Protein AF-A0A7S3DRF3-F1 (afdb_monomer_lite)

Organism: NCBI:txid265537

Sequence (433 aa):
PVALVNEKALPVDDPDYTPFVSTKLPWTPLVPAYGLEEFGLPVPRRNAETWRHFDVAGMVQQDYSVQSGEGTVELSSEEIEKYQAGIEASGNWLDDDECEARLVYVDGKFSSDLSKTTDWAHNIGSIDDVSDEDTKSYLGRLTDGFTDKLATEVPCNDDMLSSYSKLSKPNHNLGDPTSQFAINAQQGTACFAAMNTYKTQSVAYVKAPAKHNEELDELTSPKPLLIINAVSSSGGVEALDASKGVACHPRTLVVAEDGARVSVVQACVDIETEGSTVNPKLYNGYTQMFIKGTANVTHSYLEETGGVVTAGVEKTDDEFEEDETLARDIEATRPALKDTHLEAIDIHVMGEEGAYTGAIMGLGGNGRIRIALSVSLLRSKSHASVNGFSLAGGAQRTDMKTNIHHVAQGTSSAQMQKNMIGGRATGSFRGRI

Secondary structure (DSSP, 8-state):
-PPPEEPPPPPTTSTT--SS--EE-TTPPBPP-TTGGGGTPPPPBTT-GGGTTS-HHHHHTSEEEEEPPPSEEP--HHHHHHHHHHHHHTT----TTT-SEEEEEETTEEEEEEEE-BTTEEE---GGG---HHHHHHHT--TTTTS-EEEEEEEETTEEEEEHHHH-BTTB----TTSHHHHHHS-S-HHHHHHHHHH---EEEEEEPTTTTTTS-TT-PPPEEEEEEEE-TTTT-S---TTEEEEE--EEEEEE-TT-EEEEEEEEEE---TTPPPPPEEEEEEEEEEE-TT-EEEEEEEEE---PPPTTTTS-GGGS-TTSPPHHHHHHH-GGGG-EEEEEEEEEE-STT-EEEEEEEEE--SSEEEEEEEEEE-STT-EEEEEEEEEE-TT-EEEEEEEEEE-STT-EEEEEEEEEE-TT-EEEEEEE-

Structure (mmCIF, N/CA/C/O backbone):
data_AF-A0A7S3DRF3-F1
#
_entry.id   AF-A0A7S3DRF3-F1
#
loop_
_atom_site.group_PDB
_atom_site.id
_atom_site.type_symbol
_atom_site.label_atom_id
_atom_site.label_alt_id
_atom_site.label_comp_id
_atom_site.label_asym_id
_atom_site.label_entity_id
_atom_site.label_seq_id
_atom_site.pdbx_PDB_ins_code
_atom_site.Cartn_x
_atom_site.Cartn_y
_atom_site.Cartn_z
_atom_site.occupancy
_atom_site.B_iso_or_equiv
_atom_site.auth_seq_id
_atom_site.auth_comp_id
_atom_site.auth_asym_id
_atom_site.auth_atom_id
_atom_site.pdbx_PDB_model_num
ATOM 1 N N . PRO A 1 1 ? 8.126 -29.438 -18.869 1.00 41.47 1 PRO A N 1
ATOM 2 C CA . PRO A 1 1 ? 7.101 -29.466 -17.796 1.00 41.47 1 PRO A CA 1
ATOM 3 C C . PRO A 1 1 ? 7.459 -30.523 -16.746 1.00 41.47 1 PRO A C 1
ATOM 5 O O . PRO A 1 1 ? 7.547 -31.700 -17.075 1.00 41.47 1 PRO A O 1
ATOM 8 N N . VAL A 1 2 ? 7.738 -30.097 -15.513 1.00 39.66 2 VAL A N 1
ATOM 9 C CA . VAL A 1 2 ? 7.894 -31.020 -14.380 1.00 39.66 2 VAL A CA 1
ATOM 10 C C . VAL A 1 2 ? 6.518 -31.591 -14.046 1.00 39.66 2 VAL A C 1
ATOM 12 O O . VAL A 1 2 ? 5.557 -30.830 -13.942 1.00 39.66 2 VAL A O 1
ATOM 15 N N . ALA A 1 3 ? 6.410 -32.913 -13.913 1.00 38.06 3 ALA A N 1
ATOM 16 C CA . ALA A 1 3 ? 5.169 -33.543 -13.486 1.00 38.06 3 ALA A CA 1
ATOM 17 C C . ALA A 1 3 ? 4.841 -33.103 -12.053 1.00 38.06 3 ALA A C 1
ATOM 19 O O . ALA A 1 3 ? 5.660 -33.247 -11.146 1.00 38.06 3 ALA A O 1
ATOM 20 N N . LEU A 1 4 ? 3.648 -32.542 -11.872 1.00 44.00 4 LEU A N 1
ATOM 21 C CA . LEU A 1 4 ? 3.105 -32.209 -10.563 1.00 44.00 4 LEU A CA 1
ATOM 22 C C . LEU A 1 4 ? 2.863 -33.513 -9.793 1.00 44.00 4 LEU A C 1
ATOM 24 O O . LEU A 1 4 ? 2.177 -34.404 -10.294 1.00 44.00 4 LEU A O 1
ATOM 28 N N . VAL A 1 5 ? 3.444 -33.640 -8.599 1.00 50.81 5 VAL A N 1
ATOM 29 C CA . VAL A 1 5 ? 3.208 -34.787 -7.716 1.00 50.81 5 VAL A CA 1
ATOM 30 C C . VAL A 1 5 ? 2.258 -34.329 -6.620 1.00 50.81 5 VAL A C 1
ATOM 32 O O . VAL A 1 5 ? 2.608 -33.490 -5.792 1.00 50.81 5 VAL A O 1
ATOM 35 N N . ASN A 1 6 ? 1.044 -34.872 -6.640 1.00 50.94 6 ASN A N 1
ATOM 36 C CA . ASN A 1 6 ? 0.088 -34.681 -5.558 1.00 50.94 6 ASN A CA 1
ATOM 37 C C . ASN A 1 6 ? 0.564 -35.476 -4.340 1.00 50.94 6 ASN A C 1
ATOM 39 O O . ASN A 1 6 ? 0.851 -36.672 -4.459 1.00 50.94 6 ASN A O 1
ATOM 43 N N . GLU A 1 7 ? 0.641 -34.839 -3.175 1.00 56.25 7 GLU A N 1
ATOM 44 C CA . GLU A 1 7 ? 0.840 -35.580 -1.934 1.00 56.25 7 GLU A CA 1
ATOM 45 C C . GLU A 1 7 ? -0.381 -36.442 -1.608 1.00 56.25 7 GLU A C 1
ATOM 47 O O . GLU A 1 7 ? -1.509 -36.180 -2.040 1.00 56.25 7 GLU A O 1
ATOM 52 N N . LYS A 1 8 ? -0.148 -37.507 -0.837 1.00 63.03 8 LYS A N 1
ATOM 53 C CA . LYS A 1 8 ? -1.250 -38.253 -0.234 1.00 63.03 8 LYS A CA 1
ATOM 54 C C . LYS A 1 8 ? -1.969 -37.325 0.738 1.00 63.03 8 LYS A C 1
ATOM 56 O O . LYS A 1 8 ? -1.313 -36.682 1.549 1.00 63.03 8 LYS A O 1
ATOM 61 N N . ALA A 1 9 ? -3.297 -37.302 0.663 1.00 62.75 9 ALA A N 1
ATOM 62 C CA . ALA A 1 9 ? -4.115 -36.617 1.652 1.00 62.75 9 ALA A CA 1
ATOM 63 C C . ALA A 1 9 ? -3.742 -37.124 3.052 1.00 62.75 9 ALA A C 1
ATOM 65 O O . ALA A 1 9 ? -3.753 -38.336 3.297 1.00 62.75 9 ALA A O 1
ATOM 66 N N . LEU A 1 10 ? -3.365 -36.195 3.927 1.00 68.50 10 LEU A N 1
ATOM 67 C CA . LEU A 1 10 ? -3.064 -36.496 5.318 1.00 68.50 10 LEU A CA 1
ATOM 68 C C . LEU A 1 10 ? -4.376 -36.679 6.110 1.00 68.50 10 LEU A C 1
ATOM 70 O O . LEU A 1 10 ? -5.424 -36.184 5.681 1.00 68.50 10 LEU A O 1
ATOM 74 N N . PRO A 1 11 ? -4.362 -37.422 7.227 1.00 74.75 11 PRO A N 1
ATOM 75 C CA . PRO A 1 11 ? -5.474 -37.468 8.179 1.00 74.75 11 PRO A CA 1
ATOM 76 C C . PRO A 1 11 ? -5.806 -36.078 8.742 1.00 74.75 11 PRO A C 1
ATOM 78 O O . PRO A 1 11 ? -4.914 -35.256 8.872 1.00 74.75 11 PRO A O 1
ATOM 81 N N . VAL A 1 12 ? -7.067 -35.808 9.103 1.00 66.81 12 VAL A N 1
ATOM 82 C CA . VAL A 1 12 ? -7.520 -34.482 9.601 1.00 66.81 12 VAL A CA 1
ATOM 83 C C . VAL A 1 12 ? -6.833 -34.063 10.910 1.00 66.81 12 VAL A C 1
ATOM 85 O O . VAL A 1 12 ? -6.744 -32.880 11.223 1.00 66.81 12 VAL A O 1
ATOM 88 N N . ASP A 1 13 ? -6.381 -35.040 11.686 1.00 69.94 13 ASP A N 1
ATOM 89 C CA . ASP A 1 13 ? -5.663 -34.888 12.948 1.00 69.94 13 ASP A CA 1
ATOM 90 C C . ASP A 1 13 ? -4.140 -34.750 12.780 1.00 69.94 13 ASP A C 1
ATOM 92 O O . ASP A 1 13 ? -3.433 -34.553 13.769 1.00 69.94 13 ASP A O 1
ATOM 96 N N . ASP A 1 14 ? -3.631 -34.826 11.549 1.00 68.44 14 ASP A N 1
ATOM 97 C CA . ASP A 1 14 ? -2.224 -34.588 11.243 1.00 68.44 14 ASP A CA 1
ATOM 98 C C . ASP A 1 14 ? -1.905 -33.080 11.345 1.00 68.44 14 ASP A C 1
ATOM 100 O O . ASP A 1 14 ? -2.653 -32.262 10.799 1.00 68.44 14 ASP A O 1
ATOM 104 N N . PRO A 1 15 ? -0.816 -32.673 12.025 1.00 54.91 15 PRO A N 1
ATOM 105 C CA . PRO A 1 15 ? -0.437 -31.261 12.146 1.00 54.91 15 PRO A CA 1
ATOM 106 C C . PRO A 1 15 ? -0.176 -30.577 10.794 1.00 54.91 15 PRO A C 1
ATOM 108 O O . PRO A 1 15 ? -0.306 -29.356 10.705 1.00 54.91 15 PRO A O 1
ATOM 111 N N . ASP A 1 16 ? 0.139 -31.346 9.748 1.00 54.88 16 ASP A N 1
ATOM 112 C CA . ASP A 1 16 ? 0.349 -30.855 8.386 1.00 54.88 16 ASP A CA 1
ATOM 113 C C . ASP A 1 16 ? -0.893 -31.042 7.486 1.00 54.88 16 ASP A C 1
ATOM 115 O O . ASP A 1 16 ? -0.831 -30.814 6.271 1.00 54.88 16 ASP A O 1
ATOM 119 N N . TYR A 1 17 ? -2.040 -31.444 8.054 1.00 61.78 17 TYR A N 1
ATOM 120 C CA . TYR A 1 17 ? -3.286 -31.615 7.311 1.00 61.78 17 TYR A CA 1
ATOM 121 C C . TYR A 1 17 ? -3.712 -30.340 6.585 1.00 61.78 17 TYR A C 1
ATOM 123 O O . TYR A 1 17 ? -3.772 -29.241 7.140 1.00 61.78 17 TYR A O 1
ATOM 131 N N . THR A 1 18 ? -4.122 -30.522 5.334 1.00 49.72 18 THR A N 1
ATOM 132 C CA . THR A 1 18 ? -4.743 -29.481 4.527 1.00 49.72 18 THR A CA 1
ATOM 133 C C . THR A 1 18 ? -5.917 -30.063 3.738 1.00 49.72 18 THR A C 1
ATOM 135 O O . THR A 1 18 ? -5.783 -31.135 3.145 1.00 49.72 18 THR A O 1
ATOM 138 N N . PRO A 1 19 ? -7.069 -29.366 3.666 1.00 48.44 19 PRO A N 1
ATOM 139 C CA . PRO A 1 19 ? -8.189 -29.773 2.814 1.00 48.44 19 PRO A CA 1
ATOM 140 C C . PRO A 1 19 ? -7.888 -29.609 1.311 1.00 48.44 19 PRO A C 1
ATOM 142 O O . PRO A 1 19 ? -8.684 -30.023 0.470 1.00 48.44 19 PRO A O 1
ATOM 145 N N . PHE A 1 20 ? -6.749 -29.005 0.956 1.00 46.94 20 PHE A N 1
ATOM 146 C CA . PHE A 1 20 ? -6.298 -28.805 -0.419 1.00 46.94 20 PHE A CA 1
ATOM 147 C C . PHE A 1 20 ? -5.243 -29.847 -0.798 1.00 46.94 20 PHE A C 1
ATOM 149 O O . PHE A 1 20 ? -4.344 -30.124 -0.011 1.00 46.94 20 PHE A O 1
ATOM 156 N N . VAL A 1 21 ? -5.302 -30.385 -2.021 1.00 48.12 21 VAL A N 1
ATOM 157 C CA . VAL A 1 21 ? -4.263 -31.286 -2.549 1.00 48.12 21 VAL A CA 1
ATOM 158 C C . VAL A 1 21 ? -2.948 -30.510 -2.656 1.00 48.12 21 VAL A C 1
ATOM 160 O O . VAL A 1 21 ? -2.758 -29.723 -3.587 1.00 48.12 21 VAL A O 1
ATOM 163 N N . SER A 1 22 ? -2.037 -30.712 -1.701 1.00 44.47 22 SER A N 1
ATOM 164 C CA . SER A 1 22 ? -0.707 -30.112 -1.720 1.00 44.47 22 SER A CA 1
ATOM 165 C C . SER A 1 22 ? 0.069 -30.680 -2.903 1.00 44.47 22 SER A C 1
ATOM 167 O O . SER A 1 22 ? 0.554 -31.812 -2.914 1.00 44.47 22 SER A O 1
ATOM 169 N N . THR A 1 23 ? 0.161 -29.874 -3.955 1.00 45.97 23 THR A N 1
ATOM 170 C CA . THR A 1 23 ? 1.050 -30.165 -5.069 1.00 45.97 23 THR A CA 1
ATOM 171 C C . THR A 1 23 ? 2.428 -29.650 -4.681 1.00 45.97 23 THR A C 1
ATOM 173 O O . THR A 1 23 ? 2.714 -28.459 -4.825 1.00 45.97 23 THR A O 1
ATOM 176 N N . LYS A 1 24 ? 3.294 -30.514 -4.139 1.00 44.00 24 LYS A N 1
ATOM 177 C CA . LYS A 1 24 ? 4.690 -30.121 -3.921 1.00 44.00 24 LYS A CA 1
ATOM 178 C C . LYS A 1 24 ? 5.356 -29.980 -5.282 1.00 44.00 24 LYS A C 1
ATOM 180 O O . LYS A 1 24 ? 5.342 -30.906 -6.086 1.00 44.00 24 LYS A O 1
ATOM 185 N N . LEU A 1 25 ? 5.953 -28.816 -5.528 1.00 49.91 25 LEU A N 1
ATOM 186 C CA . LEU A 1 25 ? 6.899 -28.610 -6.620 1.00 49.91 25 LEU A CA 1
ATOM 187 C C . LEU A 1 25 ? 8.271 -28.990 -6.072 1.00 49.91 25 LEU A C 1
ATOM 189 O O . LEU A 1 25 ? 8.912 -28.164 -5.407 1.00 49.91 25 LEU A O 1
ATOM 193 N N . PRO A 1 26 ? 8.700 -30.252 -6.253 1.00 37.72 26 PRO A N 1
ATOM 194 C CA . PRO A 1 26 ? 9.967 -30.679 -5.703 1.00 37.72 26 PRO A CA 1
ATOM 195 C C . PRO A 1 26 ? 11.056 -29.921 -6.494 1.00 37.72 26 PRO A C 1
ATOM 197 O O . PRO A 1 26 ? 10.814 -29.506 -7.624 1.00 37.72 26 PRO A O 1
ATOM 200 N N . TRP A 1 27 ? 12.200 -29.617 -5.874 1.00 45.88 27 TRP A N 1
ATOM 201 C CA . TRP A 1 27 ? 13.360 -28.922 -6.484 1.00 45.88 27 TRP A CA 1
ATOM 202 C C . TRP A 1 27 ? 13.172 -27.492 -7.032 1.00 45.88 27 TRP A C 1
ATOM 204 O O . TRP A 1 27 ? 13.903 -27.068 -7.928 1.00 45.88 27 TRP A O 1
ATOM 214 N N . THR A 1 28 ? 12.273 -26.683 -6.473 1.00 42.59 28 THR A N 1
ATOM 215 C CA . THR A 1 28 ? 12.279 -25.251 -6.819 1.00 42.59 28 THR A CA 1
ATOM 216 C C . THR A 1 28 ? 13.517 -24.578 -6.219 1.00 42.59 28 THR A C 1
ATOM 218 O O . THR A 1 28 ? 13.652 -24.615 -4.995 1.00 42.59 28 THR A O 1
ATOM 221 N N . PRO A 1 29 ? 14.410 -23.967 -7.022 1.00 45.22 29 PRO A N 1
ATOM 222 C CA . PRO A 1 29 ? 15.560 -23.263 -6.473 1.00 45.22 29 PRO A CA 1
ATOM 223 C C . PRO A 1 29 ? 15.072 -22.150 -5.540 1.00 45.22 29 PRO A C 1
ATOM 225 O O . PRO A 1 29 ? 14.209 -21.350 -5.915 1.00 45.22 29 PRO A O 1
ATOM 228 N N . LEU A 1 30 ? 15.597 -22.150 -4.312 1.00 48.16 30 LEU A N 1
ATOM 229 C CA . LEU A 1 30 ? 15.505 -21.003 -3.418 1.00 48.16 30 LEU A CA 1
ATOM 230 C C . LEU A 1 30 ? 16.296 -19.871 -4.066 1.00 48.16 30 LEU A C 1
ATOM 232 O O . LEU A 1 30 ? 17.402 -20.090 -4.562 1.00 48.16 30 LEU A O 1
ATOM 236 N N . VAL A 1 31 ? 15.702 -18.690 -4.115 1.00 51.09 31 VAL A N 1
ATOM 237 C CA . VAL A 1 31 ? 16.372 -17.505 -4.636 1.00 51.09 31 VAL A CA 1
ATOM 238 C C . VAL A 1 31 ? 16.984 -16.778 -3.440 1.00 51.09 31 VAL A C 1
ATOM 240 O O . VAL A 1 31 ? 16.239 -16.564 -2.496 1.00 51.09 31 VAL A O 1
ATOM 243 N N . PRO A 1 32 ? 18.280 -16.415 -3.424 1.00 45.38 32 PRO A N 1
ATOM 244 C CA . PRO A 1 32 ? 18.862 -15.701 -2.288 1.00 45.38 32 PRO A CA 1
ATOM 245 C C . PRO A 1 32 ? 18.041 -14.446 -1.989 1.00 45.38 32 PRO A C 1
ATOM 247 O O . PRO A 1 32 ? 17.869 -13.599 -2.866 1.00 45.38 32 PRO A O 1
ATOM 250 N N . ALA A 1 33 ? 17.513 -14.326 -0.779 1.00 49.88 33 ALA A N 1
ATOM 251 C CA . ALA A 1 33 ? 16.659 -13.218 -0.379 1.00 49.88 33 ALA A CA 1
ATOM 252 C C . ALA A 1 33 ? 17.481 -12.043 0.183 1.00 49.88 33 ALA A C 1
ATOM 254 O O . ALA A 1 33 ? 17.020 -11.352 1.079 1.00 49.88 33 ALA A O 1
ATOM 255 N N . TYR A 1 34 ? 18.699 -11.812 -0.326 1.00 50.44 34 TYR A N 1
ATOM 256 C CA . TYR A 1 34 ? 19.608 -10.747 0.134 1.00 50.44 34 TYR A CA 1
ATOM 257 C C . TYR A 1 34 ? 19.767 -10.678 1.671 1.00 50.44 34 TYR A C 1
ATOM 259 O O . TYR A 1 34 ? 19.785 -9.594 2.247 1.00 50.44 34 TYR A O 1
ATOM 267 N N . GLY A 1 35 ? 19.863 -11.825 2.355 1.00 45.03 35 GLY A N 1
ATOM 268 C CA . GLY A 1 35 ? 20.023 -11.873 3.814 1.00 45.03 35 GLY A CA 1
ATOM 269 C C . GLY A 1 35 ? 18.708 -11.842 4.601 1.00 45.03 35 GLY A C 1
ATOM 270 O O . GLY A 1 35 ? 18.737 -11.944 5.823 1.00 45.03 35 GLY A O 1
ATOM 271 N N . LEU A 1 36 ? 17.541 -11.784 3.942 1.00 44.56 36 LEU A N 1
ATOM 272 C CA . LEU A 1 36 ? 16.236 -11.911 4.610 1.00 44.56 36 LEU A CA 1
ATOM 273 C C . LEU A 1 36 ? 16.052 -13.283 5.287 1.00 44.56 36 LEU A C 1
ATOM 275 O O . LEU A 1 36 ? 15.266 -13.404 6.230 1.00 44.56 36 LEU A O 1
ATOM 279 N N . GLU A 1 37 ? 16.814 -14.300 4.865 1.00 47.41 37 GLU A N 1
ATOM 280 C CA . GLU A 1 37 ? 16.909 -15.595 5.547 1.00 47.41 37 GLU A CA 1
ATOM 281 C C . GLU A 1 37 ? 17.373 -15.470 7.005 1.00 47.41 37 GLU A C 1
ATOM 283 O O . GLU A 1 37 ? 16.914 -16.231 7.856 1.00 47.41 37 GLU A O 1
ATOM 288 N N . GLU A 1 38 ? 18.244 -14.502 7.309 1.00 39.66 38 GLU A N 1
ATOM 289 C CA . GLU A 1 38 ? 18.765 -14.264 8.663 1.00 39.66 38 GLU A CA 1
ATOM 290 C C . GLU A 1 38 ? 17.678 -13.748 9.618 1.00 39.66 38 GLU A C 1
ATOM 292 O O . GLU A 1 38 ? 17.773 -13.934 10.830 1.00 39.66 38 GLU A O 1
ATOM 297 N N . PHE A 1 39 ? 16.602 -13.174 9.071 1.00 39.38 39 PHE A N 1
ATOM 298 C CA . PHE A 1 39 ? 15.443 -12.679 9.815 1.00 39.38 39 PHE A CA 1
ATOM 299 C C . PHE A 1 39 ? 14.289 -13.697 9.878 1.00 39.38 39 PHE A C 1
ATOM 301 O O . PHE A 1 39 ? 13.197 -13.367 10.338 1.00 39.38 39 PHE A O 1
ATOM 308 N N . GLY A 1 40 ? 14.501 -14.936 9.409 1.00 43.44 40 GLY A N 1
ATOM 309 C CA . GLY A 1 40 ? 13.482 -15.994 9.419 1.00 43.44 40 GLY A CA 1
ATOM 310 C C . GLY A 1 40 ? 12.318 -15.754 8.450 1.00 43.44 40 GLY A C 1
ATOM 311 O O . GLY A 1 40 ? 11.255 -16.358 8.595 1.00 43.44 40 GLY A O 1
ATOM 312 N N . LEU A 1 41 ? 12.499 -14.866 7.469 1.00 49.91 41 LEU A N 1
ATOM 313 C CA . LEU A 1 41 ? 11.451 -14.453 6.544 1.00 49.91 41 LEU A CA 1
ATOM 314 C C . LEU A 1 41 ? 11.384 -15.386 5.321 1.00 49.91 41 LEU A C 1
ATOM 316 O O . LEU A 1 41 ? 12.406 -15.921 4.881 1.00 49.91 41 LEU A O 1
ATOM 320 N N . PRO A 1 42 ? 10.188 -15.611 4.745 1.00 51.16 42 PRO A N 1
ATOM 321 C CA . PRO A 1 42 ? 10.022 -16.557 3.655 1.00 51.16 42 PRO A CA 1
ATOM 322 C C . PRO A 1 42 ? 10.774 -16.092 2.408 1.00 51.16 42 PRO A C 1
ATOM 324 O O . PRO A 1 42 ? 10.512 -15.030 1.844 1.00 51.16 42 PRO A O 1
ATOM 327 N N . VAL A 1 43 ? 11.681 -16.951 1.950 1.00 56.50 43 VAL A N 1
ATOM 328 C CA . VAL A 1 43 ? 12.402 -16.786 0.690 1.00 56.50 43 VAL A CA 1
ATOM 329 C C . VAL A 1 43 ? 11.435 -16.969 -0.482 1.00 56.50 43 VAL A C 1
ATOM 331 O O . VAL A 1 43 ? 10.784 -18.023 -0.560 1.00 56.50 43 VAL A O 1
ATOM 334 N N . PRO A 1 44 ? 11.350 -16.016 -1.429 1.00 60.25 44 PRO A N 1
ATOM 335 C CA . PRO A 1 44 ? 10.567 -16.195 -2.641 1.00 60.25 44 PRO A CA 1
ATOM 336 C C . PRO A 1 44 ? 11.012 -17.464 -3.374 1.00 60.25 44 PRO A C 1
ATOM 338 O O . PRO A 1 44 ? 12.154 -17.594 -3.819 1.00 60.25 44 PRO A O 1
ATOM 341 N N . ARG A 1 45 ? 10.111 -18.441 -3.508 1.00 60.19 45 ARG A N 1
ATOM 342 C CA . ARG A 1 45 ? 10.379 -19.646 -4.304 1.00 60.19 45 ARG A CA 1
ATOM 343 C C . ARG A 1 45 ? 9.771 -19.437 -5.679 1.00 60.19 45 ARG A C 1
ATOM 345 O O . ARG A 1 45 ? 8.581 -19.152 -5.771 1.00 60.19 45 ARG A O 1
ATOM 352 N N . ARG A 1 46 ? 10.548 -19.672 -6.742 1.00 52.50 46 ARG A N 1
ATOM 353 C CA . ARG A 1 46 ? 10.128 -19.529 -8.157 1.00 52.50 46 ARG A CA 1
ATOM 354 C C . ARG A 1 46 ? 8.811 -20.251 -8.508 1.00 52.50 46 ARG A C 1
ATOM 356 O O . ARG A 1 46 ? 8.160 -19.906 -9.482 1.00 52.50 46 ARG A O 1
ATOM 363 N N . ASN A 1 47 ? 8.420 -21.231 -7.698 1.00 52.97 47 ASN A N 1
ATOM 364 C CA . ASN A 1 47 ? 7.203 -22.017 -7.834 1.00 52.97 47 ASN A CA 1
ATOM 365 C C . ASN A 1 47 ? 6.385 -22.097 -6.530 1.00 52.97 47 ASN A C 1
ATOM 367 O O . ASN A 1 47 ? 5.507 -22.950 -6.422 1.00 52.97 47 ASN A O 1
ATOM 371 N N . ALA A 1 48 ? 6.668 -21.267 -5.518 1.00 64.12 48 ALA A N 1
ATOM 372 C CA . ALA A 1 48 ? 5.703 -21.110 -4.433 1.00 64.12 48 ALA A CA 1
ATOM 373 C C . ALA A 1 48 ? 4.397 -20.613 -5.053 1.00 64.12 48 ALA A C 1
ATOM 375 O O . ALA A 1 48 ? 4.420 -19.741 -5.924 1.00 64.12 48 ALA A O 1
ATOM 376 N N . GLU A 1 49 ? 3.266 -21.154 -4.607 1.00 65.88 49 GLU A N 1
ATOM 377 C CA . GLU A 1 49 ? 1.949 -20.779 -5.129 1.00 65.88 49 GLU A CA 1
ATOM 378 C C . GLU A 1 49 ? 1.760 -19.255 -5.104 1.00 65.88 49 GLU A C 1
ATOM 380 O O . GLU A 1 49 ? 1.316 -18.640 -6.072 1.00 65.88 49 GLU A O 1
ATOM 385 N N . THR A 1 50 ? 2.242 -18.631 -4.031 1.00 73.31 50 THR A N 1
ATOM 386 C CA . THR A 1 50 ? 2.210 -17.191 -3.806 1.00 73.31 50 THR A CA 1
ATOM 387 C C . THR A 1 50 ? 3.114 -16.376 -4.738 1.00 73.31 50 THR A C 1
ATOM 389 O O . THR A 1 50 ? 2.894 -15.182 -4.870 1.00 73.31 50 THR A O 1
ATOM 392 N N . TRP A 1 51 ? 4.073 -16.955 -5.451 1.00 77.88 51 TRP A N 1
ATOM 393 C CA . TRP A 1 51 ? 4.982 -16.207 -6.339 1.00 77.88 51 TRP A CA 1
ATOM 394 C C . TRP A 1 51 ? 4.938 -16.675 -7.793 1.00 77.88 51 TRP A C 1
ATOM 396 O O . TRP A 1 51 ? 5.625 -16.121 -8.643 1.00 77.88 51 TRP A O 1
ATOM 406 N N . ARG A 1 52 ? 4.098 -17.669 -8.099 1.00 76.31 52 ARG A N 1
ATOM 407 C CA . ARG A 1 52 ? 4.052 -18.364 -9.391 1.00 76.31 52 ARG A CA 1
ATOM 408 C C . ARG A 1 52 ? 3.902 -17.447 -10.609 1.00 76.31 52 ARG A C 1
ATOM 410 O O . ARG A 1 52 ? 4.421 -17.777 -11.672 1.00 76.31 52 ARG A O 1
ATOM 417 N N . HIS A 1 53 ? 3.158 -16.353 -10.471 1.00 81.25 53 HIS A N 1
ATOM 418 C CA . HIS A 1 53 ? 2.838 -15.437 -11.570 1.00 81.25 53 HIS A CA 1
ATOM 419 C C . HIS A 1 53 ? 3.660 -14.144 -11.546 1.00 81.25 53 HIS A C 1
ATOM 421 O O . HIS A 1 53 ? 3.545 -13.333 -12.461 1.00 81.25 53 HIS A O 1
ATOM 427 N N . PHE A 1 54 ? 4.526 -13.982 -10.545 1.00 84.50 54 PHE A N 1
ATOM 428 C CA . PHE A 1 54 ? 5.402 -12.830 -10.411 1.00 84.50 54 PHE A CA 1
ATOM 429 C C . PHE A 1 54 ? 6.822 -13.174 -10.873 1.00 84.50 54 PHE A C 1
ATOM 431 O O . PHE A 1 54 ? 7.339 -14.261 -10.606 1.00 84.50 54 PHE A O 1
ATOM 438 N N . ASP A 1 55 ? 7.482 -12.245 -11.560 1.00 81.94 55 ASP A N 1
ATOM 439 C CA . ASP A 1 55 ? 8.840 -12.447 -12.071 1.00 81.94 55 ASP A CA 1
ATOM 440 C C . ASP A 1 55 ? 9.907 -12.179 -11.003 1.00 81.94 55 ASP A C 1
ATOM 442 O O . ASP A 1 55 ? 10.667 -11.215 -11.065 1.00 81.94 55 ASP A O 1
ATOM 446 N N . VAL A 1 56 ? 9.969 -13.078 -10.019 1.00 79.31 56 VAL 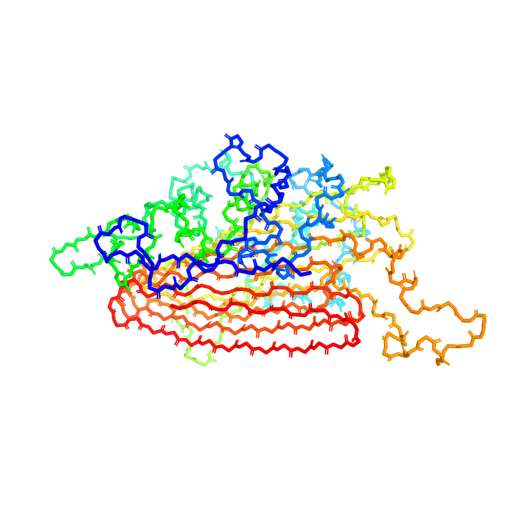A N 1
ATOM 447 C CA . VAL A 1 56 ? 10.980 -13.048 -8.952 1.00 79.31 56 VAL A CA 1
ATOM 448 C C . VAL A 1 56 ? 12.395 -13.094 -9.533 1.00 79.31 56 VAL A C 1
ATOM 450 O O . VAL A 1 56 ? 13.284 -12.416 -9.033 1.00 79.31 56 VAL A O 1
ATOM 453 N N . ALA A 1 57 ? 12.617 -13.890 -10.584 1.00 76.94 57 ALA A N 1
ATOM 454 C CA . ALA A 1 57 ? 13.945 -14.075 -11.164 1.00 76.94 57 ALA A CA 1
ATOM 455 C C . ALA A 1 57 ? 14.490 -12.777 -11.768 1.00 76.94 57 ALA A C 1
ATOM 457 O O . ALA A 1 57 ? 15.660 -12.469 -11.569 1.00 76.94 57 ALA A O 1
ATOM 458 N N . GLY A 1 58 ? 13.649 -12.023 -12.477 1.00 79.31 58 GLY A N 1
ATOM 459 C CA . GLY A 1 58 ? 14.034 -10.727 -13.019 1.00 79.31 58 GLY A CA 1
ATOM 460 C C . GLY A 1 58 ? 14.310 -9.677 -11.941 1.00 79.31 58 GLY A C 1
ATOM 461 O O . GLY A 1 58 ? 15.276 -8.934 -12.066 1.00 79.31 58 GLY A O 1
ATOM 462 N N . MET A 1 59 ? 13.524 -9.667 -10.859 1.00 83.50 59 MET A N 1
ATOM 463 C CA . MET A 1 59 ? 13.753 -8.787 -9.706 1.00 83.50 59 MET A CA 1
ATOM 464 C C . MET A 1 59 ? 15.118 -9.056 -9.051 1.00 83.50 59 MET A C 1
ATOM 466 O O . MET A 1 59 ? 15.905 -8.139 -8.867 1.00 83.50 59 MET A O 1
ATOM 470 N N . VAL A 1 60 ? 15.446 -10.313 -8.735 1.00 79.56 60 VAL A N 1
ATOM 471 C CA . VAL A 1 60 ? 16.688 -10.638 -7.998 1.00 79.56 60 VAL A CA 1
ATOM 472 C C . VAL A 1 60 ? 17.966 -10.610 -8.843 1.00 79.56 60 VAL A C 1
ATOM 474 O O . VAL A 1 60 ? 19.057 -10.831 -8.328 1.00 79.56 60 VAL A O 1
ATOM 477 N N . GLN A 1 61 ? 17.852 -10.426 -10.159 1.00 79.56 61 GLN A N 1
ATOM 478 C CA . GLN A 1 61 ? 19.016 -10.238 -11.031 1.00 79.56 61 GLN A CA 1
ATOM 479 C C . GLN A 1 61 ? 19.545 -8.804 -10.982 1.00 79.56 61 GLN A C 1
ATOM 481 O O . GLN A 1 61 ? 20.667 -8.560 -11.421 1.00 79.56 61 GLN A O 1
ATOM 486 N N . GLN A 1 62 ? 18.746 -7.872 -10.468 1.00 81.56 62 GLN A N 1
ATOM 487 C CA . GLN A 1 62 ? 19.094 -6.468 -10.368 1.00 81.56 62 GLN A CA 1
ATOM 488 C C . GLN A 1 62 ? 19.740 -6.180 -9.004 1.00 81.56 62 GLN A C 1
ATOM 490 O O . GLN A 1 62 ? 19.260 -6.624 -7.963 1.00 81.56 62 GLN A O 1
ATOM 495 N N . ASP A 1 63 ? 20.850 -5.442 -8.996 1.00 83.56 63 ASP A N 1
ATOM 496 C CA . ASP A 1 63 ? 21.492 -4.999 -7.756 1.00 83.56 63 ASP A CA 1
ATOM 497 C C . ASP A 1 63 ? 20.816 -3.717 -7.255 1.00 83.56 63 ASP A C 1
ATOM 499 O O . ASP A 1 63 ? 21.040 -2.652 -7.821 1.00 83.56 63 ASP A O 1
ATOM 503 N N . TYR A 1 64 ? 19.999 -3.820 -6.204 1.00 84.75 64 TYR A N 1
ATOM 504 C CA . TYR A 1 64 ? 19.345 -2.682 -5.543 1.00 84.75 64 TYR A CA 1
ATOM 505 C C . TYR A 1 64 ? 20.049 -2.263 -4.241 1.00 84.75 64 TYR A C 1
ATOM 507 O O . TYR A 1 64 ? 19.412 -1.784 -3.306 1.00 84.75 64 TYR A O 1
ATOM 515 N N . SER A 1 65 ? 21.365 -2.476 -4.135 1.00 81.94 65 SER A N 1
ATOM 516 C CA . SER A 1 65 ? 22.140 -2.082 -2.947 1.00 81.94 65 SER A CA 1
ATOM 517 C C . SER A 1 65 ? 22.197 -0.569 -2.711 1.00 81.94 65 SER A C 1
ATOM 519 O O . SER A 1 65 ? 22.559 -0.140 -1.615 1.00 81.94 65 SER A O 1
ATOM 521 N N . VAL A 1 66 ? 21.845 0.241 -3.713 1.00 85.06 66 VAL A N 1
ATOM 522 C CA . VAL A 1 66 ? 21.729 1.695 -3.584 1.00 85.06 66 VAL A CA 1
ATOM 523 C C . VAL A 1 66 ? 20.334 2.038 -3.073 1.00 85.06 66 VAL A C 1
ATOM 525 O O . VAL A 1 66 ? 19.338 1.606 -3.642 1.00 85.06 66 VAL A O 1
ATOM 528 N N . GLN A 1 67 ? 20.259 2.837 -2.014 1.00 83.69 67 GLN A N 1
ATOM 529 C CA . GLN A 1 67 ? 19.007 3.321 -1.439 1.00 83.69 67 GLN A CA 1
ATOM 530 C C . GLN A 1 67 ? 18.772 4.776 -1.860 1.00 83.69 67 GLN A C 1
ATOM 532 O O . GLN A 1 67 ? 19.724 5.560 -1.924 1.00 83.69 67 GLN A O 1
ATOM 537 N N . SER A 1 68 ? 17.521 5.138 -2.152 1.00 79.88 68 SER A N 1
ATOM 538 C CA . SER A 1 68 ? 17.149 6.538 -2.347 1.00 79.88 68 SER A CA 1
ATOM 539 C C . SER A 1 68 ? 17.352 7.296 -1.026 1.00 79.88 68 SER A C 1
ATOM 541 O O . SER A 1 68 ? 17.107 6.748 0.047 1.00 79.88 68 SER A O 1
ATOM 543 N N . GLY A 1 69 ? 17.939 8.498 -1.086 1.00 68.12 69 GLY A N 1
ATOM 544 C CA . GLY A 1 69 ? 18.534 9.142 0.098 1.00 68.12 69 GLY A CA 1
ATOM 545 C C . GLY A 1 69 ? 17.583 9.353 1.292 1.00 68.12 69 GLY A C 1
ATOM 546 O O . GLY A 1 69 ? 16.373 9.216 1.180 1.00 68.12 69 GLY A O 1
ATOM 547 N N . GLU A 1 70 ? 18.140 9.725 2.444 1.00 72.81 70 GLU A N 1
ATOM 548 C CA . GLU A 1 70 ? 17.435 9.686 3.736 1.00 72.81 70 GLU A CA 1
ATOM 549 C C . GLU A 1 70 ? 16.720 11.004 4.100 1.00 72.81 70 GLU A C 1
ATOM 551 O O . GLU A 1 70 ? 17.196 12.092 3.776 1.00 72.81 70 GLU A O 1
ATOM 556 N N . GLY A 1 71 ? 15.605 10.898 4.837 1.00 79.06 71 GLY A N 1
ATOM 557 C CA . GLY A 1 71 ? 14.989 12.010 5.569 1.00 79.06 71 GLY A CA 1
ATOM 558 C C . GLY A 1 71 ? 14.131 12.978 4.745 1.00 79.06 71 GLY A C 1
ATOM 559 O O . GLY A 1 71 ? 13.309 12.574 3.920 1.00 79.06 71 GLY A O 1
ATOM 560 N N . THR A 1 72 ? 14.271 14.270 5.047 1.00 86.56 72 THR A N 1
ATOM 561 C CA . THR A 1 72 ? 13.574 15.379 4.378 1.00 86.56 72 THR A CA 1
ATOM 562 C C . THR A 1 72 ? 14.425 15.899 3.221 1.00 86.56 72 THR A C 1
ATOM 564 O O . THR A 1 72 ? 15.647 15.980 3.339 1.00 86.56 72 THR A O 1
ATOM 567 N N . VAL A 1 73 ? 13.791 16.276 2.112 1.00 89.31 73 VAL A N 1
ATOM 568 C CA . VAL A 1 73 ? 14.451 16.940 0.985 1.00 89.31 73 VAL A CA 1
ATOM 569 C C . VAL A 1 73 ? 14.170 18.441 1.014 1.00 89.31 73 VAL A C 1
ATOM 571 O O . VAL A 1 73 ? 13.018 18.858 1.115 1.00 89.31 73 VAL A O 1
ATOM 574 N N . GLU A 1 74 ? 15.230 19.242 0.921 1.00 89.25 74 GLU A N 1
ATOM 575 C CA . GLU A 1 74 ? 15.133 20.672 0.619 1.00 89.25 74 GLU A CA 1
ATOM 576 C C . GLU A 1 74 ? 15.138 20.835 -0.901 1.00 89.25 74 GLU A C 1
ATOM 578 O O . GLU A 1 74 ? 16.049 20.341 -1.570 1.00 89.25 74 GLU A O 1
ATOM 583 N N . LEU A 1 75 ? 14.114 21.493 -1.441 1.00 90.81 75 LEU A N 1
ATOM 584 C CA . LEU A 1 75 ? 13.963 21.705 -2.876 1.00 90.81 75 LEU A CA 1
ATOM 585 C C . LEU A 1 75 ? 14.215 23.170 -3.224 1.00 90.81 75 LEU A C 1
ATOM 587 O O . LEU A 1 75 ? 13.806 24.086 -2.509 1.00 90.81 75 LEU A O 1
ATOM 591 N N . SER A 1 76 ? 14.873 23.408 -4.354 1.00 93.38 76 SER A N 1
ATOM 592 C CA . SER A 1 76 ? 14.924 24.743 -4.947 1.00 93.38 76 SER A CA 1
ATOM 593 C C . SER A 1 76 ? 13.551 25.160 -5.489 1.00 93.38 76 SER A C 1
ATOM 595 O O . SER A 1 76 ? 12.715 24.315 -5.809 1.00 93.38 76 SER A O 1
ATOM 597 N N . SER A 1 77 ? 13.320 26.466 -5.664 1.00 94.75 77 SER A N 1
ATOM 598 C CA . SER A 1 77 ? 12.068 26.970 -6.252 1.00 94.75 77 SER A CA 1
ATOM 599 C C . SER A 1 77 ? 11.766 26.351 -7.623 1.00 94.75 77 SER A C 1
ATOM 601 O O . SER A 1 77 ? 10.616 26.051 -7.920 1.00 94.75 77 SER A O 1
ATOM 603 N N . GLU A 1 78 ? 12.803 26.118 -8.435 1.00 91.75 78 GLU A N 1
ATOM 604 C CA . GLU A 1 78 ? 12.668 25.489 -9.754 1.00 91.75 78 GLU A CA 1
ATOM 605 C C . GLU A 1 78 ? 12.241 24.016 -9.647 1.00 91.75 78 GLU A C 1
ATOM 607 O O . GLU A 1 78 ? 11.412 23.552 -10.428 1.00 91.75 78 GLU A O 1
ATOM 612 N N . GLU A 1 79 ? 12.768 23.272 -8.669 1.00 91.44 79 GLU A N 1
ATOM 613 C CA . GLU A 1 79 ? 12.369 21.881 -8.419 1.00 91.44 79 GLU A CA 1
ATOM 614 C C . GLU A 1 79 ? 10.946 21.776 -7.870 1.00 91.44 79 GLU A C 1
ATOM 616 O O . GLU A 1 79 ? 10.215 20.872 -8.271 1.00 91.44 79 GLU A O 1
ATOM 621 N N . ILE A 1 80 ? 10.537 22.706 -7.000 1.00 94.75 80 ILE A N 1
ATOM 622 C CA . ILE A 1 80 ? 9.169 22.773 -6.467 1.00 94.75 80 ILE A CA 1
ATOM 623 C C . ILE A 1 80 ? 8.172 22.939 -7.615 1.00 94.75 80 ILE A C 1
ATOM 625 O O . ILE A 1 80 ? 7.281 22.105 -7.768 1.00 94.75 80 ILE A O 1
ATOM 629 N N . GLU A 1 81 ? 8.351 23.967 -8.452 1.00 93.62 81 GLU A N 1
ATOM 630 C CA . GLU A 1 81 ? 7.469 24.230 -9.597 1.00 93.62 81 GLU A CA 1
ATOM 631 C C . GLU A 1 81 ? 7.416 23.030 -10.549 1.00 93.62 81 GLU A C 1
ATOM 633 O O . GLU A 1 81 ? 6.346 22.618 -10.998 1.00 93.62 81 GLU A O 1
ATOM 638 N N . LYS A 1 82 ? 8.576 22.427 -10.821 1.00 91.94 82 LYS A N 1
ATOM 639 C CA . LYS A 1 82 ? 8.702 21.273 -11.709 1.00 91.94 82 LYS A CA 1
ATOM 640 C C . LYS A 1 82 ? 7.985 20.032 -11.174 1.00 91.94 82 LYS A C 1
ATOM 642 O O . LYS A 1 82 ? 7.233 19.404 -11.916 1.00 91.94 82 LYS A O 1
ATOM 647 N N . TYR A 1 83 ? 8.225 19.651 -9.920 1.00 93.44 83 TYR A N 1
ATOM 648 C CA . TYR A 1 83 ? 7.606 18.459 -9.336 1.00 93.44 83 TYR A CA 1
ATOM 649 C C . TYR A 1 83 ? 6.113 18.656 -9.111 1.00 93.44 83 TYR A C 1
ATOM 651 O O . TYR A 1 83 ? 5.345 17.744 -9.409 1.00 93.44 83 TYR A O 1
ATOM 659 N N . GLN A 1 84 ? 5.690 19.844 -8.675 1.00 95.38 84 GLN A N 1
ATOM 660 C CA . GLN A 1 84 ? 4.273 20.177 -8.586 1.00 95.38 84 GLN A CA 1
ATOM 661 C C . GLN A 1 84 ? 3.591 20.033 -9.951 1.00 95.38 84 GLN A C 1
ATOM 663 O O . GLN A 1 84 ? 2.597 19.320 -10.048 1.00 95.38 84 GLN A O 1
ATOM 668 N N . ALA A 1 85 ? 4.159 20.612 -11.014 1.00 93.31 85 ALA A N 1
ATOM 669 C CA . ALA A 1 85 ? 3.602 20.497 -12.362 1.00 93.31 85 ALA A CA 1
ATOM 670 C C . ALA A 1 85 ? 3.516 19.037 -12.848 1.00 93.31 85 ALA A C 1
ATOM 672 O O . ALA A 1 85 ? 2.540 18.661 -13.496 1.00 93.31 85 ALA A O 1
ATOM 673 N N . GLY A 1 86 ? 4.505 18.195 -12.521 1.00 91.75 86 GLY A N 1
ATOM 674 C CA . GLY A 1 86 ? 4.469 16.760 -12.830 1.00 91.75 86 GLY A CA 1
ATOM 675 C C . GLY A 1 86 ? 3.339 16.026 -12.098 1.00 91.75 86 GLY A C 1
ATOM 676 O O . GLY A 1 86 ? 2.582 15.268 -12.707 1.00 91.75 86 GLY A O 1
ATOM 677 N N . ILE A 1 87 ? 3.171 16.303 -10.803 1.00 94.38 87 ILE A N 1
ATOM 678 C CA . ILE A 1 87 ? 2.099 15.719 -9.988 1.00 94.38 87 ILE A CA 1
ATOM 679 C C . ILE A 1 87 ? 0.721 16.213 -10.469 1.00 94.38 87 ILE A C 1
ATOM 681 O O . ILE A 1 87 ? -0.198 15.405 -10.615 1.00 94.38 87 ILE A O 1
ATOM 685 N N . GLU A 1 88 ? 0.577 17.501 -10.788 1.00 94.62 88 GLU A N 1
ATOM 686 C CA . GLU A 1 88 ? -0.632 18.084 -11.389 1.00 94.62 88 GLU A CA 1
ATOM 687 C C . GLU A 1 88 ? -0.978 17.430 -12.729 1.00 94.62 88 GLU A C 1
ATOM 689 O O . GLU A 1 88 ? -2.126 17.044 -12.948 1.00 94.62 88 GLU A O 1
ATOM 694 N N . ALA A 1 89 ? 0.010 17.243 -13.610 1.00 90.75 89 ALA A N 1
ATOM 695 C CA . ALA A 1 89 ? -0.190 16.612 -14.912 1.00 90.75 89 ALA A CA 1
ATOM 696 C C . ALA A 1 89 ? -0.659 15.153 -14.796 1.00 90.75 89 ALA A C 1
ATOM 698 O O . ALA A 1 89 ? -1.428 14.688 -15.639 1.00 90.75 89 ALA A O 1
ATOM 699 N N . SER A 1 90 ? -0.243 14.448 -13.738 1.00 88.00 90 SER A N 1
ATOM 700 C CA . SER A 1 90 ? -0.742 13.105 -13.417 1.00 88.00 90 SER A CA 1
ATOM 701 C C . SER A 1 90 ? -2.154 13.098 -12.807 1.00 88.00 90 SER A C 1
ATOM 703 O O . SER A 1 90 ? -2.747 12.037 -12.662 1.00 88.00 90 SER A O 1
ATOM 705 N N . GLY A 1 91 ? -2.714 14.263 -12.459 1.00 91.25 91 GLY A N 1
ATOM 706 C CA . GLY A 1 91 ? -4.023 14.384 -11.811 1.00 91.25 91 GLY A CA 1
ATOM 707 C C . GLY A 1 91 ? -4.012 14.110 -10.303 1.00 91.25 91 GLY A C 1
ATOM 708 O O . GLY A 1 91 ? -5.077 13.963 -9.709 1.00 91.25 91 GLY A O 1
ATOM 709 N N . ASN A 1 92 ? -2.831 14.055 -9.679 1.00 93.00 92 ASN A N 1
ATOM 710 C CA . ASN A 1 92 ? -2.665 13.717 -8.260 1.00 93.00 92 ASN A CA 1
ATOM 711 C C . ASN A 1 92 ? -2.466 14.936 -7.351 1.00 93.00 92 ASN A C 1
ATOM 713 O O . ASN A 1 92 ? -2.231 14.781 -6.154 1.00 93.00 92 ASN A O 1
ATOM 717 N N . TRP A 1 93 ? -2.555 16.148 -7.896 1.00 96.50 93 TRP A N 1
ATOM 718 C CA . TRP A 1 93 ? -2.478 17.380 -7.121 1.00 96.50 93 TRP A CA 1
ATOM 719 C C . TRP A 1 93 ? -3.873 17.940 -6.866 1.00 96.50 93 TRP A C 1
ATOM 721 O O . TRP A 1 93 ? -4.685 18.037 -7.782 1.00 96.50 93 TRP A O 1
ATOM 731 N N . LEU A 1 94 ? -4.125 18.335 -5.622 1.00 96.88 94 LEU A N 1
ATOM 732 C CA . LEU A 1 94 ? -5.276 19.148 -5.245 1.00 96.88 94 LEU A CA 1
ATOM 733 C C . LEU A 1 94 ? -4.767 20.380 -4.527 1.00 96.88 94 LEU A C 1
ATOM 735 O O . LEU A 1 94 ? -3.813 20.275 -3.749 1.00 96.88 94 LEU A O 1
ATOM 739 N N . ASP A 1 95 ? -5.442 21.504 -4.734 1.00 96.19 95 ASP A N 1
ATOM 740 C CA . ASP A 1 95 ? -5.134 22.732 -4.020 1.00 96.19 95 ASP A CA 1
ATOM 741 C C . ASP A 1 95 ? -5.403 22.584 -2.515 1.00 96.19 95 ASP A C 1
ATOM 743 O O . ASP A 1 95 ? -6.114 21.690 -2.034 1.00 96.19 95 ASP A O 1
ATOM 747 N N . ASP A 1 96 ? -4.787 23.465 -1.731 1.00 96.62 96 ASP A N 1
ATOM 748 C CA . ASP A 1 96 ? -4.840 23.393 -0.274 1.00 96.62 96 ASP A CA 1
ATOM 749 C C . ASP A 1 96 ? -6.266 23.516 0.275 1.00 96.62 96 ASP A C 1
ATOM 751 O O . ASP A 1 96 ? -6.561 22.964 1.331 1.00 96.62 96 ASP A O 1
ATOM 755 N N . ASP A 1 97 ? -7.179 24.215 -0.388 1.00 96.56 97 ASP A N 1
ATOM 756 C CA . ASP A 1 97 ? -8.575 24.295 0.037 1.00 96.56 97 ASP A CA 1
ATOM 757 C C . ASP A 1 97 ? -9.405 23.070 -0.373 1.00 96.56 97 ASP A C 1
ATOM 759 O O . ASP A 1 97 ? -10.474 22.854 0.204 1.00 96.56 97 ASP A O 1
ATOM 763 N N . GLU A 1 98 ? -8.914 22.222 -1.276 1.00 96.94 98 GLU A N 1
ATOM 764 C CA . GLU A 1 98 ? -9.608 21.025 -1.765 1.00 96.94 98 GLU A CA 1
ATOM 765 C C . GLU A 1 98 ? -9.235 19.741 -1.005 1.00 96.94 98 GLU A C 1
ATOM 767 O O . GLU A 1 98 ? -10.000 18.776 -1.020 1.00 96.94 98 GLU A O 1
ATOM 772 N N . CYS A 1 99 ? -8.121 19.735 -0.268 1.00 97.56 99 CYS A N 1
ATOM 773 C CA . CYS A 1 99 ? -7.669 18.603 0.547 1.00 97.56 99 CYS A CA 1
ATOM 774 C C . CYS A 1 99 ? -7.555 18.950 2.045 1.00 97.56 99 CYS A C 1
ATOM 776 O O . CYS A 1 99 ? -7.335 20.100 2.433 1.00 97.56 99 CYS A O 1
ATOM 778 N N . GLU A 1 100 ? -7.684 17.958 2.932 1.00 97.31 100 GLU A N 1
ATOM 779 C CA . GLU A 1 100 ? -7.454 18.173 4.374 1.00 97.31 100 GLU A CA 1
ATOM 780 C C . GLU A 1 100 ? -5.959 18.280 4.686 1.00 97.31 100 GLU A C 1
ATOM 782 O O . GLU A 1 100 ? -5.535 19.161 5.435 1.00 97.31 100 GLU A O 1
ATOM 787 N N . ALA A 1 101 ? -5.171 17.415 4.052 1.00 98.50 101 ALA A N 1
ATOM 788 C CA . ALA A 1 101 ? -3.720 17.379 4.115 1.00 98.50 101 ALA A CA 1
ATOM 789 C C . ALA A 1 101 ? -3.163 16.768 2.820 1.00 98.50 101 ALA A C 1
ATOM 791 O O . ALA A 1 101 ? -3.855 16.016 2.128 1.00 98.50 101 ALA A O 1
ATOM 792 N N . ARG A 1 102 ? -1.904 17.074 2.513 1.00 98.50 102 ARG A N 1
ATOM 793 C CA . ARG A 1 102 ? -1.155 16.547 1.368 1.00 98.50 102 ARG A CA 1
ATOM 794 C C . ARG A 1 102 ? 0.261 16.236 1.835 1.00 98.50 102 ARG A C 1
ATOM 796 O O . ARG A 1 102 ? 0.983 17.148 2.213 1.00 98.50 102 ARG A O 1
ATOM 803 N N . LEU A 1 103 ? 0.652 14.967 1.855 1.00 98.69 103 LEU A N 1
ATOM 804 C CA . LEU A 1 103 ? 1.994 14.529 2.239 1.00 98.69 103 LEU A CA 1
ATOM 805 C C . LEU A 1 103 ? 2.727 14.059 0.984 1.00 98.69 103 LEU A C 1
ATOM 807 O O . LEU A 1 103 ? 2.354 13.043 0.398 1.00 98.69 103 LEU A O 1
ATOM 811 N N . VAL A 1 104 ? 3.740 14.812 0.560 1.00 98.25 104 VAL A N 1
ATOM 812 C CA . VAL A 1 104 ? 4.499 14.550 -0.667 1.00 98.25 104 VAL A CA 1
ATOM 813 C C . VAL A 1 104 ? 5.881 14.017 -0.326 1.00 98.25 104 VAL A C 1
ATOM 815 O O . VAL A 1 104 ? 6.628 14.602 0.462 1.00 98.25 104 VAL A O 1
ATOM 818 N N . TYR A 1 105 ? 6.221 12.909 -0.969 1.00 97.00 105 TYR A N 1
ATOM 819 C CA . TYR A 1 105 ? 7.509 12.250 -0.886 1.00 97.00 105 TYR A CA 1
ATOM 820 C C . TYR A 1 105 ? 8.120 12.206 -2.279 1.00 97.00 105 TYR A C 1
ATOM 822 O O . TYR A 1 105 ? 7.484 11.714 -3.206 1.00 97.00 105 TYR A O 1
ATOM 830 N N . VAL A 1 106 ? 9.346 12.700 -2.426 1.00 94.56 106 VAL A N 1
ATOM 831 C CA . VAL A 1 106 ? 10.111 12.653 -3.675 1.00 94.56 106 VAL A CA 1
ATOM 832 C C . VAL A 1 106 ? 11.243 11.654 -3.489 1.00 94.56 106 VAL A C 1
ATOM 834 O O . VAL A 1 106 ? 12.098 11.835 -2.621 1.00 94.56 106 VAL A O 1
ATOM 837 N N . ASP A 1 107 ? 11.220 10.566 -4.258 1.00 92.44 107 ASP A N 1
ATOM 838 C CA . ASP A 1 107 ? 12.200 9.476 -4.181 1.00 92.44 107 ASP A CA 1
ATOM 839 C C . ASP A 1 107 ? 12.381 8.929 -2.749 1.00 92.44 107 ASP A C 1
ATOM 841 O O . ASP A 1 107 ? 13.485 8.636 -2.293 1.00 92.44 107 ASP A O 1
ATOM 845 N N . GLY A 1 108 ? 11.278 8.820 -2.001 1.00 91.75 108 GLY A N 1
ATOM 846 C CA . GLY A 1 108 ? 11.262 8.326 -0.617 1.00 91.75 108 GLY A CA 1
ATOM 847 C C . GLY A 1 108 ? 11.611 9.365 0.457 1.00 91.75 108 GLY A C 1
ATOM 848 O O . GLY A 1 108 ? 11.510 9.062 1.650 1.00 91.75 108 GLY A O 1
ATOM 849 N N . LYS A 1 109 ? 11.964 10.595 0.063 1.00 93.31 109 LYS A N 1
ATOM 850 C CA . LYS A 1 109 ? 12.243 11.707 0.982 1.00 93.31 109 LYS A CA 1
ATOM 851 C C . LYS A 1 109 ? 11.026 12.593 1.148 1.00 93.31 109 LYS A C 1
ATOM 853 O O . LYS A 1 109 ? 10.406 12.979 0.163 1.00 93.31 109 LYS A O 1
ATOM 858 N N . PHE A 1 110 ? 10.712 12.970 2.379 1.00 96.44 110 PHE A N 1
ATOM 859 C CA . PHE A 1 110 ? 9.607 13.890 2.640 1.00 96.44 110 PHE A CA 1
ATOM 860 C C . PHE A 1 110 ? 9.940 15.299 2.129 1.00 96.44 110 PHE A C 1
ATOM 862 O O . PHE A 1 110 ? 11.010 15.816 2.438 1.00 96.44 110 PHE A O 1
ATOM 869 N N . SER A 1 111 ? 9.037 15.936 1.381 1.00 96.44 111 SER A N 1
ATOM 870 C CA . SER A 1 111 ? 9.176 17.334 0.955 1.00 96.44 111 SER A CA 1
ATOM 871 C C . SER A 1 111 ? 8.194 18.205 1.728 1.00 96.44 111 SER A C 1
ATOM 873 O O . SER A 1 111 ? 6.984 18.117 1.516 1.00 96.44 111 SER A O 1
ATOM 875 N N . SER A 1 112 ? 8.697 19.066 2.615 1.00 96.50 112 SER A N 1
ATOM 876 C CA . SER A 1 112 ? 7.842 20.013 3.339 1.00 96.50 112 SER A CA 1
ATOM 877 C C . SER A 1 112 ? 7.246 21.076 2.421 1.00 96.50 112 SER A C 1
ATOM 879 O O . SER A 1 112 ? 6.106 21.467 2.634 1.00 96.50 112 SER A O 1
ATOM 881 N N . ASP A 1 113 ? 7.983 21.506 1.394 1.00 96.56 113 ASP A N 1
ATOM 882 C CA . ASP A 1 113 ? 7.569 22.601 0.505 1.00 96.56 113 ASP A CA 1
ATOM 883 C C . ASP A 1 113 ? 6.396 22.220 -0.409 1.00 96.56 113 ASP A C 1
ATOM 885 O O . ASP A 1 113 ? 5.585 23.068 -0.769 1.00 96.56 113 ASP A O 1
ATOM 889 N N . LEU A 1 114 ? 6.275 20.934 -0.755 1.00 97.19 114 LEU A N 1
ATOM 890 C CA . LEU A 1 114 ? 5.159 20.398 -1.543 1.00 97.19 114 LEU A CA 1
ATOM 891 C C . LEU A 1 114 ? 3.997 19.892 -0.670 1.00 97.19 114 LEU A C 1
ATOM 893 O O . LEU A 1 114 ? 2.919 19.569 -1.185 1.00 97.19 114 LEU A O 1
ATOM 897 N N . SER A 1 115 ? 4.205 19.812 0.647 1.00 98.19 115 SER A N 1
ATOM 898 C CA . SER A 1 115 ? 3.266 19.204 1.585 1.00 98.19 115 SER A CA 1
ATOM 899 C C . SER A 1 115 ? 2.425 20.228 2.341 1.00 98.19 115 SER A C 1
ATOM 901 O O . SER A 1 115 ? 2.895 21.269 2.785 1.00 98.19 115 SER A O 1
ATOM 903 N N . LYS A 1 116 ? 1.176 19.849 2.599 1.00 98.06 116 LYS A N 1
ATOM 904 C CA . LYS A 1 116 ? 0.269 20.482 3.552 1.00 98.06 116 LYS A CA 1
ATOM 905 C C . LYS A 1 116 ? 0.061 19.536 4.736 1.00 98.06 116 LYS A C 1
ATOM 907 O O . LYS A 1 116 ? -0.677 18.558 4.628 1.00 98.06 116 LYS A O 1
ATOM 912 N N . THR A 1 117 ? 0.697 19.827 5.866 1.00 98.19 117 THR A N 1
ATOM 913 C CA . THR A 1 117 ? 0.590 19.021 7.096 1.00 98.19 117 THR A CA 1
ATOM 914 C C . THR A 1 117 ? -0.450 19.574 8.069 1.00 98.19 117 THR A C 1
ATOM 916 O O . THR A 1 117 ? -0.761 20.765 8.059 1.00 98.19 117 THR A O 1
ATOM 919 N N . THR A 1 118 ? -0.926 18.727 8.977 1.00 98.00 118 THR A N 1
ATOM 920 C CA . THR A 1 118 ? -1.771 19.097 10.122 1.00 98.00 118 THR A CA 1
ATOM 921 C C . THR A 1 118 ? -1.288 18.378 11.386 1.00 98.00 118 THR A C 1
ATOM 923 O O . THR A 1 118 ? -0.452 17.475 11.324 1.00 98.00 118 THR A O 1
ATOM 926 N N . ASP A 1 119 ? -1.860 18.716 12.543 1.00 97.06 119 ASP A N 1
ATOM 927 C CA . ASP A 1 119 ? -1.536 18.053 13.818 1.00 97.06 119 ASP A CA 1
ATOM 928 C C . ASP A 1 119 ? -1.812 16.537 13.801 1.00 97.06 119 ASP A C 1
ATOM 930 O O . ASP A 1 119 ? -1.214 15.779 14.564 1.00 97.06 119 ASP A O 1
ATOM 934 N N . TRP A 1 120 ? -2.703 16.079 12.918 1.00 97.25 120 TRP A N 1
ATOM 935 C CA . TRP A 1 120 ? -3.108 14.680 12.800 1.00 97.25 120 TRP A CA 1
ATOM 936 C C . TRP A 1 120 ? -2.647 14.012 11.496 1.00 97.25 120 TRP A C 1
ATOM 938 O O . TRP A 1 120 ? -2.862 12.812 11.340 1.00 97.25 120 TRP A O 1
ATOM 948 N N . ALA A 1 121 ? -2.005 14.749 10.585 1.00 98.44 121 ALA A N 1
ATOM 949 C CA . ALA A 1 121 ? -1.457 14.239 9.331 1.00 98.44 121 ALA A CA 1
ATOM 950 C C . ALA A 1 121 ? -0.093 14.875 9.028 1.00 98.44 121 ALA A C 1
ATOM 952 O O . ALA A 1 121 ? -0.011 16.041 8.634 1.00 98.44 121 ALA A O 1
ATOM 953 N N . HIS A 1 122 ? 0.987 14.119 9.211 1.00 98.19 122 HIS A N 1
ATOM 954 C CA . HIS A 1 122 ? 2.356 14.616 9.054 1.00 98.19 122 HIS A CA 1
ATOM 955 C C . HIS A 1 122 ? 3.354 13.478 8.806 1.00 98.19 122 HIS A C 1
ATOM 957 O O . HIS A 1 122 ? 3.035 12.298 8.930 1.00 98.19 122 HIS A O 1
ATOM 963 N N . ASN A 1 123 ? 4.590 13.840 8.463 1.00 97.38 123 ASN A N 1
ATOM 964 C CA . ASN A 1 123 ? 5.707 12.905 8.418 1.00 97.38 123 ASN A CA 1
ATOM 965 C C . ASN A 1 123 ? 6.331 12.755 9.813 1.00 97.38 123 ASN A C 1
ATOM 967 O O . ASN A 1 123 ? 6.695 13.760 10.422 1.00 97.38 123 ASN A O 1
ATOM 971 N N . ILE A 1 124 ? 6.496 11.522 10.299 1.00 94.88 124 ILE A N 1
ATOM 972 C CA . ILE A 1 124 ? 7.125 11.249 11.611 1.00 94.88 124 ILE A CA 1
ATOM 973 C C . ILE A 1 124 ? 8.615 10.881 11.518 1.00 94.88 124 ILE A C 1
ATOM 975 O O . ILE A 1 124 ? 9.243 10.650 12.544 1.00 94.88 124 ILE A O 1
ATOM 979 N N . GLY A 1 125 ? 9.196 10.857 10.313 1.00 92.12 125 GLY A N 1
ATOM 980 C CA . GLY A 1 125 ? 10.603 10.492 10.118 1.00 92.12 125 GLY A CA 1
ATOM 981 C C . GLY A 1 125 ? 10.851 8.995 10.321 1.00 92.12 125 GLY A C 1
ATOM 982 O O . GLY A 1 125 ? 10.087 8.175 9.806 1.00 92.12 125 GLY A O 1
ATOM 983 N N . SER A 1 126 ? 11.919 8.645 11.044 1.00 90.19 126 SER A N 1
ATOM 984 C CA . SER A 1 126 ? 12.286 7.251 11.312 1.00 90.19 126 SER A CA 1
ATOM 985 C C . SER A 1 126 ? 11.350 6.597 12.332 1.00 90.19 126 SER A C 1
ATOM 987 O O . SER A 1 126 ? 10.889 7.227 13.284 1.00 90.19 126 SER A O 1
ATOM 989 N N . ILE A 1 127 ? 11.121 5.288 12.181 1.00 89.62 127 ILE A N 1
ATOM 990 C CA . ILE A 1 127 ? 10.368 4.479 13.156 1.00 89.62 127 ILE A CA 1
ATOM 991 C C . ILE A 1 127 ? 11.038 4.517 14.541 1.00 89.62 127 ILE A C 1
ATOM 993 O O . ILE A 1 127 ? 10.346 4.496 15.562 1.00 89.62 127 ILE A O 1
ATOM 997 N N . ASP A 1 128 ? 12.369 4.609 14.584 1.00 88.88 128 ASP A N 1
ATOM 998 C CA . ASP A 1 128 ? 13.137 4.640 15.834 1.00 88.88 128 ASP A CA 1
ATOM 999 C C . ASP A 1 128 ? 12.893 5.923 16.649 1.00 88.88 128 ASP A C 1
ATOM 1001 O O . ASP A 1 128 ? 12.986 5.897 17.881 1.00 88.88 128 ASP A O 1
ATOM 1005 N N . ASP A 1 129 ? 12.509 7.016 15.980 1.00 88.50 129 ASP A N 1
ATOM 1006 C CA . ASP A 1 129 ? 12.260 8.327 16.595 1.00 88.50 129 ASP A CA 1
ATOM 1007 C C . ASP A 1 129 ? 10.853 8.448 17.202 1.00 88.50 129 ASP A C 1
ATOM 1009 O O . ASP A 1 129 ? 10.557 9.380 17.957 1.00 88.50 129 ASP A O 1
ATOM 1013 N N . VAL A 1 130 ? 9.967 7.492 16.914 1.00 92.81 130 VAL A N 1
ATOM 1014 C CA . VAL A 1 130 ? 8.617 7.466 17.478 1.00 92.81 130 VAL A CA 1
ATOM 1015 C C . VAL A 1 130 ? 8.717 7.286 18.995 1.00 92.81 130 VAL A C 1
ATOM 1017 O O . VAL A 1 130 ? 9.500 6.487 19.493 1.00 92.81 130 VAL A O 1
ATOM 1020 N N . SER A 1 131 ? 7.928 8.015 19.779 1.00 91.69 131 SER A N 1
ATOM 1021 C CA . SER A 1 131 ? 7.878 7.837 21.244 1.00 91.69 131 SER A CA 1
ATOM 1022 C C . SER A 1 131 ? 6.569 7.220 21.730 1.00 91.69 131 SER A C 1
ATOM 1024 O O . SER A 1 131 ? 6.526 6.648 22.814 1.00 91.69 131 SER A O 1
ATOM 1026 N N . ASP A 1 132 ? 5.515 7.300 20.919 1.00 94.94 132 ASP A N 1
ATOM 1027 C CA . ASP A 1 132 ? 4.212 6.714 21.205 1.00 94.94 132 ASP A CA 1
ATOM 1028 C C . ASP A 1 132 ? 4.249 5.187 21.024 1.00 94.94 132 ASP A C 1
ATOM 1030 O O . ASP A 1 132 ? 4.459 4.674 19.921 1.00 94.94 132 ASP A O 1
ATOM 1034 N N . GLU A 1 133 ? 4.058 4.454 22.121 1.00 94.00 133 GLU A N 1
ATOM 1035 C CA . GLU A 1 133 ? 4.153 2.988 22.151 1.00 94.00 133 GLU A CA 1
ATOM 1036 C C . GLU A 1 133 ? 3.072 2.303 21.304 1.00 94.00 133 GLU A C 1
ATOM 1038 O O . GLU A 1 133 ? 3.336 1.261 20.702 1.00 94.00 133 GLU A O 1
ATOM 1043 N N . ASP A 1 134 ? 1.881 2.896 21.192 1.00 93.06 134 ASP A N 1
ATOM 1044 C CA . ASP A 1 134 ? 0.819 2.374 20.327 1.00 93.06 134 ASP A CA 1
ATOM 1045 C C . ASP A 1 134 ? 1.229 2.481 18.852 1.00 93.06 134 ASP A C 1
ATOM 1047 O O . ASP A 1 134 ? 1.159 1.499 18.109 1.00 93.06 134 ASP A O 1
ATOM 1051 N N . THR A 1 135 ? 1.741 3.644 18.441 1.00 95.75 135 THR A N 1
ATOM 1052 C CA . THR A 1 135 ? 2.266 3.883 17.088 1.00 95.75 135 THR A CA 1
ATOM 1053 C C . THR A 1 135 ? 3.421 2.934 16.768 1.00 95.75 135 THR A C 1
ATOM 1055 O O . THR A 1 135 ? 3.411 2.292 15.715 1.00 95.75 135 THR A O 1
ATOM 1058 N N . LYS A 1 136 ? 4.379 2.752 17.688 1.00 94.38 136 LYS A N 1
ATOM 1059 C CA . LYS A 1 136 ? 5.450 1.749 17.537 1.00 94.38 136 LYS A CA 1
ATOM 1060 C C . LYS A 1 136 ? 4.907 0.336 17.396 1.00 94.38 136 LYS A C 1
ATOM 1062 O O . LYS A 1 136 ? 5.347 -0.413 16.525 1.00 94.38 136 LYS A O 1
ATOM 1067 N N . SER A 1 137 ? 3.946 -0.024 18.244 1.00 94.44 137 SER A N 1
ATOM 1068 C CA . SER A 1 137 ? 3.296 -1.330 18.214 1.00 94.44 137 SER A CA 1
ATOM 1069 C C . SER A 1 137 ? 2.647 -1.584 16.857 1.00 94.44 137 SER A C 1
ATOM 1071 O O . SER A 1 137 ? 2.783 -2.691 16.349 1.00 94.44 137 SER A O 1
ATOM 1073 N N . TYR A 1 138 ? 2.009 -0.584 16.238 1.00 96.06 138 TYR A N 1
ATOM 1074 C CA . TYR A 1 138 ? 1.452 -0.681 14.885 1.00 96.06 138 TYR A CA 1
ATOM 1075 C C . TYR A 1 138 ? 2.529 -0.840 13.804 1.00 96.06 138 TYR A C 1
ATOM 1077 O O . TYR A 1 138 ? 2.454 -1.778 13.003 1.00 96.06 138 TYR A O 1
ATOM 1085 N N . LEU A 1 139 ? 3.555 0.015 13.817 1.00 95.31 139 LEU A N 1
ATOM 1086 C CA . LEU A 1 139 ? 4.650 0.001 12.837 1.00 95.31 139 LEU A CA 1
ATOM 1087 C C . LEU A 1 139 ? 5.470 -1.297 12.876 1.00 95.31 139 LEU A C 1
ATOM 1089 O O . LEU A 1 139 ? 5.950 -1.766 11.841 1.00 95.31 139 LEU A O 1
ATOM 1093 N N . GLY A 1 140 ? 5.578 -1.920 14.050 1.00 92.38 140 GLY A N 1
ATOM 1094 C CA . GLY A 1 140 ? 6.247 -3.207 14.230 1.00 92.38 140 GLY A CA 1
ATOM 1095 C C . GLY A 1 140 ? 5.465 -4.419 13.709 1.00 92.38 140 GLY A C 1
ATOM 1096 O O . GLY A 1 140 ? 6.008 -5.524 13.702 1.00 92.38 140 GLY A O 1
ATOM 1097 N N . ARG A 1 141 ? 4.201 -4.260 13.284 1.00 91.94 141 ARG A N 1
ATOM 1098 C CA . ARG A 1 141 ? 3.385 -5.391 12.807 1.00 91.94 141 ARG A CA 1
ATOM 1099 C C . ARG A 1 141 ? 3.757 -5.783 11.380 1.00 91.94 141 ARG A C 1
ATOM 1101 O O . ARG A 1 141 ? 3.859 -4.946 10.483 1.00 91.94 141 ARG A O 1
ATOM 1108 N N . LEU A 1 142 ? 3.877 -7.085 11.167 1.00 90.06 142 LEU A N 1
ATOM 1109 C CA . LEU A 1 142 ? 4.044 -7.718 9.868 1.00 90.06 142 LEU A CA 1
ATOM 1110 C C . LEU A 1 142 ? 2.719 -8.320 9.400 1.00 90.06 142 LEU A C 1
ATOM 1112 O O . LEU A 1 142 ? 1.901 -8.774 10.207 1.00 90.06 142 LEU A O 1
ATOM 1116 N N . THR A 1 143 ? 2.550 -8.353 8.082 1.00 86.62 143 THR A N 1
ATOM 1117 C CA . THR A 1 143 ? 1.380 -8.928 7.413 1.00 86.62 143 THR A CA 1
ATOM 1118 C C . THR A 1 143 ? 1.323 -10.449 7.583 1.00 86.62 143 THR A C 1
ATOM 1120 O O . THR A 1 143 ? 2.211 -11.067 8.177 1.00 86.62 143 THR A O 1
ATOM 1123 N N . ASP A 1 144 ? 0.307 -11.091 6.993 1.00 74.94 144 ASP A N 1
ATOM 1124 C CA . ASP A 1 144 ? 0.301 -12.548 6.782 1.00 74.94 144 ASP A CA 1
ATOM 1125 C C . ASP A 1 144 ? 0.332 -13.389 8.079 1.00 74.94 144 ASP A C 1
ATOM 1127 O O . ASP A 1 144 ? 0.720 -14.558 8.070 1.00 74.94 144 ASP A O 1
ATOM 1131 N N . GLY A 1 145 ? -0.068 -12.799 9.210 1.00 75.00 145 GLY A N 1
ATOM 1132 C CA . GLY A 1 145 ? -0.057 -13.463 10.518 1.00 75.00 145 GLY A CA 1
ATOM 1133 C C . GLY A 1 145 ? 1.339 -13.664 11.117 1.00 75.00 145 GLY A C 1
ATOM 1134 O O . GLY A 1 145 ? 1.455 -14.305 12.158 1.00 75.00 145 GLY A O 1
ATOM 1135 N N . PHE A 1 146 ? 2.397 -13.102 10.514 1.00 81.56 146 PHE A N 1
ATOM 1136 C CA . PHE A 1 146 ? 3.756 -13.169 11.071 1.00 81.56 146 PHE A CA 1
ATOM 1137 C C . PHE A 1 146 ? 3.852 -12.483 12.433 1.00 81.56 146 PHE A C 1
ATOM 1139 O O . PHE A 1 146 ? 4.548 -12.958 13.329 1.00 81.56 146 PHE A O 1
ATOM 1146 N N . THR A 1 147 ? 3.109 -11.393 12.626 1.00 86.00 147 THR A N 1
ATOM 1147 C CA . THR A 1 147 ? 2.820 -10.900 13.971 1.00 86.00 147 THR A CA 1
ATOM 1148 C C . THR A 1 147 ? 1.624 -11.661 14.531 1.00 86.00 147 THR A C 1
ATOM 1150 O O . THR A 1 147 ? 0.477 -11.303 14.268 1.00 86.00 147 THR A O 1
ATOM 1153 N N . ASP A 1 148 ? 1.900 -12.698 15.330 1.00 85.38 148 ASP A N 1
ATOM 1154 C CA . ASP A 1 148 ? 0.866 -13.581 15.891 1.00 85.38 148 ASP A CA 1
ATOM 1155 C C . ASP A 1 148 ? -0.157 -12.826 16.757 1.00 85.38 148 ASP A C 1
ATOM 1157 O O . ASP A 1 148 ? -1.350 -13.119 16.721 1.00 85.38 148 ASP A O 1
ATOM 1161 N N . LYS A 1 149 ? 0.287 -11.816 17.518 1.00 91.12 149 LYS A N 1
ATOM 1162 C CA . LYS A 1 149 ? -0.598 -10.986 18.347 1.00 91.12 149 LYS A CA 1
ATOM 1163 C C . LYS A 1 149 ? -1.577 -10.218 17.458 1.00 91.12 149 LYS A C 1
ATOM 1165 O O . LYS A 1 149 ? -1.143 -9.452 16.601 1.00 91.12 149 LYS A O 1
ATOM 1170 N N . LEU A 1 150 ? -2.879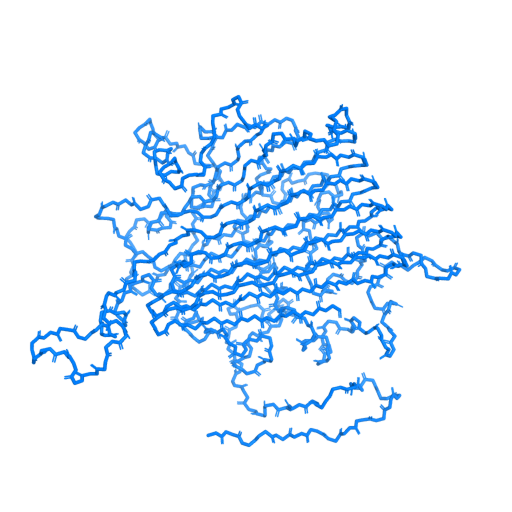 -10.338 17.699 1.00 91.62 150 LEU A N 1
ATOM 1171 C CA . LEU A 1 150 ? -3.917 -9.582 16.989 1.00 91.62 150 LEU A CA 1
ATOM 1172 C C . LEU A 1 150 ? -3.827 -8.083 17.298 1.00 91.62 150 LEU A C 1
ATOM 1174 O O . LEU A 1 150 ? -3.339 -7.687 18.356 1.00 91.62 150 LEU A O 1
ATOM 1178 N N . ALA A 1 151 ? -4.297 -7.246 16.371 1.00 93.50 151 ALA A N 1
ATOM 1179 C CA . ALA A 1 151 ? -4.322 -5.797 16.578 1.00 93.50 151 ALA A CA 1
ATOM 1180 C C . ALA A 1 151 ? -5.355 -5.387 17.648 1.00 93.50 151 ALA A C 1
ATOM 1182 O O . ALA A 1 151 ? -5.169 -4.400 18.349 1.00 93.50 151 ALA A O 1
ATOM 1183 N N . THR A 1 152 ? -6.400 -6.199 17.825 1.00 95.38 152 THR A N 1
ATOM 1184 C CA . THR A 1 152 ? -7.366 -6.112 18.924 1.00 95.38 152 THR A CA 1
ATOM 1185 C C . THR A 1 152 ? -7.802 -7.513 19.339 1.00 95.38 152 THR A C 1
ATOM 1187 O O . THR A 1 152 ? -7.701 -8.457 18.550 1.00 95.38 152 THR A O 1
ATOM 1190 N N . GLU A 1 153 ? -8.296 -7.662 20.564 1.00 94.50 153 GLU A N 1
ATOM 1191 C CA . GLU A 1 153 ? -8.870 -8.927 21.014 1.00 94.50 153 GLU A CA 1
ATOM 1192 C C . GLU A 1 153 ? -10.205 -9.207 20.318 1.00 94.50 153 GLU A C 1
ATOM 1194 O O . GLU A 1 153 ? -11.046 -8.315 20.131 1.00 94.50 153 GLU A O 1
ATOM 1199 N N . VAL A 1 154 ? -10.402 -10.473 19.958 1.00 92.00 154 VAL A N 1
ATOM 1200 C CA . VAL A 1 154 ? -11.571 -10.940 19.220 1.00 92.00 154 VAL A CA 1
ATOM 1201 C C . VAL A 1 154 ? -12.445 -11.799 20.133 1.00 92.00 154 VAL A C 1
ATOM 1203 O O . VAL A 1 154 ? -11.953 -12.799 20.668 1.00 92.00 154 VAL A O 1
ATOM 1206 N N . PRO A 1 155 ? -13.738 -11.468 20.292 1.00 88.25 155 PRO A N 1
ATOM 1207 C CA . PRO A 1 155 ? -14.666 -12.306 21.041 1.00 88.25 155 PRO A CA 1
ATOM 1208 C C . PRO A 1 155 ? -14.891 -13.640 20.318 1.00 88.25 155 PRO A C 1
ATOM 1210 O O . PRO A 1 155 ? -15.309 -13.664 19.156 1.00 88.25 155 PRO A O 1
ATOM 1213 N N . CYS A 1 156 ? -14.652 -14.759 21.000 1.00 84.94 156 CYS A N 1
ATOM 1214 C CA . CYS A 1 156 ? -14.912 -16.104 20.492 1.00 84.94 156 CYS A CA 1
ATOM 1215 C C . CYS A 1 156 ? -15.588 -16.950 21.580 1.00 84.94 156 CYS A C 1
ATOM 1217 O O . CYS A 1 156 ? -14.925 -17.517 22.444 1.00 84.94 156 CYS A O 1
ATOM 1219 N N . ASN A 1 157 ? -16.918 -17.073 21.506 1.00 84.38 157 ASN A N 1
ATOM 1220 C CA . ASN A 1 157 ? -17.743 -17.660 22.571 1.00 84.38 157 ASN A CA 1
ATOM 1221 C C . ASN A 1 157 ? -17.547 -16.900 23.898 1.00 84.38 157 ASN A C 1
ATOM 1223 O O . ASN A 1 157 ? -17.742 -15.688 23.920 1.00 84.38 157 ASN A O 1
ATOM 1227 N N . ASP A 1 158 ? -17.155 -17.599 24.966 1.00 86.50 158 ASP A N 1
ATOM 1228 C CA . ASP A 1 158 ? -16.917 -17.033 26.297 1.00 86.50 158 ASP A CA 1
ATOM 1229 C C . ASP A 1 158 ? -15.477 -16.503 26.484 1.00 86.50 158 ASP A C 1
ATOM 1231 O O . ASP A 1 158 ? -15.160 -15.954 27.539 1.00 86.50 158 ASP A O 1
ATOM 1235 N N . ASP A 1 159 ? -14.609 -16.640 25.471 1.00 87.94 159 ASP A N 1
ATOM 1236 C CA . ASP A 1 159 ? -13.198 -16.243 25.523 1.00 87.94 159 ASP A CA 1
ATOM 1237 C C . ASP A 1 159 ? -12.903 -14.997 24.669 1.00 87.94 159 ASP A C 1
ATOM 1239 O O . ASP A 1 159 ? -13.497 -14.776 23.610 1.00 87.94 159 ASP A O 1
ATOM 1243 N N . MET A 1 160 ? -11.906 -14.214 25.094 1.00 91.38 160 MET A N 1
ATOM 1244 C CA . MET A 1 160 ? -11.272 -13.172 24.278 1.00 91.38 160 MET A CA 1
ATOM 1245 C C . MET A 1 160 ? -9.948 -13.702 23.733 1.00 91.38 160 MET A C 1
ATOM 1247 O O . MET A 1 160 ? -9.015 -14.002 24.484 1.00 91.38 160 MET A O 1
ATOM 1251 N N . LEU A 1 161 ? -9.863 -13.854 22.413 1.00 90.94 161 LEU A N 1
ATOM 1252 C CA . LEU A 1 161 ? -8.667 -14.362 21.751 1.00 90.94 161 LEU A CA 1
ATOM 1253 C C . LEU A 1 161 ? -7.802 -13.197 21.276 1.00 90.94 161 LEU A C 1
ATOM 1255 O O . LEU A 1 161 ? -8.287 -12.268 20.641 1.00 90.94 161 LEU A O 1
ATOM 1259 N N . SER A 1 162 ? -6.507 -13.267 21.572 1.00 91.06 162 SER A N 1
ATOM 1260 C CA . SER A 1 162 ? -5.534 -12.205 21.291 1.00 91.06 162 SER A CA 1
ATOM 1261 C C . SER A 1 162 ? -4.427 -12.618 20.318 1.00 91.06 162 SER A C 1
ATOM 1263 O O . SER A 1 162 ? -3.511 -11.834 20.072 1.00 91.06 162 SER A O 1
ATOM 1265 N N . SER A 1 163 ? -4.493 -13.827 19.745 1.00 89.06 163 SER A N 1
ATOM 1266 C CA . SER A 1 163 ? -3.510 -14.306 18.768 1.00 89.06 163 SER A CA 1
ATOM 1267 C C . SER A 1 163 ? -4.117 -15.103 17.610 1.00 89.06 163 SER A C 1
ATOM 1269 O O . SER A 1 163 ? -5.127 -15.795 17.777 1.00 89.06 163 SER A O 1
ATOM 1271 N N . TYR A 1 164 ? -3.480 -15.026 16.439 1.00 82.88 164 TYR A N 1
ATOM 1272 C CA . TYR A 1 164 ? -3.842 -15.780 15.234 1.00 82.88 164 TYR A CA 1
ATOM 1273 C C . TYR A 1 164 ? -3.680 -17.295 15.426 1.00 82.88 164 TYR A C 1
ATOM 1275 O O . TYR A 1 164 ? -4.531 -18.082 14.998 1.00 82.88 164 TYR A O 1
ATOM 1283 N N . SER A 1 165 ? -2.647 -17.710 16.154 1.00 81.38 165 SER A N 1
ATOM 1284 C CA . SER A 1 165 ? -2.406 -19.098 16.552 1.00 81.38 165 SER A CA 1
ATOM 1285 C C . SER A 1 165 ? -3.576 -19.697 17.339 1.00 81.38 165 SER A C 1
ATOM 1287 O O . SER A 1 165 ? -4.017 -20.804 17.042 1.00 81.38 165 SER A O 1
ATOM 1289 N N . LYS A 1 166 ? -4.157 -18.954 18.291 1.00 83.25 166 LYS A N 1
ATOM 1290 C CA . LYS A 1 166 ? -5.315 -19.411 19.086 1.00 83.25 166 LYS A CA 1
ATOM 1291 C C . LYS A 1 166 ? -6.620 -19.435 18.291 1.00 83.25 166 LYS A C 1
ATOM 1293 O O . LYS A 1 166 ? -7.533 -20.185 18.635 1.00 83.25 166 LYS A O 1
ATOM 1298 N N . LEU A 1 167 ? -6.719 -18.612 17.248 1.00 77.88 167 LEU A N 1
ATOM 1299 C CA . LEU A 1 167 ? -7.851 -18.615 16.320 1.00 77.88 167 LEU A CA 1
ATOM 1300 C C . LEU A 1 167 ? -7.790 -19.782 15.329 1.00 77.88 167 LEU A C 1
ATOM 1302 O O . LEU A 1 167 ? -8.8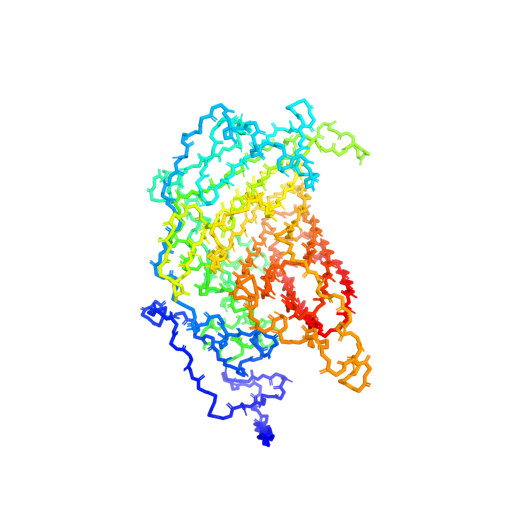33 -20.185 14.810 1.00 77.88 167 LEU A O 1
ATOM 1306 N N . SER A 1 168 ? -6.595 -20.334 15.102 1.00 72.44 168 SER A N 1
ATOM 1307 C CA . SER A 1 168 ? -6.362 -21.409 14.144 1.00 72.44 168 SER A CA 1
ATOM 1308 C C . SER A 1 168 ? -7.033 -22.710 14.584 1.00 72.44 168 SER A C 1
ATOM 1310 O O . SER A 1 168 ? -6.614 -23.376 15.528 1.00 72.44 168 SER A O 1
ATOM 1312 N N . LYS A 1 169 ? -8.104 -23.078 13.880 1.00 67.25 169 LYS A N 1
ATOM 1313 C CA . LYS A 1 169 ? -8.842 -24.343 14.026 1.00 67.25 169 LYS A CA 1
ATOM 1314 C C . LYS A 1 169 ? -8.842 -25.087 12.683 1.00 67.25 169 LYS A C 1
ATOM 1316 O O . LYS A 1 169 ? -8.624 -24.446 11.657 1.00 67.25 169 LYS A O 1
ATOM 1321 N N . PRO A 1 170 ? -9.160 -26.397 12.631 1.00 55.69 170 PRO A N 1
ATOM 1322 C CA . PRO A 1 170 ? -9.097 -27.191 11.393 1.00 55.69 170 PRO A CA 1
ATOM 1323 C C . PRO A 1 170 ? -9.819 -26.584 10.174 1.00 55.69 170 PRO A C 1
ATOM 1325 O O . PRO A 1 170 ? -9.407 -26.809 9.042 1.00 55.69 170 PRO A O 1
ATOM 1328 N N . ASN A 1 171 ? -10.865 -25.779 10.405 1.00 52.12 171 ASN A N 1
ATOM 1329 C CA . ASN A 1 171 ? -11.672 -25.134 9.359 1.00 52.12 171 ASN A CA 1
ATOM 1330 C C . ASN A 1 171 ? -11.446 -23.615 9.228 1.00 52.12 171 ASN A C 1
ATOM 1332 O O . ASN A 1 171 ? -12.038 -22.983 8.362 1.00 52.12 171 ASN A O 1
ATOM 1336 N N . HIS A 1 172 ? -10.625 -23.023 10.095 1.00 58.81 172 HIS A N 1
ATOM 1337 C CA . HIS A 1 172 ? -10.255 -21.608 10.073 1.00 58.81 172 HIS A CA 1
ATOM 1338 C C . HIS A 1 172 ? -8.798 -21.532 10.512 1.00 58.81 172 HIS A C 1
ATOM 1340 O O . HIS A 1 172 ? -8.500 -21.248 11.667 1.00 58.81 172 HIS A O 1
ATOM 1346 N N . ASN A 1 173 ? -7.901 -21.949 9.623 1.00 59.81 173 ASN A N 1
ATOM 1347 C CA . ASN A 1 173 ? -6.494 -22.098 9.947 1.00 59.81 173 ASN A CA 1
ATOM 1348 C C . ASN A 1 173 ? -5.744 -20.856 9.453 1.00 59.81 173 ASN A C 1
ATOM 1350 O O . ASN A 1 173 ? -5.672 -20.601 8.250 1.00 59.81 173 ASN A O 1
ATOM 1354 N N . LEU A 1 174 ? -5.245 -20.063 10.397 1.00 60.56 174 LEU A N 1
ATOM 1355 C CA . LEU A 1 174 ? -4.302 -18.973 10.141 1.00 60.56 174 LEU A CA 1
ATOM 1356 C C . LEU A 1 174 ? -2.853 -19.476 10.301 1.00 60.56 174 LEU A C 1
ATOM 1358 O O . LEU A 1 174 ? -1.932 -18.810 9.846 1.00 60.56 174 LEU A O 1
ATOM 1362 N N . GLY A 1 175 ? -2.695 -20.708 10.810 1.00 55.91 175 GLY A N 1
ATOM 1363 C CA . GLY A 1 175 ? -1.479 -21.511 10.859 1.00 55.91 175 GLY A CA 1
ATOM 1364 C C . GLY A 1 175 ? -0.390 -20.941 11.757 1.00 55.91 175 GLY A C 1
ATOM 1365 O O . GLY A 1 175 ? -0.410 -19.778 12.147 1.00 55.91 175 GLY A O 1
ATOM 1366 N N . ASP A 1 176 ? 0.610 -21.768 12.059 1.00 62.47 176 ASP A N 1
ATOM 1367 C CA . ASP A 1 176 ? 1.936 -21.220 12.344 1.00 62.47 176 ASP A CA 1
ATOM 1368 C C . ASP A 1 176 ? 2.420 -20.546 11.047 1.00 62.47 176 ASP A C 1
ATOM 1370 O O . ASP A 1 176 ? 2.351 -21.203 10.000 1.00 62.47 176 ASP A O 1
ATOM 1374 N N . PRO A 1 177 ? 2.896 -19.287 11.062 1.00 59.44 177 PRO A N 1
ATOM 1375 C CA . PRO A 1 177 ? 3.368 -18.593 9.861 1.00 59.44 177 PRO A CA 1
ATOM 1376 C C . PRO A 1 177 ? 4.477 -19.343 9.106 1.00 59.44 177 PRO A C 1
ATOM 1378 O O . PRO A 1 177 ? 4.683 -19.099 7.918 1.00 59.44 177 PRO A O 1
ATOM 1381 N N . THR A 1 178 ? 5.166 -20.279 9.762 1.00 58.81 178 THR A N 1
ATOM 1382 C CA . THR A 1 178 ? 6.193 -21.143 9.165 1.00 58.81 178 THR A CA 1
ATOM 1383 C C . THR A 1 178 ? 5.648 -22.461 8.602 1.00 58.81 178 THR A C 1
ATOM 1385 O O . THR A 1 178 ? 6.355 -23.158 7.869 1.00 58.81 178 THR A O 1
ATOM 1388 N N . SER A 1 179 ? 4.391 -22.810 8.892 1.00 64.12 179 SER A N 1
ATOM 1389 C CA . SER A 1 179 ? 3.750 -24.011 8.351 1.00 64.12 179 SER A CA 1
ATOM 1390 C C . SER A 1 179 ? 3.570 -23.905 6.836 1.00 64.12 179 SER A C 1
ATOM 1392 O O . SER A 1 179 ? 3.272 -22.841 6.288 1.00 64.12 179 SER A O 1
ATOM 1394 N N . GLN A 1 180 ? 3.689 -25.030 6.125 1.00 60.50 180 GLN A N 1
ATOM 1395 C CA . GLN A 1 180 ? 3.490 -25.052 4.672 1.00 60.50 180 GLN A CA 1
ATOM 1396 C C . GLN A 1 180 ? 2.073 -24.597 4.280 1.00 60.50 180 GLN A C 1
ATOM 1398 O O . GLN A 1 180 ? 1.890 -24.003 3.215 1.00 60.50 180 GLN A O 1
ATOM 1403 N N . PHE A 1 181 ? 1.086 -24.852 5.146 1.00 63.03 181 PHE A N 1
ATOM 1404 C CA . PHE A 1 181 ? -0.283 -24.379 4.980 1.00 63.03 181 PHE A CA 1
ATOM 1405 C C . PHE A 1 181 ? -0.369 -22.850 5.044 1.00 63.03 181 PHE A C 1
ATOM 1407 O O . PHE A 1 181 ? -0.906 -22.247 4.114 1.00 63.03 181 PHE A O 1
ATOM 1414 N N . ALA A 1 182 ? 0.200 -22.225 6.084 1.00 63.09 182 ALA A N 1
ATOM 1415 C CA . ALA A 1 182 ? 0.241 -20.770 6.193 1.00 63.09 182 ALA A CA 1
ATOM 1416 C C . ALA A 1 182 ? 0.994 -20.163 5.008 1.00 63.09 182 ALA A C 1
ATOM 1418 O O . ALA A 1 182 ? 0.436 -19.327 4.313 1.00 63.09 182 ALA A O 1
ATOM 1419 N N . ILE A 1 183 ? 2.178 -20.673 4.663 1.00 63.78 183 ILE A N 1
ATOM 1420 C CA . ILE A 1 183 ? 2.969 -20.186 3.518 1.00 63.78 183 ILE A CA 1
ATOM 1421 C C . ILE A 1 183 ? 2.162 -20.193 2.207 1.00 63.78 183 ILE A C 1
ATOM 1423 O O . ILE A 1 183 ? 2.278 -19.274 1.394 1.00 63.78 183 ILE A O 1
ATOM 1427 N N . ASN A 1 184 ? 1.329 -21.214 1.988 1.00 63.31 184 ASN A N 1
ATOM 1428 C CA . ASN A 1 184 ? 0.474 -21.291 0.800 1.00 63.31 184 ASN A CA 1
ATOM 1429 C C . ASN A 1 184 ? -0.751 -20.363 0.885 1.00 63.31 184 ASN A C 1
ATOM 1431 O O . ASN A 1 184 ? -1.251 -19.915 -0.152 1.00 63.31 184 ASN A O 1
ATOM 1435 N N . ALA A 1 185 ? -1.237 -20.085 2.097 1.00 64.69 185 ALA A N 1
ATOM 1436 C CA . ALA A 1 185 ? -2.387 -19.227 2.380 1.00 64.69 185 ALA A CA 1
ATOM 1437 C C . ALA A 1 185 ? -2.038 -17.730 2.482 1.00 64.69 185 ALA A C 1
ATOM 1439 O O . ALA A 1 185 ? -2.927 -16.894 2.332 1.00 64.69 185 ALA A O 1
ATOM 1440 N N . GLN A 1 186 ? -0.769 -17.402 2.710 1.00 74.06 186 GLN A N 1
ATOM 1441 C CA . GLN A 1 186 ? -0.248 -16.046 2.849 1.00 74.06 186 GLN A CA 1
ATOM 1442 C C . GLN A 1 186 ? -0.059 -15.349 1.497 1.00 74.06 186 GLN A C 1
ATOM 1444 O O . GLN A 1 186 ? 0.171 -15.978 0.454 1.00 74.06 186 GLN A O 1
ATOM 1449 N N . GLN A 1 187 ? -0.085 -14.018 1.531 1.00 77.75 187 GLN A N 1
ATOM 1450 C CA . GLN A 1 187 ? 0.216 -13.152 0.391 1.00 77.75 187 GLN A CA 1
ATOM 1451 C C . GLN A 1 187 ? 1.714 -13.076 0.087 1.00 77.75 187 GLN A C 1
ATOM 1453 O O . GLN A 1 187 ? 2.104 -12.691 -1.023 1.00 77.75 187 GLN A O 1
ATOM 1458 N N . GLY A 1 188 ? 2.543 -13.532 1.028 1.00 79.19 188 GLY A N 1
ATOM 1459 C CA . GLY A 1 188 ? 3.991 -13.614 0.899 1.00 79.19 188 GLY A CA 1
ATOM 1460 C C . GLY A 1 188 ? 4.650 -12.247 1.011 1.00 79.19 188 GLY A C 1
ATOM 1461 O O . GLY A 1 188 ? 5.762 -12.085 0.529 1.00 79.19 188 GLY A O 1
ATOM 1462 N N . THR A 1 189 ? 3.976 -11.262 1.600 1.00 85.81 189 THR A N 1
ATOM 1463 C CA . THR A 1 189 ? 4.477 -9.888 1.703 1.00 85.81 189 THR A CA 1
ATOM 1464 C C . THR A 1 189 ? 5.254 -9.625 2.978 1.00 85.81 189 THR A C 1
ATOM 1466 O O . THR A 1 189 ? 5.969 -8.631 3.034 1.00 85.81 189 THR A O 1
ATOM 1469 N N . ALA A 1 190 ? 5.183 -10.511 3.976 1.00 84.12 190 ALA A N 1
ATOM 1470 C CA . ALA A 1 190 ? 5.822 -10.294 5.275 1.00 84.12 190 ALA A CA 1
ATOM 1471 C C . ALA A 1 190 ? 7.330 -10.006 5.179 1.00 84.12 190 ALA A C 1
ATOM 1473 O O . ALA A 1 190 ? 7.844 -9.181 5.931 1.00 84.12 190 ALA A O 1
ATOM 1474 N N . CYS A 1 191 ? 8.040 -10.633 4.234 1.00 80.38 191 CYS A N 1
ATOM 1475 C CA . CYS A 1 191 ? 9.467 -10.382 4.040 1.00 80.38 191 CYS A CA 1
ATOM 1476 C C . CYS A 1 191 ? 9.759 -8.962 3.526 1.00 80.38 191 CYS A C 1
ATOM 1478 O O . CYS A 1 191 ? 10.675 -8.301 4.012 1.00 80.38 191 CYS A O 1
ATOM 1480 N N . PHE A 1 192 ? 8.934 -8.464 2.606 1.00 86.81 192 PHE A N 1
ATOM 1481 C CA . PHE A 1 192 ? 9.024 -7.110 2.060 1.00 86.81 192 PHE A CA 1
ATOM 1482 C C . PHE A 1 192 ? 8.535 -6.054 3.051 1.00 86.81 192 PHE A C 1
ATOM 1484 O O . PHE A 1 192 ? 9.167 -5.008 3.173 1.00 86.81 192 PHE A O 1
ATOM 1491 N N . ALA A 1 193 ? 7.496 -6.368 3.826 1.00 91.00 193 ALA A N 1
ATOM 1492 C CA . ALA A 1 193 ? 7.034 -5.564 4.950 1.00 91.00 193 ALA A CA 1
ATOM 1493 C C . ALA A 1 193 ? 8.133 -5.392 6.009 1.00 91.00 193 ALA A C 1
ATOM 1495 O O . ALA A 1 193 ? 8.387 -4.276 6.448 1.00 91.00 193 ALA A O 1
ATOM 1496 N N . ALA A 1 194 ? 8.833 -6.469 6.376 1.00 87.75 194 ALA A N 1
ATOM 1497 C CA . ALA A 1 194 ? 9.944 -6.409 7.322 1.00 87.75 194 ALA A CA 1
ATOM 1498 C C . ALA A 1 194 ? 11.148 -5.639 6.760 1.00 87.75 194 ALA A C 1
ATOM 1500 O O . ALA A 1 194 ? 11.711 -4.795 7.455 1.00 87.75 194 ALA A O 1
ATOM 1501 N N . MET A 1 195 ? 11.506 -5.873 5.490 1.00 87.06 195 MET A N 1
ATOM 1502 C CA . MET A 1 195 ? 12.538 -5.087 4.806 1.00 87.06 195 MET A CA 1
ATOM 1503 C C . MET A 1 195 ? 12.179 -3.599 4.790 1.00 87.06 195 MET A C 1
ATOM 1505 O O . MET A 1 195 ? 13.032 -2.771 5.087 1.00 87.06 195 MET A O 1
ATOM 1509 N N . ASN A 1 196 ? 10.922 -3.261 4.491 1.00 92.88 196 ASN A N 1
ATOM 1510 C CA . ASN A 1 196 ? 10.425 -1.891 4.530 1.00 92.88 196 ASN A CA 1
ATOM 1511 C C . ASN A 1 196 ? 10.517 -1.314 5.950 1.00 92.88 196 ASN A C 1
ATOM 1513 O O . ASN A 1 196 ? 11.085 -0.246 6.107 1.00 92.88 196 ASN A O 1
ATOM 1517 N N . THR A 1 197 ? 10.060 -2.028 6.985 1.00 91.25 197 THR A N 1
ATOM 1518 C CA . THR A 1 197 ? 10.187 -1.583 8.386 1.00 91.25 197 THR A CA 1
ATOM 1519 C C . THR A 1 197 ? 11.638 -1.273 8.758 1.00 91.25 197 THR A C 1
ATOM 1521 O O . THR A 1 197 ? 11.889 -0.303 9.459 1.00 91.25 197 THR A O 1
ATOM 1524 N N . TYR A 1 198 ? 12.598 -2.071 8.286 1.00 88.06 198 TYR A N 1
ATOM 1525 C CA . TYR A 1 198 ? 14.014 -1.853 8.583 1.00 88.06 198 TYR A CA 1
ATOM 1526 C C . TYR A 1 198 ? 14.649 -0.720 7.763 1.00 88.06 198 TYR A C 1
ATOM 1528 O O . TYR A 1 198 ? 15.566 -0.054 8.233 1.00 88.06 198 TYR A O 1
ATOM 1536 N N . LYS A 1 199 ? 14.218 -0.545 6.510 1.00 88.94 199 LYS A N 1
ATOM 1537 C CA . LYS A 1 199 ? 14.850 0.370 5.549 1.00 88.94 199 LYS A CA 1
ATOM 1538 C C . LYS A 1 199 ? 14.132 1.699 5.382 1.00 88.94 199 LYS A C 1
ATOM 1540 O O . LYS A 1 199 ? 14.711 2.599 4.774 1.00 88.94 199 LYS A O 1
ATOM 1545 N N . THR A 1 200 ? 12.893 1.812 5.845 1.00 91.25 200 THR A N 1
ATOM 1546 C CA . THR A 1 200 ? 12.138 3.054 5.746 1.00 91.25 200 THR A CA 1
ATOM 1547 C C . THR A 1 200 ? 12.822 4.152 6.549 1.00 91.25 200 THR A C 1
ATOM 1549 O O . THR A 1 200 ? 13.334 3.923 7.641 1.00 91.25 200 THR A O 1
ATOM 1552 N N . GLN A 1 201 ? 12.836 5.346 5.973 1.00 87.50 201 GLN A N 1
ATOM 1553 C CA . GLN A 1 201 ? 13.446 6.545 6.550 1.00 87.50 201 GLN A CA 1
ATOM 1554 C C . GLN A 1 201 ? 12.401 7.627 6.836 1.00 87.50 201 GLN A C 1
ATOM 1556 O O . GLN A 1 201 ? 12.708 8.674 7.404 1.00 87.50 201 GLN A O 1
ATOM 1561 N N . SER A 1 202 ? 11.167 7.407 6.386 1.00 92.50 202 SER A N 1
ATOM 1562 C CA . SER A 1 202 ? 10.084 8.367 6.476 1.00 92.50 202 SER A CA 1
ATOM 1563 C C . SER A 1 202 ? 8.751 7.623 6.509 1.00 92.50 202 SER A C 1
ATOM 1565 O O . SER A 1 202 ? 8.556 6.603 5.841 1.00 92.50 202 SER A O 1
ATOM 1567 N N . VAL A 1 203 ? 7.829 8.109 7.333 1.00 96.69 203 VAL A N 1
ATOM 1568 C CA . VAL A 1 203 ? 6.518 7.490 7.512 1.00 96.69 203 VAL A CA 1
ATOM 1569 C C . VAL A 1 203 ? 5.454 8.567 7.390 1.00 96.69 203 VAL A C 1
ATOM 1571 O O . VAL A 1 203 ? 5.411 9.502 8.195 1.00 96.69 203 VAL A O 1
ATOM 1574 N N . ALA A 1 204 ? 4.580 8.410 6.399 1.00 98.31 204 ALA A N 1
ATOM 1575 C CA . ALA A 1 204 ? 3.348 9.171 6.285 1.00 98.31 204 ALA A CA 1
ATOM 1576 C C . ALA A 1 204 ? 2.405 8.720 7.396 1.00 98.31 204 ALA A C 1
ATOM 1578 O O . ALA A 1 204 ? 1.913 7.589 7.383 1.00 98.31 204 ALA A O 1
ATOM 1579 N N . TYR A 1 205 ? 2.187 9.585 8.382 1.00 98.50 205 TYR A N 1
ATOM 1580 C CA . TYR A 1 205 ? 1.385 9.269 9.549 1.00 98.50 205 TYR A CA 1
ATOM 1581 C C . TYR A 1 205 ? 0.094 10.070 9.560 1.00 98.50 205 TYR A C 1
ATOM 1583 O O . TYR A 1 205 ? 0.099 11.298 9.483 1.00 98.50 205 TYR A O 1
ATOM 1591 N N . VAL A 1 206 ? -1.017 9.352 9.689 1.00 98.62 206 VAL A N 1
ATOM 1592 C CA . VAL A 1 206 ? -2.362 9.907 9.770 1.00 98.62 206 VAL A CA 1
ATOM 1593 C C . VAL A 1 206 ? -3.047 9.322 10.996 1.00 98.62 206 VAL A C 1
ATOM 1595 O O . VAL A 1 206 ? -3.302 8.124 11.041 1.00 98.62 206 VAL A O 1
ATOM 1598 N N . LYS A 1 207 ? -3.383 10.148 11.985 1.00 98.38 207 LYS A N 1
ATOM 1599 C CA . LYS A 1 207 ? -4.152 9.753 13.174 1.00 98.38 207 LYS A CA 1
ATOM 1600 C C . LYS A 1 207 ? -5.435 10.567 13.260 1.00 98.38 207 LYS A C 1
ATOM 1602 O O . LYS A 1 207 ? -5.513 11.526 14.023 1.00 98.38 207 LYS A O 1
ATOM 1607 N N . ALA A 1 208 ? -6.436 10.196 12.468 1.00 98.12 208 ALA A N 1
ATOM 1608 C CA . ALA A 1 208 ? -7.711 10.901 12.453 1.00 98.12 208 ALA A CA 1
ATOM 1609 C C . ALA A 1 208 ? -8.363 10.854 13.850 1.00 98.12 208 ALA A C 1
ATOM 1611 O O . ALA A 1 208 ? -8.570 9.752 14.373 1.00 98.12 208 ALA A O 1
ATOM 1612 N N . PRO A 1 209 ? -8.668 12.013 14.465 1.00 98.12 209 PRO A N 1
ATOM 1613 C CA . PRO A 1 209 ? -9.236 12.072 15.808 1.00 98.12 209 PRO A CA 1
ATOM 1614 C C . PRO A 1 209 ? -10.589 11.368 15.918 1.00 98.12 209 PRO A C 1
ATOM 1616 O O . PRO A 1 209 ? -11.300 11.181 14.931 1.00 98.12 209 PRO A O 1
ATOM 1619 N N . ALA A 1 210 ? -10.978 11.013 17.145 1.00 98.00 210 ALA A N 1
ATOM 1620 C CA . ALA A 1 210 ? -12.298 10.443 17.383 1.00 98.00 210 ALA A CA 1
ATOM 1621 C C . ALA A 1 210 ? -13.371 11.422 16.896 1.00 98.00 210 ALA A C 1
ATOM 1623 O O . ALA A 1 210 ? -13.266 12.625 17.151 1.00 98.00 210 ALA A O 1
ATOM 1624 N N . LYS A 1 211 ? -14.395 10.897 16.218 1.00 96.94 211 LYS A N 1
ATOM 1625 C CA . LYS A 1 211 ? -15.511 11.670 15.653 1.00 96.94 211 LYS A CA 1
ATOM 1626 C C . LYS A 1 211 ? -15.095 12.715 14.609 1.00 96.94 211 LYS A C 1
ATOM 1628 O O . LYS A 1 211 ? -15.862 13.629 14.322 1.00 96.94 211 LYS A O 1
ATOM 1633 N N . HIS A 1 212 ? -13.895 12.600 14.035 1.00 96.81 212 HIS A N 1
ATOM 1634 C CA . HIS A 1 212 ? -13.471 13.459 12.929 1.00 96.81 212 HIS A CA 1
ATOM 1635 C C . HIS A 1 212 ? -14.458 13.337 11.767 1.00 96.81 212 HIS A C 1
ATOM 1637 O O . HIS A 1 212 ? -14.727 12.219 11.321 1.00 96.81 212 HIS A O 1
ATOM 1643 N N . ASN A 1 213 ? -14.995 14.465 11.294 1.00 94.69 213 ASN A N 1
ATOM 1644 C CA . ASN A 1 213 ? -16.014 14.529 10.244 1.00 94.69 213 ASN A CA 1
ATOM 1645 C C . ASN A 1 213 ? -17.322 13.759 10.566 1.00 94.69 213 ASN A C 1
ATOM 1647 O O . ASN A 1 213 ? -18.067 13.400 9.648 1.00 94.69 213 ASN A O 1
ATOM 1651 N N . GLU A 1 214 ? -17.629 13.486 11.845 1.00 91.31 214 GLU A N 1
ATOM 1652 C CA . GLU A 1 214 ? -18.883 12.824 12.266 1.00 91.31 214 GLU A CA 1
ATOM 1653 C C . GLU A 1 214 ? -20.113 13.678 11.916 1.00 91.31 214 GLU A C 1
ATOM 1655 O O . GLU A 1 214 ? -21.183 13.144 11.630 1.00 91.31 214 GLU A O 1
ATOM 1660 N N . GLU A 1 215 ? -19.957 15.002 11.901 1.00 90.62 215 GLU A N 1
ATOM 1661 C CA . GLU A 1 215 ? -21.009 15.971 11.599 1.00 90.62 215 GLU A CA 1
ATOM 1662 C C . GLU A 1 215 ? -21.365 16.084 10.114 1.00 90.62 215 GLU A C 1
ATOM 1664 O O . GLU A 1 215 ? -22.399 16.673 9.787 1.00 90.62 215 GLU A O 1
ATOM 1669 N N . LEU A 1 216 ? -20.530 15.547 9.216 1.00 91.06 216 LEU A N 1
ATOM 1670 C CA . LEU A 1 216 ? -20.863 15.505 7.796 1.00 91.06 216 LEU A CA 1
ATOM 1671 C C . LEU A 1 216 ? -22.126 14.667 7.603 1.00 91.06 216 LEU A C 1
ATOM 1673 O O . LEU A 1 216 ? -22.290 13.608 8.210 1.00 91.06 216 LEU A O 1
ATOM 1677 N N . ASP A 1 217 ? -23.017 15.102 6.718 1.00 88.25 217 ASP A N 1
ATOM 1678 C CA . ASP A 1 217 ? -24.161 14.270 6.364 1.00 88.25 217 ASP A CA 1
ATOM 1679 C C . ASP A 1 217 ? -23.717 12.989 5.619 1.00 88.25 217 ASP A C 1
ATOM 1681 O O . ASP A 1 217 ? -22.552 12.805 5.245 1.00 88.25 217 ASP A O 1
ATOM 1685 N N . GLU A 1 218 ? -24.644 12.047 5.446 1.00 79.00 218 GLU A N 1
ATOM 1686 C CA . GLU A 1 218 ? -24.369 10.761 4.788 1.00 79.00 218 GLU A CA 1
ATOM 1687 C C . GLU A 1 218 ? -24.017 10.904 3.296 1.00 79.00 218 GLU A C 1
ATOM 1689 O O . GLU A 1 218 ? -23.446 9.985 2.711 1.00 79.00 218 GLU A O 1
ATOM 1694 N N . LEU A 1 219 ? -24.357 12.036 2.671 1.00 84.12 219 LEU A N 1
ATOM 1695 C CA . LEU A 1 219 ? -24.139 12.299 1.245 1.00 84.12 219 LEU A CA 1
ATOM 1696 C C . LEU A 1 219 ? -22.843 13.076 0.982 1.00 84.12 219 LEU A C 1
ATOM 1698 O O . LEU A 1 219 ? -22.366 13.106 -0.153 1.00 84.12 219 LEU A O 1
ATOM 1702 N N . THR A 1 220 ? -22.280 13.693 2.016 1.00 88.75 220 THR A N 1
ATOM 1703 C CA . THR A 1 220 ? -21.074 14.506 1.941 1.00 88.75 220 THR A CA 1
ATOM 1704 C C . THR A 1 220 ? -19.864 13.657 2.297 1.00 88.75 220 THR A C 1
ATOM 1706 O O . THR A 1 220 ? -19.717 13.175 3.423 1.00 88.75 220 THR A O 1
ATOM 1709 N N . SER A 1 221 ? -18.976 13.475 1.324 1.00 88.25 221 SER A N 1
ATOM 1710 C CA . SER A 1 221 ? -17.675 12.852 1.557 1.00 88.25 221 SER A CA 1
ATOM 1711 C C . SER A 1 221 ? -16.729 13.835 2.253 1.00 88.25 221 SER A C 1
ATOM 1713 O O . SER A 1 221 ? -16.748 15.023 1.917 1.00 88.25 221 SER A O 1
ATOM 1715 N N . PRO A 1 222 ? -15.878 13.368 3.185 1.00 93.94 222 PRO A N 1
ATOM 1716 C CA . PRO A 1 222 ? -14.807 14.196 3.724 1.00 93.94 222 PRO A CA 1
ATOM 1717 C C . PRO A 1 222 ? -13.857 14.620 2.601 1.00 93.94 222 PRO A C 1
ATOM 1719 O O . PRO A 1 222 ? -13.702 13.902 1.605 1.00 93.94 222 PRO A O 1
ATOM 1722 N N . LYS A 1 223 ? -13.209 15.777 2.764 1.00 96.69 223 LYS A N 1
ATOM 1723 C CA . LYS A 1 223 ? -12.147 16.174 1.836 1.00 96.69 223 LYS A CA 1
ATOM 1724 C C . LYS A 1 223 ? -11.025 15.130 1.909 1.00 96.69 223 LYS A C 1
ATOM 1726 O O . LYS A 1 223 ? -10.755 14.593 2.986 1.00 96.69 223 LYS A O 1
ATOM 1731 N N . PRO A 1 224 ? -10.387 14.788 0.783 1.00 97.62 224 PRO A N 1
ATOM 1732 C CA . PRO A 1 224 ? -9.357 13.768 0.790 1.00 97.62 224 PRO A CA 1
ATOM 1733 C C . PRO A 1 224 ? -8.099 14.264 1.506 1.00 97.62 224 PRO A C 1
ATOM 1735 O O . PRO A 1 224 ? -7.728 15.438 1.440 1.00 97.62 224 PRO A O 1
ATOM 1738 N N . LEU A 1 225 ? -7.421 13.330 2.154 1.00 98.38 225 LEU A N 1
ATOM 1739 C CA . LEU A 1 225 ? -6.024 13.429 2.527 1.00 98.38 225 LEU A CA 1
ATOM 1740 C C . LEU A 1 225 ? -5.201 12.737 1.442 1.00 98.38 225 LEU A C 1
ATOM 1742 O O . LEU A 1 225 ? -5.469 11.580 1.113 1.00 98.38 225 LEU A O 1
ATOM 1746 N N . LEU A 1 226 ? -4.204 13.433 0.903 1.00 98.69 226 LEU A N 1
ATOM 1747 C CA . LEU A 1 226 ? -3.340 12.921 -0.156 1.00 98.69 226 LEU A CA 1
ATOM 1748 C C . LEU A 1 226 ? -2.005 12.430 0.415 1.00 98.69 226 LEU A C 1
ATOM 1750 O O . LEU A 1 226 ? -1.375 13.129 1.208 1.00 98.69 226 LEU A O 1
ATOM 1754 N N . ILE A 1 227 ? -1.549 11.258 -0.023 1.00 98.69 227 ILE A N 1
ATOM 1755 C CA . ILE A 1 227 ? -0.203 10.727 0.220 1.00 98.69 227 ILE A CA 1
ATOM 1756 C C . ILE A 1 227 ? 0.416 10.419 -1.139 1.00 98.69 227 ILE A C 1
ATOM 1758 O O . ILE A 1 227 ? 0.030 9.460 -1.803 1.00 98.69 227 ILE A O 1
ATOM 1762 N N . ILE A 1 228 ? 1.367 11.241 -1.567 1.00 98.31 228 ILE A N 1
ATOM 1763 C CA . ILE A 1 228 ? 1.906 11.213 -2.927 1.00 98.31 228 ILE A CA 1
ATOM 1764 C C . ILE A 1 228 ? 3.366 10.788 -2.857 1.00 98.31 228 ILE A C 1
ATOM 1766 O O . ILE A 1 228 ? 4.192 11.476 -2.265 1.00 98.31 228 ILE A O 1
ATOM 1770 N N . ASN A 1 229 ? 3.685 9.658 -3.479 1.00 96.62 229 ASN A N 1
ATOM 1771 C CA . ASN A 1 229 ? 5.046 9.180 -3.672 1.00 96.62 229 ASN A CA 1
ATOM 1772 C C . ASN A 1 229 ? 5.458 9.469 -5.116 1.00 96.62 229 ASN A C 1
ATOM 1774 O O . ASN A 1 229 ? 5.190 8.675 -6.017 1.00 96.62 229 ASN A O 1
ATOM 1778 N N . ALA A 1 230 ? 6.078 10.623 -5.323 1.00 94.56 230 ALA A N 1
ATOM 1779 C CA . ALA A 1 230 ? 6.672 11.014 -6.586 1.00 94.56 230 ALA A CA 1
ATOM 1780 C C . ALA A 1 230 ? 8.027 10.317 -6.759 1.00 94.56 230 ALA A C 1
ATOM 1782 O O . ALA A 1 230 ? 8.904 10.407 -5.898 1.00 94.56 230 ALA A O 1
ATOM 1783 N N . VAL A 1 231 ? 8.191 9.607 -7.868 1.00 91.12 231 VAL A N 1
ATOM 1784 C CA . VAL A 1 231 ? 9.386 8.822 -8.175 1.00 91.12 231 VAL A CA 1
ATOM 1785 C C . VAL A 1 231 ? 10.010 9.380 -9.443 1.00 91.12 231 VAL A C 1
ATOM 1787 O O . VAL A 1 231 ? 9.357 9.446 -10.479 1.00 91.12 231 VAL A O 1
ATOM 1790 N N . SER A 1 232 ? 11.270 9.801 -9.368 1.00 89.38 232 SER A N 1
ATOM 1791 C CA . SER A 1 232 ? 12.023 10.236 -10.540 1.00 89.38 232 SER A CA 1
ATOM 1792 C C . SER A 1 232 ? 12.600 9.038 -11.293 1.00 89.38 232 SER A C 1
ATOM 1794 O O . SER A 1 232 ? 12.859 7.971 -10.726 1.00 89.38 232 SER A O 1
ATOM 1796 N N . SER A 1 233 ? 12.904 9.222 -12.578 1.00 85.75 233 SER A N 1
ATOM 1797 C CA . SER A 1 233 ? 13.530 8.182 -13.407 1.00 85.75 233 SER A CA 1
ATOM 1798 C C . SER A 1 233 ? 14.891 7.711 -12.867 1.00 85.75 233 SER A C 1
ATOM 1800 O O . SER A 1 233 ? 15.276 6.555 -13.069 1.00 85.75 233 SER A O 1
ATOM 1802 N N . SER A 1 234 ? 15.582 8.572 -12.115 1.00 85.94 234 SER A N 1
ATOM 1803 C CA . SER A 1 234 ? 16.847 8.270 -11.439 1.00 85.94 234 SER A CA 1
ATOM 1804 C C . SER A 1 234 ? 16.687 7.612 -10.059 1.00 85.94 234 SER A C 1
ATOM 1806 O O . SER A 1 234 ? 17.666 7.093 -9.520 1.00 85.94 234 SER A O 1
ATOM 1808 N N . GLY A 1 235 ? 15.490 7.642 -9.463 1.00 86.25 235 GLY A N 1
ATOM 1809 C CA . GLY A 1 235 ? 15.278 7.276 -8.058 1.00 86.25 235 GLY A CA 1
ATOM 1810 C C . GLY A 1 235 ? 16.005 8.203 -7.074 1.00 86.25 235 GLY A C 1
ATOM 1811 O O . GLY A 1 235 ? 16.396 7.772 -5.989 1.00 86.25 235 GLY A O 1
ATOM 1812 N N . GLY A 1 236 ? 16.262 9.452 -7.471 1.00 85.94 236 GLY A N 1
ATOM 1813 C CA . GLY A 1 236 ? 16.942 10.462 -6.656 1.00 85.94 236 GLY A CA 1
ATOM 1814 C C . GLY A 1 236 ? 18.456 10.269 -6.543 1.00 85.94 236 GLY A C 1
ATOM 1815 O O . GLY A 1 236 ? 19.069 10.796 -5.609 1.00 85.94 236 GLY A O 1
ATOM 1816 N N . VAL A 1 237 ? 19.061 9.494 -7.453 1.00 84.06 237 VAL A N 1
ATOM 1817 C CA . VAL A 1 237 ? 20.502 9.201 -7.472 1.00 84.06 237 VAL A CA 1
ATOM 1818 C C . VAL A 1 237 ? 21.088 9.476 -8.855 1.00 84.06 237 VAL A C 1
ATOM 1820 O O . VAL A 1 237 ? 20.767 8.806 -9.838 1.00 84.06 237 VAL A O 1
ATOM 1823 N N . GLU A 1 238 ? 22.002 10.442 -8.928 1.00 75.50 238 GLU A N 1
ATOM 1824 C CA . GLU A 1 238 ? 22.696 10.772 -10.171 1.00 75.50 238 GLU A CA 1
ATOM 1825 C C . GLU A 1 238 ? 23.690 9.669 -10.572 1.00 75.50 238 GLU A C 1
ATOM 1827 O O . GLU A 1 238 ? 24.531 9.259 -9.777 1.00 75.50 238 GLU A O 1
ATOM 1832 N N . ALA A 1 239 ? 23.600 9.232 -11.834 1.00 66.56 239 ALA A N 1
ATOM 1833 C CA . ALA A 1 239 ? 24.578 8.395 -12.537 1.00 66.56 239 ALA A CA 1
ATOM 1834 C C . ALA A 1 239 ? 25.068 7.152 -11.765 1.00 66.56 239 ALA A C 1
ATOM 1836 O O . ALA A 1 239 ? 26.137 7.140 -11.152 1.00 66.56 239 ALA A O 1
ATOM 1837 N N . LEU A 1 240 ? 24.322 6.053 -11.885 1.00 70.56 240 LEU A N 1
ATOM 1838 C CA . LEU A 1 240 ? 24.772 4.742 -11.427 1.00 70.56 240 LEU A CA 1
ATOM 1839 C C . LEU A 1 240 ? 25.531 3.981 -12.518 1.00 70.56 240 LEU A C 1
ATOM 1841 O O . LEU A 1 240 ? 25.396 4.238 -13.714 1.00 70.56 240 LEU A O 1
ATOM 1845 N N . ASP A 1 241 ? 26.319 2.994 -12.089 1.00 72.38 241 ASP A N 1
ATOM 1846 C CA . ASP A 1 241 ? 26.723 1.906 -12.978 1.00 72.38 241 ASP A CA 1
ATOM 1847 C C . ASP A 1 241 ? 25.451 1.286 -13.583 1.00 72.38 241 ASP A C 1
ATOM 1849 O O . ASP A 1 241 ? 24.498 1.012 -12.855 1.00 72.38 241 ASP A O 1
ATOM 1853 N N . ALA A 1 242 ? 25.435 1.045 -14.897 1.00 67.75 242 ALA A N 1
ATOM 1854 C CA . ALA A 1 242 ? 24.285 0.498 -15.624 1.00 67.75 242 ALA A CA 1
ATOM 1855 C C . ALA A 1 242 ? 23.778 -0.859 -15.084 1.00 67.75 242 ALA A C 1
ATOM 1857 O O . ALA A 1 242 ? 22.689 -1.311 -15.448 1.00 67.75 242 ALA A O 1
ATOM 1858 N N . SER A 1 243 ? 24.573 -1.533 -14.247 1.00 70.38 243 SER A N 1
ATOM 1859 C CA . SER A 1 243 ? 24.213 -2.769 -13.548 1.00 70.38 243 SER A CA 1
ATOM 1860 C C . SER A 1 243 ? 23.482 -2.567 -12.213 1.00 70.38 243 SER A C 1
ATOM 1862 O O . SER A 1 243 ? 22.924 -3.535 -11.694 1.00 70.38 243 SER A O 1
ATOM 1864 N N . LYS A 1 244 ? 23.433 -1.345 -11.670 1.00 82.56 244 LYS A N 1
ATOM 1865 C CA . LYS A 1 244 ? 22.824 -1.028 -10.370 1.00 82.56 244 LYS A CA 1
ATOM 1866 C C . LYS A 1 244 ? 21.474 -0.336 -10.516 1.00 82.56 244 LYS A C 1
ATOM 1868 O O . LYS A 1 244 ? 21.216 0.369 -11.483 1.00 82.56 244 LYS A O 1
ATOM 1873 N N . GLY A 1 245 ? 20.618 -0.567 -9.534 1.00 86.06 245 GLY A N 1
ATOM 1874 C CA . GLY A 1 245 ? 19.322 0.067 -9.365 1.00 86.06 245 GLY A CA 1
ATOM 1875 C C . GLY A 1 245 ? 19.200 0.716 -7.990 1.00 86.06 245 GLY A C 1
ATOM 1876 O O . GLY A 1 245 ? 20.088 0.579 -7.148 1.00 86.06 245 GLY A O 1
ATOM 1877 N N . VAL A 1 246 ? 18.084 1.406 -7.774 1.00 89.19 246 VAL A N 1
ATOM 1878 C CA . VAL A 1 246 ? 17.779 2.148 -6.548 1.00 89.19 246 VAL A CA 1
ATOM 1879 C C . VAL A 1 246 ? 16.579 1.527 -5.840 1.00 89.19 246 VAL A C 1
ATOM 1881 O O . VAL A 1 246 ? 15.564 1.251 -6.473 1.00 89.19 246 VAL A O 1
ATOM 1884 N N . ALA A 1 247 ? 16.677 1.315 -4.531 1.00 90.88 247 ALA A N 1
ATOM 1885 C CA . ALA A 1 247 ? 15.562 0.899 -3.688 1.00 90.88 247 ALA A CA 1
ATOM 1886 C C . ALA A 1 247 ? 14.939 2.088 -2.943 1.00 90.88 247 ALA A C 1
ATOM 1888 O O . ALA A 1 247 ? 15.654 2.918 -2.379 1.00 90.88 247 ALA A O 1
ATOM 1889 N N . CYS A 1 248 ? 13.608 2.119 -2.894 1.00 91.25 248 CYS A N 1
ATOM 1890 C CA . CYS A 1 248 ? 12.806 3.071 -2.133 1.00 91.25 248 CYS A CA 1
ATOM 1891 C C . CYS A 1 248 ? 11.792 2.310 -1.262 1.00 91.25 248 CYS A C 1
ATOM 1893 O O . CYS A 1 248 ? 11.170 1.343 -1.712 1.00 91.25 248 CYS A O 1
ATOM 1895 N N . HIS A 1 249 ? 11.627 2.743 -0.009 1.00 94.19 249 HIS A N 1
ATOM 1896 C CA . HIS A 1 249 ? 10.842 2.039 1.012 1.00 94.19 249 HIS A CA 1
ATOM 1897 C C . HIS A 1 249 ? 9.797 2.944 1.682 1.00 94.19 249 HIS A C 1
ATOM 1899 O O . HIS A 1 249 ? 9.898 3.196 2.883 1.00 94.19 249 HIS A O 1
ATOM 1905 N N . PRO A 1 250 ? 8.803 3.461 0.941 1.00 95.56 250 PRO A N 1
ATOM 1906 C CA . PRO A 1 250 ? 7.813 4.355 1.521 1.00 95.56 250 PRO A CA 1
ATOM 1907 C C . PRO A 1 250 ? 6.917 3.614 2.509 1.00 95.56 250 PRO A C 1
ATOM 1909 O O . PRO A 1 250 ? 6.579 2.438 2.328 1.00 95.56 250 PRO A O 1
ATOM 1912 N N . ARG A 1 251 ? 6.539 4.311 3.579 1.00 96.94 251 ARG A N 1
ATOM 1913 C CA . ARG A 1 251 ? 5.701 3.768 4.643 1.00 96.94 251 ARG A CA 1
ATOM 1914 C C . ARG A 1 251 ? 4.518 4.681 4.896 1.00 96.94 251 ARG A C 1
ATOM 1916 O O . ARG A 1 251 ? 4.695 5.878 5.100 1.00 96.94 251 ARG A O 1
ATOM 1923 N N . THR A 1 252 ? 3.342 4.080 5.006 1.00 98.56 252 THR A N 1
ATOM 1924 C CA . THR A 1 252 ? 2.124 4.772 5.419 1.00 98.56 252 THR A CA 1
ATOM 1925 C C . THR A 1 252 ? 1.528 4.088 6.642 1.00 98.56 252 THR A C 1
ATOM 1927 O O . THR A 1 252 ? 1.379 2.865 6.671 1.00 98.56 252 THR A O 1
ATOM 1930 N N . LEU A 1 253 ? 1.145 4.878 7.642 1.00 98.69 253 LEU A N 1
ATOM 1931 C CA . LEU A 1 253 ? 0.355 4.442 8.785 1.00 98.69 253 LEU A CA 1
ATOM 1932 C C . LEU A 1 253 ? -0.867 5.348 8.941 1.00 98.69 253 LEU A C 1
ATOM 1934 O O . LEU A 1 253 ? -0.734 6.541 9.207 1.00 98.69 253 LEU A O 1
ATOM 1938 N N . VAL A 1 254 ? -2.055 4.756 8.850 1.00 98.81 254 VAL A N 1
ATOM 1939 C CA . VAL A 1 254 ? -3.332 5.419 9.126 1.00 98.81 254 VAL A CA 1
ATOM 1940 C C . VAL A 1 254 ? -3.972 4.804 10.365 1.00 98.81 254 VAL A C 1
ATOM 1942 O O . VAL A 1 254 ? -4.119 3.590 10.475 1.00 98.81 254 VAL A O 1
ATOM 1945 N N . VAL A 1 255 ? -4.404 5.639 11.296 1.00 98.69 255 VAL A N 1
ATOM 1946 C CA . VAL A 1 255 ? -5.181 5.259 12.471 1.00 98.69 255 VAL A CA 1
ATOM 1947 C C . VAL A 1 255 ? -6.445 6.106 12.467 1.00 98.69 255 VAL A C 1
ATOM 1949 O O . VAL A 1 255 ? -6.381 7.328 12.578 1.00 98.69 255 VAL A O 1
ATOM 1952 N N . ALA A 1 256 ? -7.596 5.459 12.317 1.00 98.62 256 ALA A N 1
ATOM 1953 C CA . ALA A 1 256 ? -8.899 6.098 12.415 1.00 98.62 256 ALA A CA 1
ATOM 1954 C C . ALA A 1 256 ? -9.499 5.777 13.785 1.00 98.62 256 ALA A C 1
ATOM 1956 O O . ALA A 1 256 ? -9.864 4.630 14.059 1.00 98.62 256 ALA A O 1
ATOM 1957 N N . GLU A 1 257 ? -9.543 6.782 14.659 1.00 98.50 257 GLU A N 1
ATOM 1958 C CA . GLU A 1 257 ? -10.137 6.670 15.992 1.00 98.50 257 GLU A CA 1
ATOM 1959 C C . GLU A 1 257 ? -11.665 6.500 15.925 1.00 98.50 257 GLU A C 1
ATOM 1961 O O . GLU A 1 257 ? -12.277 6.637 14.866 1.00 98.50 257 GLU A O 1
ATOM 1966 N N . ASP A 1 258 ? -12.290 6.180 17.061 1.00 98.19 258 ASP A N 1
ATOM 1967 C CA . ASP A 1 258 ? -13.722 5.867 17.126 1.00 98.19 258 ASP A CA 1
ATOM 1968 C C . ASP A 1 258 ? -14.590 6.949 16.459 1.00 98.19 258 ASP A C 1
ATOM 1970 O O . ASP A 1 258 ? -14.490 8.136 16.775 1.00 98.19 258 ASP A O 1
ATOM 1974 N N . GLY A 1 259 ? -15.457 6.531 15.537 1.00 97.44 259 GLY A N 1
ATOM 1975 C CA . GLY A 1 259 ? -16.391 7.394 14.811 1.00 97.44 259 GLY A CA 1
ATOM 1976 C C . GLY A 1 259 ? -15.754 8.312 13.763 1.00 97.44 259 GLY A C 1
ATOM 1977 O O . GLY A 1 259 ? -16.458 9.145 13.200 1.00 97.44 259 GLY A O 1
ATOM 1978 N N . ALA A 1 260 ? -14.449 8.199 13.493 1.00 98.06 260 ALA A N 1
ATOM 1979 C CA . ALA A 1 260 ? -13.789 9.008 12.470 1.00 98.06 260 ALA A CA 1
ATOM 1980 C C . ALA A 1 260 ? -14.254 8.633 11.052 1.00 98.06 260 ALA A C 1
ATOM 1982 O O . ALA A 1 260 ? -14.366 7.450 10.720 1.00 98.06 260 ALA A O 1
ATOM 1983 N N . ARG A 1 261 ? -14.454 9.635 10.189 1.00 97.75 261 ARG A N 1
ATOM 1984 C CA . ARG A 1 261 ? -14.700 9.482 8.746 1.00 97.75 261 ARG A CA 1
ATOM 1985 C C . ARG A 1 261 ? -13.537 10.080 7.959 1.00 97.75 261 ARG A C 1
ATOM 1987 O O . ARG A 1 261 ? -13.309 11.288 8.001 1.00 97.75 261 ARG A O 1
ATOM 1994 N N . VAL A 1 262 ? -12.803 9.235 7.235 1.00 97.62 262 VAL A N 1
ATOM 1995 C CA . VAL A 1 262 ? -11.554 9.625 6.558 1.00 97.62 262 VAL A CA 1
ATOM 1996 C C . VAL A 1 262 ? -11.554 9.156 5.106 1.00 97.62 262 VAL A C 1
ATOM 1998 O O . VAL A 1 262 ? -11.923 8.017 4.811 1.00 97.62 262 VAL A O 1
ATOM 2001 N N . SER A 1 263 ? -11.106 10.026 4.200 1.00 98.06 263 SER A N 1
ATOM 2002 C CA . SER A 1 263 ? -10.790 9.672 2.814 1.00 98.06 263 SER A CA 1
ATOM 2003 C C . SER A 1 263 ? -9.297 9.815 2.579 1.00 98.06 263 SER A C 1
ATOM 2005 O O . SER A 1 263 ? -8.770 10.919 2.638 1.00 98.06 263 SER A O 1
ATOM 2007 N N . VAL A 1 264 ? -8.618 8.701 2.320 1.00 98.62 264 VAL A N 1
ATOM 2008 C CA . VAL A 1 264 ? -7.183 8.652 2.033 1.00 98.62 264 VAL A CA 1
ATOM 2009 C C . VAL A 1 264 ? -6.995 8.322 0.560 1.00 98.62 264 VAL A C 1
ATOM 2011 O O . VAL A 1 264 ? -7.484 7.300 0.078 1.00 98.62 264 VAL A O 1
ATOM 2014 N N . VAL A 1 265 ? -6.270 9.172 -0.154 1.00 98.50 265 VAL A N 1
ATOM 2015 C CA . VAL A 1 265 ? -5.829 8.920 -1.525 1.00 98.50 265 VAL A CA 1
ATOM 2016 C C . VAL A 1 265 ? -4.317 8.788 -1.493 1.00 98.50 265 VAL A C 1
ATOM 2018 O O . VAL A 1 265 ? -3.610 9.736 -1.167 1.00 98.50 265 VAL A O 1
ATOM 2021 N N . GLN A 1 266 ? -3.828 7.596 -1.795 1.00 98.12 266 GLN A N 1
ATOM 2022 C CA . GLN A 1 266 ? -2.414 7.293 -1.896 1.00 98.12 266 GLN A CA 1
ATOM 2023 C C . GLN A 1 266 ? -2.062 7.068 -3.359 1.00 98.12 266 GLN A C 1
ATOM 2025 O O . GLN A 1 266 ? -2.688 6.249 -4.025 1.00 98.12 266 GLN A O 1
ATOM 2030 N N . ALA A 1 267 ? -1.046 7.766 -3.846 1.00 96.62 267 ALA A N 1
ATOM 2031 C CA . ALA A 1 267 ? -0.585 7.647 -5.217 1.00 96.62 267 ALA A CA 1
ATOM 2032 C C . ALA A 1 267 ? 0.923 7.406 -5.257 1.00 96.62 267 ALA A C 1
ATOM 2034 O O . ALA A 1 267 ? 1.680 7.975 -4.465 1.00 96.62 267 ALA A O 1
ATOM 2035 N N . CYS A 1 268 ? 1.362 6.568 -6.187 1.00 95.12 268 CYS A N 1
ATOM 2036 C CA . CYS A 1 268 ? 2.746 6.493 -6.618 1.00 95.12 268 CYS A CA 1
ATOM 2037 C C . CYS A 1 268 ? 2.805 6.949 -8.071 1.00 95.12 268 CYS A C 1
ATOM 2039 O O . CYS A 1 268 ? 2.203 6.313 -8.933 1.00 95.12 268 CYS A O 1
ATOM 2041 N N . VAL A 1 269 ? 3.503 8.052 -8.322 1.00 93.06 269 VAL A N 1
ATOM 2042 C CA . VAL A 1 269 ? 3.501 8.739 -9.617 1.00 93.06 269 VAL A CA 1
ATOM 2043 C C . VAL A 1 269 ? 4.919 8.859 -10.143 1.00 93.06 269 VAL A C 1
ATOM 2045 O O . VAL A 1 269 ? 5.852 9.079 -9.370 1.00 93.06 269 VAL A O 1
ATOM 2048 N N . ASP A 1 270 ? 5.079 8.725 -11.454 1.00 88.69 270 ASP A N 1
ATOM 2049 C CA . ASP A 1 270 ? 6.328 9.090 -12.115 1.00 88.69 270 ASP A CA 1
ATOM 2050 C C . ASP A 1 270 ? 6.335 10.600 -12.373 1.00 88.69 270 ASP A C 1
ATOM 2052 O O . ASP A 1 270 ? 5.348 11.169 -12.842 1.00 88.69 270 ASP A O 1
ATOM 2056 N N . ILE A 1 271 ? 7.445 11.252 -12.047 1.00 87.50 271 ILE A N 1
ATOM 2057 C CA . ILE A 1 271 ? 7.668 12.685 -12.287 1.00 87.50 271 ILE A CA 1
ATOM 2058 C C . ILE A 1 271 ? 8.706 12.920 -13.393 1.00 87.50 271 ILE A C 1
ATOM 2060 O O . ILE A 1 271 ? 9.394 13.939 -13.360 1.00 87.50 271 ILE A O 1
ATOM 2064 N N . GLU A 1 272 ? 8.824 11.963 -14.330 1.00 74.94 272 GLU A N 1
ATOM 2065 C CA . GLU A 1 272 ? 9.633 11.961 -15.561 1.00 74.94 272 GLU A CA 1
ATOM 2066 C C . GLU A 1 272 ? 10.270 13.312 -15.897 1.00 74.94 272 GLU A C 1
ATOM 2068 O O . GLU A 1 272 ? 9.616 14.319 -16.182 1.00 74.94 272 GLU A O 1
ATOM 2073 N N . THR A 1 273 ? 11.595 13.310 -15.930 1.00 60.34 273 THR A N 1
ATOM 2074 C CA . THR A 1 273 ? 12.385 14.474 -16.296 1.00 60.34 273 THR A CA 1
ATOM 2075 C C . THR A 1 273 ? 13.067 14.180 -17.623 1.00 60.34 273 THR A C 1
ATOM 2077 O O . THR A 1 273 ? 13.990 13.367 -17.678 1.00 60.34 273 THR A O 1
ATOM 2080 N N . GLU A 1 274 ? 12.603 14.811 -18.710 1.00 58.00 274 GLU A N 1
ATOM 2081 C CA . GLU A 1 274 ? 13.158 14.604 -20.057 1.00 58.00 274 GLU A CA 1
ATOM 2082 C C . GLU A 1 274 ? 14.699 14.623 -20.047 1.00 58.00 274 GLU A C 1
ATOM 2084 O O . GLU A 1 274 ? 15.327 15.496 -19.446 1.00 58.00 274 GLU A O 1
ATOM 2089 N N . GLY A 1 275 ? 15.318 13.636 -20.705 1.00 60.38 275 GLY A N 1
ATOM 2090 C CA . GLY A 1 275 ? 16.777 13.534 -20.828 1.00 60.38 275 GLY A CA 1
ATOM 2091 C C . GLY A 1 275 ? 17.518 13.011 -19.591 1.00 60.38 275 GLY A C 1
ATOM 2092 O O . GLY A 1 275 ? 18.748 13.057 -19.569 1.00 60.38 275 GLY A O 1
ATOM 2093 N N . SER A 1 276 ? 16.807 12.510 -18.577 1.00 64.62 276 SER A N 1
ATOM 2094 C CA . SER A 1 276 ? 17.421 12.035 -17.331 1.00 64.62 276 SER A CA 1
ATOM 2095 C C . SER A 1 276 ? 17.924 10.597 -17.407 1.00 64.62 276 SER A C 1
ATOM 2097 O O . SER A 1 276 ? 17.432 9.767 -18.172 1.00 64.62 276 SER A O 1
ATOM 2099 N N . THR A 1 277 ? 18.928 10.295 -16.584 1.00 72.19 277 THR A N 1
ATOM 2100 C CA . THR A 1 277 ? 19.453 8.938 -16.416 1.00 72.19 277 THR A CA 1
ATOM 2101 C C . THR A 1 277 ? 18.383 8.038 -15.806 1.00 72.19 277 THR A C 1
ATOM 2103 O O . THR A 1 277 ? 17.902 8.308 -14.709 1.00 72.19 277 THR A O 1
ATOM 2106 N N . VAL A 1 278 ? 18.046 6.947 -16.497 1.00 82.56 278 VAL A N 1
ATOM 2107 C CA . VAL A 1 278 ? 17.067 5.965 -16.018 1.00 82.56 278 VAL A CA 1
ATOM 2108 C C . VAL A 1 278 ? 17.775 4.877 -15.219 1.00 82.56 278 VAL A C 1
ATOM 2110 O O . VAL A 1 278 ? 18.560 4.106 -15.777 1.00 82.56 278 VAL A O 1
ATOM 2113 N N . ASN A 1 279 ? 17.454 4.783 -13.932 1.00 86.25 279 ASN A N 1
ATOM 2114 C CA . ASN A 1 279 ? 17.921 3.713 -13.059 1.00 86.25 279 ASN A CA 1
ATOM 2115 C C . ASN A 1 279 ? 16.785 2.694 -12.839 1.00 86.25 279 ASN A C 1
ATOM 2117 O O . ASN A 1 279 ? 15.636 3.102 -12.637 1.00 86.25 279 ASN A O 1
ATOM 2121 N N . PRO A 1 280 ? 17.071 1.376 -12.848 1.00 87.62 280 PRO A N 1
ATOM 2122 C CA . PRO A 1 280 ? 16.126 0.368 -12.382 1.00 87.62 280 PRO A CA 1
ATOM 2123 C C . PRO A 1 280 ? 15.716 0.630 -10.932 1.00 87.62 280 PRO A C 1
ATOM 2125 O O . PRO A 1 280 ? 16.578 0.883 -10.090 1.00 87.62 280 PRO A O 1
ATOM 2128 N N . LYS A 1 281 ? 14.430 0.523 -10.614 1.00 88.88 281 LYS A N 1
ATOM 2129 C CA . LYS A 1 281 ? 13.890 0.845 -9.287 1.00 88.88 281 LYS A CA 1
ATOM 2130 C C . LYS A 1 281 ? 13.292 -0.378 -8.604 1.00 88.88 281 LYS A C 1
ATOM 2132 O O . LYS A 1 281 ? 12.627 -1.192 -9.241 1.00 88.88 281 LYS A O 1
ATOM 2137 N N . LEU A 1 282 ? 13.526 -0.496 -7.302 1.00 91.19 282 LEU A N 1
ATOM 2138 C CA . LEU A 1 282 ? 12.757 -1.343 -6.399 1.00 91.19 282 LEU A CA 1
ATOM 2139 C C . LEU A 1 282 ? 11.925 -0.427 -5.507 1.00 91.19 282 LEU A C 1
ATOM 2141 O O . LEU A 1 282 ? 12.427 0.112 -4.523 1.00 91.19 282 LEU A O 1
ATOM 2145 N N . TYR A 1 283 ? 10.654 -0.265 -5.843 1.00 93.19 283 TYR A N 1
ATOM 2146 C CA . TYR A 1 283 ? 9.688 0.355 -4.952 1.00 93.19 283 TYR A CA 1
ATOM 2147 C C . TYR A 1 283 ? 9.114 -0.731 -4.043 1.00 93.19 283 TYR A C 1
ATOM 2149 O O . TYR A 1 283 ? 8.527 -1.699 -4.520 1.00 93.19 283 TYR A O 1
ATOM 2157 N N . ASN A 1 284 ? 9.314 -0.603 -2.736 1.00 94.38 284 ASN A N 1
ATOM 2158 C CA . ASN A 1 284 ? 8.780 -1.521 -1.737 1.00 94.38 284 ASN A CA 1
ATOM 2159 C C . ASN A 1 284 ? 7.959 -0.729 -0.716 1.00 94.38 284 ASN A C 1
ATOM 2161 O O . ASN A 1 284 ? 8.484 -0.359 0.335 1.00 94.38 284 ASN A O 1
ATOM 2165 N N . GLY A 1 285 ? 6.702 -0.449 -1.053 1.00 96.38 285 GLY A N 1
ATOM 2166 C CA . GLY A 1 285 ? 5.750 0.277 -0.221 1.00 96.38 285 GLY A CA 1
ATOM 2167 C C . GLY A 1 285 ? 5.043 -0.621 0.790 1.00 96.38 285 GLY A C 1
ATOM 2168 O O . GLY A 1 285 ? 4.721 -1.783 0.511 1.00 96.38 285 GLY A O 1
ATOM 2169 N N . TYR A 1 286 ? 4.806 -0.081 1.985 1.00 97.81 286 TYR A N 1
ATOM 2170 C CA . TYR A 1 286 ? 4.000 -0.746 3.001 1.00 97.81 286 TYR A CA 1
ATOM 2171 C C . TYR A 1 286 ? 3.042 0.243 3.668 1.00 97.81 286 TYR A C 1
ATOM 2173 O O . TYR A 1 286 ? 3.439 1.187 4.352 1.00 97.81 286 TYR A O 1
ATOM 2181 N N . THR A 1 287 ? 1.758 -0.015 3.476 1.00 98.62 287 THR A N 1
ATOM 2182 C CA . THR A 1 287 ? 0.652 0.772 3.999 1.00 98.62 287 THR A CA 1
ATOM 2183 C C . THR A 1 287 ? -0.070 -0.020 5.075 1.00 98.62 287 THR A C 1
ATOM 2185 O O . THR A 1 287 ? -0.498 -1.147 4.837 1.00 98.62 287 THR A O 1
ATOM 2188 N N . GLN A 1 288 ? -0.242 0.565 6.255 1.00 98.31 288 GLN A N 1
ATOM 2189 C CA . GLN A 1 288 ? -1.023 -0.026 7.335 1.00 98.31 288 GLN A CA 1
ATOM 2190 C C . GLN A 1 288 ? -2.173 0.886 7.732 1.00 98.31 288 GLN A C 1
ATOM 2192 O O . GLN A 1 288 ? -1.988 2.096 7.855 1.00 98.31 288 GLN A O 1
ATOM 2197 N N . MET A 1 289 ? -3.346 0.307 7.985 1.00 98.75 289 MET A N 1
ATOM 2198 C CA . MET A 1 289 ? -4.490 1.060 8.498 1.00 98.75 289 MET A CA 1
ATOM 2199 C C . MET A 1 289 ? -5.142 0.356 9.683 1.00 98.75 289 MET A C 1
ATOM 2201 O O . MET A 1 289 ? -5.429 -0.837 9.623 1.00 98.75 289 MET A O 1
ATOM 2205 N N . PHE A 1 290 ? -5.421 1.106 10.743 1.00 98.69 290 PHE A N 1
ATOM 2206 C CA . PHE A 1 290 ? -6.050 0.626 11.969 1.00 98.69 290 PHE A CA 1
ATOM 2207 C C . PHE A 1 290 ? -7.342 1.403 12.207 1.00 98.69 290 PHE A C 1
ATOM 2209 O O . PHE A 1 290 ? -7.316 2.608 12.447 1.00 98.69 290 PHE A O 1
ATOM 2216 N N . ILE A 1 291 ? -8.479 0.716 12.114 1.00 98.75 291 ILE A N 1
ATOM 2217 C CA . ILE A 1 291 ? -9.811 1.334 12.082 1.00 98.75 291 ILE A CA 1
ATOM 2218 C C . ILE A 1 291 ? -10.562 0.942 13.352 1.00 98.75 291 ILE A C 1
ATOM 2220 O O . ILE A 1 291 ? -10.831 -0.244 13.563 1.00 98.75 291 ILE A O 1
ATOM 2224 N N . LYS A 1 292 ? -10.867 1.914 14.217 1.00 98.25 292 LYS A N 1
ATOM 2225 C CA . LYS A 1 292 ? -11.550 1.674 15.496 1.00 98.25 292 LYS A CA 1
ATOM 2226 C C . LYS A 1 292 ? -13.085 1.734 15.369 1.00 98.25 292 LYS A C 1
ATOM 2228 O O . LYS A 1 292 ? -13.631 1.539 14.283 1.00 98.25 292 LYS A O 1
ATOM 2233 N N . GLY A 1 293 ? -13.802 1.831 16.491 1.00 95.19 293 GLY A N 1
ATOM 2234 C CA . GLY A 1 293 ? -15.244 1.582 16.590 1.00 95.19 293 GLY A CA 1
ATOM 2235 C C . GLY A 1 293 ? -16.052 2.571 15.767 1.00 95.19 293 GLY A C 1
ATOM 2236 O O . GLY A 1 293 ? -15.841 3.772 15.875 1.00 95.19 293 GLY A O 1
ATOM 2237 N N . THR A 1 294 ? -16.983 2.090 14.944 1.00 96.88 294 THR A N 1
ATOM 2238 C CA . THR A 1 294 ? -17.827 2.898 14.035 1.00 96.88 294 THR A CA 1
ATOM 2239 C C . THR A 1 294 ? -17.069 3.801 13.047 1.00 96.88 294 THR A C 1
ATOM 2241 O O . THR A 1 294 ? -17.694 4.562 12.313 1.00 96.88 294 THR A O 1
ATOM 2244 N N . ALA A 1 295 ? -15.734 3.729 12.997 1.00 98.12 295 ALA A N 1
ATOM 2245 C CA . ALA A 1 295 ? -14.930 4.526 12.084 1.00 98.12 295 ALA A CA 1
ATOM 2246 C C . ALA A 1 295 ? -15.092 4.021 10.644 1.00 98.12 295 ALA A C 1
ATOM 2248 O O . ALA A 1 295 ? -15.208 2.816 10.404 1.00 98.12 295 ALA A O 1
ATOM 2249 N N . ASN A 1 296 ? -15.074 4.940 9.683 1.00 97.31 296 ASN A N 1
ATOM 2250 C CA . ASN A 1 296 ? -15.215 4.653 8.262 1.00 97.31 296 ASN A CA 1
ATOM 2251 C C . ASN A 1 296 ? -14.032 5.242 7.491 1.00 97.31 296 ASN A C 1
ATOM 2253 O O . ASN A 1 296 ? -13.831 6.459 7.466 1.00 97.31 296 ASN A O 1
ATOM 2257 N N . VAL A 1 297 ? -13.257 4.365 6.855 1.00 98.44 297 VAL A N 1
ATOM 2258 C CA . VAL A 1 297 ? -12.125 4.755 6.016 1.00 98.44 297 VAL A CA 1
ATOM 2259 C C . VAL A 1 297 ? -12.406 4.386 4.570 1.00 98.44 297 VAL A C 1
ATOM 2261 O O . VAL A 1 297 ? -12.615 3.217 4.236 1.00 98.44 297 VAL A O 1
ATOM 2264 N N . THR A 1 298 ? -12.331 5.389 3.703 1.00 98.31 298 THR A N 1
ATOM 2265 C CA . THR A 1 298 ? -12.223 5.205 2.256 1.00 98.31 298 THR A CA 1
ATOM 2266 C C . THR A 1 298 ? -10.758 5.354 1.858 1.00 98.31 298 THR A C 1
ATOM 2268 O O . THR A 1 298 ? -10.082 6.283 2.292 1.00 98.31 298 THR A O 1
ATOM 2271 N N . HIS A 1 299 ? -10.240 4.403 1.087 1.00 98.62 299 HIS A N 1
ATOM 2272 C CA . HIS A 1 299 ? -8.848 4.365 0.655 1.00 98.62 299 HIS A CA 1
ATOM 2273 C C . HIS A 1 299 ? -8.794 4.155 -0.854 1.00 98.62 299 HIS A C 1
ATOM 2275 O O . HIS A 1 299 ? -9.219 3.111 -1.343 1.00 98.62 299 HIS A O 1
ATOM 2281 N N . SER A 1 300 ? -8.248 5.121 -1.583 1.00 98.19 300 SER A N 1
ATOM 2282 C CA . SER A 1 300 ? -7.898 4.958 -2.993 1.00 98.19 300 SER A CA 1
ATOM 2283 C C . SER A 1 300 ? -6.388 4.826 -3.110 1.00 98.19 300 SER A C 1
ATOM 2285 O O . SER A 1 300 ? -5.681 5.738 -2.702 1.00 98.19 300 SER A O 1
ATOM 2287 N N . TYR A 1 301 ? -5.901 3.708 -3.639 1.00 98.12 301 TYR A N 1
ATOM 2288 C CA . TYR A 1 301 ? -4.490 3.513 -3.956 1.00 98.12 301 TYR A CA 1
ATOM 2289 C C . TYR A 1 301 ? -4.311 3.513 -5.469 1.00 98.12 301 TYR A C 1
ATOM 2291 O O . TYR A 1 301 ? -4.964 2.722 -6.156 1.00 98.12 301 TYR A O 1
ATOM 2299 N N . LEU 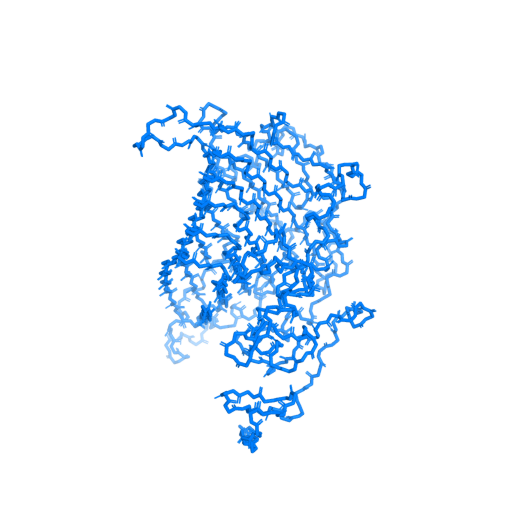A 1 302 ? -3.423 4.362 -5.971 1.00 95.75 302 LEU A N 1
ATOM 2300 C CA . LEU A 1 302 ? -3.091 4.483 -7.382 1.00 95.75 302 LEU A CA 1
ATOM 2301 C C . LEU A 1 302 ? -1.602 4.199 -7.582 1.00 95.75 302 LEU A C 1
ATOM 2303 O O . LEU A 1 302 ? -0.742 4.886 -7.038 1.00 95.75 302 LEU A O 1
ATOM 2307 N N . GLU A 1 303 ? -1.296 3.174 -8.365 1.00 93.69 303 GLU A N 1
ATOM 2308 C CA . GLU A 1 303 ? 0.036 2.962 -8.918 1.00 93.69 303 GLU A CA 1
ATOM 2309 C C . GLU A 1 303 ? 0.018 3.450 -10.368 1.00 93.69 303 GLU A C 1
ATOM 2311 O O . GLU A 1 303 ? -0.625 2.846 -11.231 1.00 93.69 303 GLU A O 1
ATOM 2316 N N . GLU A 1 304 ? 0.674 4.586 -10.593 1.00 88.94 304 GLU A N 1
ATOM 2317 C CA . GLU A 1 304 ? 0.695 5.353 -11.840 1.00 88.94 304 GLU A CA 1
ATOM 2318 C C . GLU A 1 304 ? 2.125 5.684 -12.265 1.00 88.94 304 GLU A C 1
ATOM 2320 O O . GLU A 1 304 ? 2.350 6.615 -13.037 1.00 88.94 304 GLU A O 1
ATOM 2325 N N . THR A 1 305 ? 3.115 4.907 -11.813 1.00 83.44 305 THR A N 1
ATOM 2326 C CA . THR A 1 305 ? 4.496 5.098 -12.277 1.00 83.44 305 THR A CA 1
ATOM 2327 C C . THR A 1 305 ? 4.657 4.788 -13.766 1.00 83.44 305 THR A C 1
ATOM 2329 O O . THR A 1 305 ? 5.706 5.048 -14.337 1.00 83.44 305 THR A O 1
ATOM 2332 N N . GLY A 1 306 ? 3.588 4.309 -14.412 1.00 66.06 306 GLY A N 1
ATOM 2333 C CA . GLY A 1 306 ? 3.425 4.272 -15.857 1.00 66.06 306 GLY A CA 1
ATOM 2334 C C . GLY A 1 306 ? 4.478 3.445 -16.583 1.00 66.06 306 GLY A C 1
ATOM 2335 O O . GLY A 1 306 ? 5.342 2.823 -15.991 1.00 66.06 306 GLY A O 1
ATOM 2336 N N . GLY A 1 307 ? 4.367 3.395 -17.903 1.00 64.50 307 GLY A N 1
ATOM 2337 C CA . GLY A 1 307 ? 5.322 2.764 -18.801 1.00 64.50 307 GLY A CA 1
ATOM 2338 C C . GLY A 1 307 ? 4.785 2.870 -20.220 1.00 64.50 307 GLY A C 1
ATOM 2339 O O . GLY A 1 307 ? 3.630 2.536 -20.486 1.00 64.50 307 GLY A O 1
ATOM 2340 N N . VAL A 1 308 ? 5.582 3.388 -21.153 1.00 69.62 308 VAL A N 1
ATOM 2341 C CA . VAL A 1 308 ? 5.117 3.587 -22.534 1.00 69.62 308 VAL A CA 1
ATOM 2342 C C . VAL A 1 308 ? 4.951 2.226 -23.203 1.00 69.62 308 VAL A C 1
ATOM 2344 O O . VAL A 1 308 ? 5.919 1.489 -23.344 1.00 69.62 308 VAL A O 1
ATOM 2347 N N . VAL A 1 309 ? 3.755 1.875 -23.672 1.00 73.25 309 VAL A N 1
ATOM 2348 C CA . VAL A 1 309 ? 3.550 0.632 -24.436 1.00 73.25 309 VAL A CA 1
ATOM 2349 C C . VAL A 1 309 ? 4.217 0.752 -25.812 1.00 73.25 309 VAL A C 1
ATOM 2351 O O . VAL A 1 309 ? 3.996 1.734 -26.521 1.00 73.25 309 VAL A O 1
ATOM 2354 N N . THR A 1 310 ? 5.030 -0.231 -26.223 1.00 76.31 310 THR A N 1
ATOM 2355 C CA . THR A 1 310 ? 5.498 -0.294 -27.623 1.00 76.31 310 THR A CA 1
ATOM 2356 C C . THR A 1 310 ? 4.325 -0.632 -28.537 1.00 76.31 310 THR A C 1
ATOM 2358 O O . THR A 1 310 ? 3.619 -1.611 -28.302 1.00 76.31 310 THR A O 1
ATOM 2361 N N . ALA A 1 311 ? 4.108 0.156 -29.590 1.00 76.25 311 ALA A N 1
ATOM 2362 C CA . ALA A 1 311 ? 3.129 -0.180 -30.622 1.00 76.25 311 ALA A CA 1
ATOM 2363 C C . ALA A 1 311 ? 3.541 -1.459 -31.376 1.00 76.25 311 ALA A C 1
ATOM 2365 O O . ALA A 1 311 ? 4.731 -1.742 -31.520 1.00 76.25 311 ALA A O 1
ATOM 2366 N N . GLY A 1 312 ? 2.574 -2.232 -31.874 1.00 74.75 312 GLY A N 1
ATOM 2367 C CA . GLY A 1 312 ? 2.863 -3.434 -32.655 1.00 74.75 312 GLY A CA 1
ATOM 2368 C C . GLY A 1 312 ? 3.244 -4.658 -31.821 1.00 74.75 312 GLY A C 1
ATOM 2369 O O . GLY A 1 312 ? 3.668 -5.660 -32.383 1.00 74.75 312 GLY A O 1
ATOM 2370 N N . VAL A 1 313 ? 3.079 -4.640 -30.494 1.00 75.12 313 VAL A N 1
ATOM 2371 C CA . VAL A 1 313 ? 3.271 -5.838 -29.643 1.00 75.12 313 VAL A CA 1
ATOM 2372 C C . VAL A 1 313 ? 2.267 -6.957 -29.944 1.00 75.12 313 VAL A C 1
ATOM 2374 O O . VAL A 1 313 ? 2.488 -8.112 -29.577 1.00 75.12 313 VAL A O 1
ATOM 2377 N N . GLU A 1 314 ? 1.166 -6.607 -30.600 1.00 76.50 314 GLU A N 1
ATOM 2378 C CA . GLU A 1 314 ? 0.142 -7.495 -31.135 1.00 76.50 314 GLU A CA 1
ATOM 2379 C C . GLU A 1 314 ? 0.518 -8.139 -32.476 1.00 76.50 314 GLU A C 1
ATOM 2381 O O . GLU A 1 314 ? -0.061 -9.174 -32.810 1.00 76.50 314 GLU A O 1
ATOM 2386 N N . LYS A 1 315 ? 1.479 -7.564 -33.215 1.00 80.25 315 LYS A N 1
ATOM 2387 C CA . LYS A 1 315 ? 1.940 -8.106 -34.495 1.00 80.25 315 LYS A CA 1
ATOM 2388 C C . LYS A 1 315 ? 2.699 -9.420 -34.278 1.00 80.25 315 LYS A C 1
ATOM 2390 O O . LYS A 1 315 ? 3.464 -9.589 -33.323 1.00 80.25 315 LYS A O 1
ATOM 2395 N N . THR A 1 316 ? 2.505 -10.354 -35.193 1.00 79.81 316 THR A N 1
ATOM 2396 C CA . THR A 1 316 ? 3.360 -11.526 -35.387 1.00 79.81 316 THR A CA 1
ATOM 2397 C C . THR A 1 316 ? 4.656 -11.126 -36.089 1.00 79.81 316 THR A C 1
ATOM 2399 O O . THR A 1 316 ? 4.698 -10.116 -36.782 1.00 79.81 316 THR A O 1
ATOM 2402 N N . ASP A 1 317 ? 5.724 -11.909 -35.912 1.00 79.25 317 ASP A N 1
ATOM 2403 C CA . ASP A 1 317 ? 7.046 -11.583 -36.474 1.00 79.25 317 ASP A CA 1
ATOM 2404 C C . ASP A 1 317 ? 7.019 -11.389 -38.001 1.00 79.25 317 ASP A C 1
ATOM 2406 O O . ASP A 1 317 ? 7.780 -10.587 -38.526 1.00 79.25 317 ASP A O 1
ATOM 2410 N N . ASP A 1 318 ? 6.110 -12.079 -38.696 1.00 84.12 318 ASP A N 1
ATOM 2411 C CA . ASP A 1 318 ? 5.949 -12.017 -40.154 1.00 84.12 318 ASP A CA 1
ATOM 2412 C C . ASP A 1 318 ? 5.213 -10.745 -40.638 1.00 84.12 318 ASP A C 1
ATOM 2414 O O . ASP A 1 318 ? 5.134 -10.494 -41.840 1.00 84.12 318 ASP A O 1
ATOM 2418 N N . GLU A 1 319 ? 4.640 -9.951 -39.724 1.00 86.00 319 GLU A N 1
ATOM 2419 C CA . GLU A 1 319 ? 3.933 -8.691 -40.019 1.00 86.00 319 GLU A CA 1
ATOM 2420 C C . GLU A 1 319 ? 4.835 -7.449 -39.900 1.00 86.00 319 GLU A C 1
ATOM 2422 O O . GLU A 1 319 ? 4.370 -6.328 -40.131 1.00 86.00 319 GLU A O 1
ATOM 2427 N N . PHE A 1 320 ? 6.102 -7.634 -39.524 1.00 84.94 320 PHE A N 1
ATOM 2428 C CA . PHE A 1 320 ? 7.115 -6.580 -39.497 1.00 84.94 320 PHE A CA 1
ATOM 2429 C C . PHE A 1 320 ? 7.845 -6.502 -40.845 1.00 84.94 320 PHE A C 1
ATOM 2431 O O . PHE A 1 320 ? 8.088 -7.523 -41.493 1.00 84.94 320 PHE A O 1
ATOM 2438 N N . GLU A 1 321 ? 8.194 -5.291 -41.285 1.00 88.31 321 GLU A N 1
ATOM 2439 C CA . GLU A 1 321 ? 9.055 -5.115 -42.466 1.00 88.31 321 GLU A CA 1
ATOM 2440 C C . GLU A 1 321 ? 10.481 -5.639 -42.186 1.00 88.31 321 GLU A C 1
ATOM 2442 O O . GLU A 1 321 ? 10.909 -5.685 -41.036 1.00 88.31 321 GLU A O 1
ATOM 2447 N N . GLU A 1 322 ? 11.239 -6.024 -43.224 1.00 84.06 322 GLU A N 1
ATOM 2448 C CA . GLU A 1 322 ? 12.562 -6.680 -43.085 1.00 84.06 322 GLU A CA 1
ATOM 2449 C C . GLU A 1 322 ? 13.585 -5.849 -42.273 1.00 84.06 322 GLU A C 1
ATOM 2451 O O . GLU A 1 322 ? 14.464 -6.418 -41.628 1.00 84.06 322 GLU A O 1
ATOM 2456 N N . ASP A 1 323 ? 13.415 -4.522 -42.237 1.00 86.94 323 ASP A N 1
ATOM 2457 C CA . ASP A 1 323 ? 14.246 -3.571 -41.484 1.00 86.94 323 ASP A CA 1
ATOM 2458 C C . ASP A 1 323 ? 13.535 -2.966 -40.243 1.00 86.94 323 ASP A C 1
ATOM 2460 O O . ASP A 1 323 ? 14.098 -2.102 -39.562 1.00 86.94 323 ASP A O 1
ATOM 2464 N N . GLU A 1 324 ? 12.296 -3.373 -39.929 1.00 85.81 324 GLU A N 1
ATOM 2465 C CA . GLU A 1 324 ? 11.542 -2.877 -38.765 1.00 85.81 324 GLU A CA 1
ATOM 2466 C C . GLU A 1 324 ? 12.007 -3.601 -37.488 1.00 85.81 324 GLU A C 1
ATOM 2468 O O . GLU A 1 324 ? 11.907 -4.823 -37.370 1.00 85.81 324 GLU A O 1
ATOM 2473 N N . THR A 1 325 ? 12.498 -2.856 -36.489 1.00 84.56 325 THR A N 1
ATOM 2474 C CA . THR A 1 325 ? 12.838 -3.441 -35.182 1.00 84.56 325 THR A CA 1
ATOM 2475 C C . THR A 1 325 ? 11.587 -4.037 -34.546 1.00 84.56 325 THR A C 1
ATOM 2477 O O . THR A 1 325 ? 10.602 -3.332 -34.316 1.00 84.56 325 THR A O 1
ATOM 2480 N N . LEU A 1 326 ? 11.641 -5.321 -34.193 1.00 85.31 326 LEU A N 1
ATOM 2481 C CA . LEU A 1 326 ? 10.499 -5.998 -33.596 1.00 85.31 326 LEU A CA 1
ATOM 2482 C C . LEU A 1 326 ? 10.135 -5.345 -32.261 1.00 85.31 326 LEU A C 1
ATOM 2484 O O . LEU A 1 326 ? 11.000 -5.075 -31.423 1.00 85.31 326 LEU A O 1
ATOM 2488 N N . ALA A 1 327 ? 8.836 -5.178 -32.007 1.00 81.88 327 ALA A N 1
ATOM 2489 C CA . ALA A 1 327 ? 8.353 -4.582 -30.760 1.00 81.88 327 ALA A CA 1
ATOM 2490 C C . ALA A 1 327 ? 8.896 -5.311 -29.513 1.00 81.88 327 ALA A C 1
ATOM 2492 O O . ALA A 1 327 ? 9.189 -4.690 -28.495 1.00 81.88 327 ALA A O 1
ATOM 2493 N N . ARG A 1 328 ? 9.111 -6.631 -29.604 1.00 76.50 328 ARG A N 1
ATOM 2494 C CA . ARG A 1 328 ? 9.722 -7.431 -28.528 1.00 76.50 328 ARG A CA 1
ATOM 2495 C C . ARG A 1 328 ? 11.182 -7.079 -28.240 1.00 76.50 328 ARG A C 1
ATOM 2497 O O . ARG A 1 328 ? 11.592 -7.184 -27.089 1.00 76.50 328 ARG A O 1
ATOM 2504 N N . ASP A 1 329 ? 11.948 -6.684 -29.254 1.00 82.00 329 ASP A N 1
ATOM 2505 C CA . ASP A 1 329 ? 13.365 -6.346 -29.106 1.00 82.00 329 ASP A CA 1
ATOM 2506 C C . ASP A 1 329 ? 13.504 -4.958 -28.469 1.00 82.00 329 ASP A C 1
ATOM 2508 O O . ASP A 1 329 ? 14.361 -4.739 -27.610 1.00 82.00 329 ASP A O 1
ATOM 2512 N N . ILE A 1 330 ? 12.581 -4.049 -28.813 1.00 82.69 330 ILE A N 1
ATOM 2513 C CA . ILE A 1 330 ? 12.416 -2.759 -28.137 1.00 82.69 330 ILE A CA 1
ATOM 2514 C C . ILE A 1 330 ? 12.100 -2.991 -26.657 1.00 82.69 330 ILE A C 1
ATOM 2516 O O . ILE A 1 330 ? 12.837 -2.516 -25.797 1.00 82.69 330 ILE A O 1
ATOM 2520 N N . GLU A 1 331 ? 11.055 -3.763 -26.342 1.00 79.38 331 GLU A N 1
ATOM 2521 C CA . GLU A 1 331 ? 10.683 -4.043 -24.949 1.00 79.38 331 GLU A CA 1
ATOM 2522 C C . GLU A 1 331 ? 11.833 -4.707 -24.173 1.00 79.38 331 GLU A C 1
ATOM 2524 O O . GLU A 1 331 ? 12.171 -4.267 -23.077 1.00 79.38 331 GLU A O 1
ATOM 2529 N N . ALA A 1 332 ? 12.512 -5.707 -24.747 1.00 75.50 332 ALA A N 1
ATOM 2530 C CA . ALA A 1 332 ? 13.581 -6.450 -24.071 1.00 75.50 332 ALA A CA 1
ATOM 2531 C C . ALA A 1 332 ? 14.774 -5.588 -23.615 1.00 75.50 332 ALA A C 1
ATOM 2533 O O . ALA A 1 332 ? 15.514 -5.996 -22.716 1.00 75.50 332 ALA A O 1
ATOM 2534 N N . THR A 1 333 ? 14.976 -4.418 -24.222 1.00 77.38 333 THR A N 1
ATOM 2535 C CA . THR A 1 333 ? 16.101 -3.524 -23.911 1.00 77.38 333 THR A CA 1
ATOM 2536 C C . THR A 1 333 ? 15.722 -2.357 -23.000 1.00 77.38 333 THR A C 1
ATOM 2538 O O . THR A 1 333 ? 16.614 -1.665 -22.505 1.00 77.38 333 THR A O 1
ATOM 2541 N N . ARG A 1 334 ? 14.429 -2.150 -22.719 1.00 80.00 334 ARG A N 1
ATOM 2542 C CA . ARG A 1 334 ? 13.954 -1.006 -21.933 1.00 80.00 334 ARG A CA 1
ATOM 2543 C C . ARG A 1 334 ? 14.356 -1.105 -20.460 1.00 80.00 334 ARG A C 1
ATOM 2545 O O . ARG A 1 334 ? 13.945 -2.051 -19.784 1.00 80.00 334 ARG A O 1
ATOM 2552 N N . PRO A 1 335 ? 15.077 -0.104 -19.919 1.00 77.12 335 PRO A N 1
ATOM 2553 C CA . PRO A 1 335 ? 15.430 -0.068 -18.502 1.00 77.12 335 PRO A CA 1
ATOM 2554 C C . PRO A 1 335 ? 14.210 -0.114 -17.579 1.00 77.12 335 PRO A C 1
ATOM 2556 O O . PRO A 1 335 ? 14.236 -0.849 -16.601 1.00 77.12 335 PRO A O 1
ATOM 2559 N N . ALA A 1 336 ? 13.122 0.568 -17.943 1.00 75.94 336 ALA A N 1
ATOM 2560 C CA . ALA A 1 336 ? 11.861 0.577 -17.201 1.00 75.94 336 ALA A CA 1
ATOM 2561 C C . ALA A 1 336 ? 11.258 -0.822 -16.977 1.00 75.94 336 ALA A C 1
ATOM 2563 O O . ALA A 1 336 ? 10.638 -1.074 -15.951 1.00 75.94 336 ALA A O 1
ATOM 2564 N N . LEU A 1 337 ? 11.485 -1.793 -17.875 1.00 81.00 337 LEU A N 1
ATOM 2565 C CA . LEU A 1 337 ? 11.014 -3.166 -17.645 1.00 81.00 337 LEU A CA 1
ATOM 2566 C C . LEU A 1 337 ? 11.799 -3.914 -16.556 1.00 81.00 337 LEU A C 1
ATOM 2568 O O . LEU A 1 337 ? 11.436 -5.034 -16.180 1.00 81.00 337 LEU A O 1
ATOM 2572 N N . LYS A 1 338 ? 12.885 -3.319 -16.054 1.00 84.69 338 LYS A N 1
ATOM 2573 C CA . LYS A 1 338 ? 13.643 -3.822 -14.907 1.00 84.69 338 LYS A CA 1
ATOM 2574 C C . LYS A 1 338 ? 13.084 -3.320 -13.578 1.00 84.69 338 LYS A C 1
ATOM 2576 O O . LYS A 1 338 ? 13.465 -3.877 -12.549 1.00 84.69 338 LYS A O 1
ATOM 2581 N N . ASP A 1 339 ? 12.187 -2.338 -13.592 1.00 88.62 339 ASP A N 1
ATOM 2582 C CA . ASP A 1 339 ? 11.563 -1.833 -12.378 1.00 88.62 339 ASP A CA 1
ATOM 2583 C C . ASP A 1 339 ? 10.707 -2.919 -11.717 1.00 88.62 339 ASP A C 1
ATOM 2585 O O . ASP A 1 339 ? 10.141 -3.817 -12.358 1.00 88.62 339 ASP A O 1
ATOM 2589 N N . THR A 1 340 ? 10.698 -2.870 -10.392 1.00 90.31 340 THR A N 1
ATOM 2590 C CA . THR A 1 340 ? 9.912 -3.743 -9.538 1.00 90.31 340 THR A CA 1
ATOM 2591 C C . THR A 1 340 ? 9.166 -2.892 -8.526 1.00 90.31 340 THR A C 1
ATOM 2593 O O . THR A 1 340 ? 9.775 -2.275 -7.655 1.00 90.31 340 THR A O 1
ATOM 2596 N N . HIS A 1 341 ? 7.843 -2.903 -8.626 1.00 93.69 341 HIS A N 1
ATOM 2597 C CA . HIS A 1 341 ? 6.930 -2.271 -7.690 1.00 93.69 341 HIS A CA 1
ATOM 2598 C C . HIS A 1 341 ? 6.256 -3.328 -6.828 1.00 93.69 341 HIS A C 1
ATOM 2600 O O . HIS A 1 341 ? 5.563 -4.214 -7.332 1.00 93.69 341 HIS A O 1
ATOM 2606 N N . LEU A 1 342 ? 6.453 -3.239 -5.522 1.00 94.00 342 LEU A N 1
ATOM 2607 C CA . LEU A 1 342 ? 5.818 -4.074 -4.517 1.00 94.00 342 LEU A CA 1
ATOM 2608 C C . LEU A 1 342 ? 5.083 -3.158 -3.546 1.00 94.00 342 LEU A C 1
ATOM 2610 O O . LEU A 1 342 ? 5.704 -2.315 -2.908 1.00 94.00 342 LEU A O 1
ATOM 2614 N N . GLU A 1 343 ? 3.780 -3.357 -3.410 1.00 96.06 343 GLU A N 1
ATOM 2615 C CA . GLU A 1 343 ? 2.969 -2.690 -2.396 1.00 96.06 343 GLU A CA 1
ATOM 2616 C C . GLU A 1 343 ? 2.301 -3.741 -1.511 1.00 96.06 343 GLU A C 1
ATOM 2618 O O . GLU A 1 343 ? 1.574 -4.616 -1.997 1.00 96.06 343 GLU A O 1
ATOM 2623 N N . ALA A 1 344 ? 2.530 -3.636 -0.205 1.00 96.94 344 ALA A N 1
ATOM 2624 C CA . ALA A 1 344 ? 1.760 -4.341 0.808 1.00 96.94 344 ALA A CA 1
ATOM 2625 C C . ALA A 1 344 ? 0.785 -3.361 1.473 1.00 96.94 344 ALA A C 1
ATOM 2627 O O . ALA A 1 344 ? 1.203 -2.344 2.011 1.00 96.94 344 ALA A O 1
ATOM 2628 N N . ILE A 1 345 ? -0.507 -3.675 1.478 1.00 98.25 345 ILE A N 1
ATOM 2629 C CA . ILE A 1 345 ? -1.546 -2.887 2.149 1.00 98.25 345 ILE A CA 1
ATOM 2630 C C . ILE A 1 345 ? -2.177 -3.781 3.215 1.00 98.25 345 ILE A C 1
ATOM 2632 O O . ILE A 1 345 ? -2.768 -4.800 2.876 1.00 98.25 345 ILE A O 1
ATOM 2636 N N . ASP A 1 346 ? -2.057 -3.432 4.491 1.00 97.69 346 ASP A N 1
ATOM 2637 C CA . ASP A 1 346 ? -2.535 -4.246 5.612 1.00 97.69 346 ASP A CA 1
ATOM 2638 C C . ASP A 1 346 ? -3.502 -3.462 6.499 1.00 97.69 346 ASP A C 1
ATOM 2640 O O . ASP A 1 346 ? -3.145 -2.499 7.178 1.00 97.69 346 ASP A O 1
ATOM 2644 N N . ILE A 1 347 ? -4.761 -3.875 6.472 1.00 98.44 347 ILE A N 1
ATOM 2645 C CA . ILE A 1 347 ? -5.877 -3.181 7.101 1.00 98.44 347 ILE A CA 1
ATOM 2646 C C . ILE A 1 347 ? -6.377 -4.015 8.277 1.00 98.44 347 ILE A C 1
ATOM 2648 O O . ILE A 1 347 ? -6.735 -5.181 8.126 1.00 98.44 347 ILE A O 1
ATOM 2652 N N . HIS A 1 348 ? -6.480 -3.403 9.451 1.00 98.19 348 HIS A N 1
ATOM 2653 C CA . HIS A 1 348 ? -7.035 -4.008 10.657 1.00 98.19 348 HIS A CA 1
ATOM 2654 C C . HIS A 1 348 ? -8.278 -3.230 11.072 1.00 98.19 348 HIS A C 1
ATOM 2656 O O . HIS A 1 348 ? -8.185 -2.113 11.583 1.00 98.19 348 HIS A O 1
ATOM 2662 N N . VAL A 1 349 ? -9.455 -3.828 10.887 1.00 98.44 349 VAL A N 1
ATOM 2663 C CA . VAL A 1 349 ? -10.708 -3.282 11.414 1.00 98.44 349 VAL A CA 1
ATOM 2664 C C . VAL A 1 349 ? -10.889 -3.802 12.835 1.00 98.44 349 VAL A C 1
ATOM 2666 O O . VAL A 1 349 ? -11.302 -4.939 13.068 1.00 98.44 349 VAL A O 1
ATOM 2669 N N . MET A 1 350 ? -10.490 -2.964 13.787 1.00 97.44 350 MET A N 1
ATOM 2670 C CA . MET A 1 350 ? -10.321 -3.275 15.205 1.00 97.44 350 MET A CA 1
ATOM 2671 C C . MET A 1 350 ? -11.506 -2.873 16.080 1.00 97.44 350 MET A C 1
ATOM 2673 O O . MET A 1 350 ? -11.494 -3.168 17.274 1.00 97.44 350 MET A O 1
ATOM 2677 N N . GLY A 1 351 ? -12.486 -2.165 15.525 1.00 95.88 351 GLY A N 1
ATOM 2678 C CA . GLY A 1 351 ? -13.655 -1.682 16.246 1.00 95.88 351 GLY A CA 1
ATOM 2679 C C . GLY A 1 351 ? -14.959 -2.292 15.755 1.00 95.88 351 GLY A C 1
ATOM 2680 O O . GLY A 1 351 ? -15.085 -2.688 14.597 1.00 95.88 351 GLY A O 1
ATOM 2681 N N . GLU A 1 352 ? -15.938 -2.384 16.654 1.00 96.69 352 GLU A N 1
ATOM 2682 C CA . GLU A 1 352 ? -17.293 -2.811 16.294 1.00 96.69 352 GLU A CA 1
ATOM 2683 C C . GLU A 1 352 ? -17.893 -1.848 15.274 1.00 96.69 352 GLU A C 1
ATOM 2685 O O . GLU A 1 352 ? -17.722 -0.636 15.395 1.00 96.69 352 GLU A O 1
ATOM 2690 N N . GLU A 1 353 ? -18.554 -2.400 14.254 1.00 97.00 353 GLU A N 1
ATOM 2691 C CA . GLU A 1 353 ? -19.180 -1.624 13.170 1.00 97.00 353 GLU A CA 1
ATOM 2692 C C . GLU A 1 353 ? -18.200 -0.712 12.394 1.00 97.00 353 GLU A C 1
ATOM 2694 O O . GLU A 1 353 ? -18.627 0.147 11.629 1.00 97.00 353 GLU A O 1
ATOM 2699 N N . GLY A 1 354 ? -16.883 -0.910 12.547 1.00 98.12 354 GLY A N 1
ATOM 2700 C CA . GLY A 1 354 ? -15.877 -0.239 11.727 1.00 98.12 354 GLY A CA 1
ATOM 2701 C C . GLY A 1 354 ? -15.950 -0.693 10.266 1.00 98.12 354 GLY A C 1
ATOM 2702 O O . GLY A 1 354 ? -16.260 -1.856 9.975 1.00 98.12 354 GLY A O 1
ATOM 2703 N N . ALA A 1 355 ? -15.650 0.214 9.340 1.00 98.31 355 ALA A N 1
ATOM 2704 C CA . ALA A 1 355 ? -15.777 -0.022 7.909 1.00 98.31 355 ALA A CA 1
ATOM 2705 C C . ALA A 1 355 ? -14.536 0.431 7.133 1.00 98.31 355 ALA A C 1
ATOM 2707 O O . ALA A 1 355 ? -14.019 1.532 7.324 1.00 98.31 355 ALA A O 1
ATOM 2708 N N . TYR A 1 356 ? -14.102 -0.421 6.207 1.00 98.75 356 TYR A N 1
ATOM 2709 C CA . TYR A 1 356 ? -13.071 -0.117 5.223 1.00 98.75 356 TYR A CA 1
ATOM 2710 C C . TYR A 1 356 ? -13.644 -0.214 3.809 1.00 98.75 356 TYR A C 1
ATOM 2712 O O . TYR A 1 356 ? -14.275 -1.211 3.459 1.00 98.75 356 TYR A O 1
ATOM 2720 N N . THR A 1 357 ? -13.393 0.790 2.973 1.00 98.56 357 THR A N 1
ATOM 2721 C CA . THR A 1 357 ? -13.688 0.743 1.537 1.00 98.56 357 THR A CA 1
ATOM 2722 C C . THR A 1 357 ? -12.436 1.095 0.748 1.00 98.56 357 THR A C 1
ATOM 2724 O O . THR A 1 357 ? -12.005 2.242 0.742 1.00 98.56 357 THR A O 1
ATOM 2727 N N . GLY A 1 358 ? -11.856 0.105 0.078 1.00 98.06 358 GLY A N 1
ATOM 2728 C CA . GLY A 1 358 ? -10.668 0.241 -0.755 1.00 98.06 358 GLY A CA 1
ATOM 2729 C C . GLY A 1 358 ? -10.989 0.272 -2.250 1.00 98.06 358 GLY A C 1
ATOM 2730 O O . GLY A 1 358 ? -11.771 -0.551 -2.733 1.00 98.06 358 GLY A O 1
ATOM 2731 N N . ALA A 1 359 ? -10.339 1.167 -2.986 1.00 98.00 359 ALA A N 1
ATOM 2732 C CA . ALA A 1 359 ? -10.227 1.167 -4.440 1.00 98.00 359 ALA A CA 1
ATOM 2733 C C . ALA A 1 359 ? -8.738 1.125 -4.816 1.00 98.00 359 ALA A C 1
ATOM 2735 O O . ALA A 1 359 ? -8.015 2.087 -4.598 1.00 98.00 359 ALA A O 1
ATOM 2736 N N . ILE A 1 360 ? -8.265 -0.002 -5.338 1.00 97.50 360 ILE A N 1
ATOM 2737 C CA . ILE A 1 360 ? -6.851 -0.252 -5.623 1.00 97.50 360 ILE A CA 1
ATOM 2738 C C . ILE A 1 360 ? -6.665 -0.335 -7.132 1.00 97.50 360 ILE A C 1
ATOM 2740 O O . ILE A 1 360 ? -7.229 -1.218 -7.779 1.00 97.50 360 ILE A O 1
ATOM 2744 N N . MET A 1 361 ? -5.879 0.573 -7.696 1.00 95.12 361 MET A N 1
ATOM 2745 C CA . MET A 1 361 ? -5.662 0.688 -9.132 1.00 95.12 361 MET A CA 1
ATOM 2746 C C . MET A 1 361 ? -4.178 0.527 -9.452 1.00 95.12 361 MET A C 1
ATOM 2748 O O . MET A 1 361 ? -3.350 1.262 -8.931 1.00 95.12 361 MET A O 1
ATOM 2752 N N . GLY A 1 362 ? -3.845 -0.437 -10.310 1.00 92.38 362 GLY A N 1
ATOM 2753 C CA . GLY A 1 362 ? -2.528 -0.530 -10.944 1.00 92.38 362 GLY A CA 1
ATOM 2754 C C . GLY A 1 362 ? -2.649 -0.176 -12.418 1.00 92.38 362 GLY A C 1
ATOM 2755 O O . GLY A 1 362 ? -3.238 -0.954 -13.174 1.00 92.38 362 GLY A O 1
ATOM 2756 N N . LEU A 1 363 ? -2.145 0.988 -12.824 1.00 87.38 363 LEU A N 1
ATOM 2757 C CA . LEU A 1 363 ? -2.378 1.586 -14.142 1.00 87.38 363 LEU A CA 1
ATOM 2758 C C . LEU A 1 363 ? -1.147 1.486 -15.051 1.00 87.38 363 LEU A C 1
ATOM 2760 O O . LEU A 1 363 ? -0.703 2.465 -15.636 1.00 87.38 363 LEU A O 1
ATOM 2764 N N . GLY A 1 364 ? -0.632 0.268 -15.221 1.00 68.69 364 GLY A N 1
ATOM 2765 C CA . GLY A 1 364 ? 0.431 -0.005 -16.186 1.00 68.69 364 GLY A CA 1
ATOM 276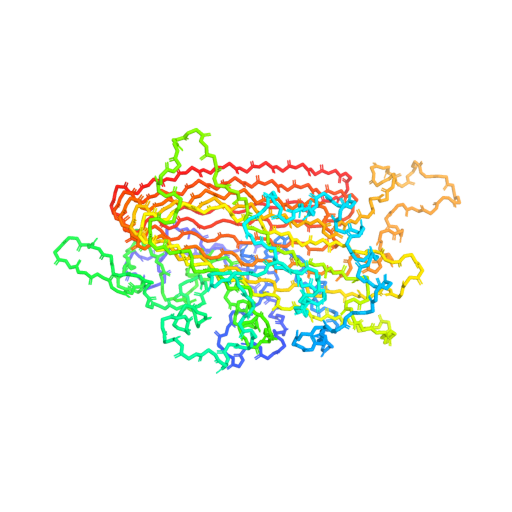6 C C . GLY A 1 364 ? 1.766 0.640 -15.824 1.00 68.69 364 GLY A C 1
ATOM 2767 O O . GLY A 1 364 ? 2.337 1.332 -16.661 1.00 68.69 364 GLY A O 1
ATOM 2768 N N . GLY A 1 365 ? 2.258 0.395 -14.610 1.00 65.44 365 GLY A N 1
ATOM 2769 C CA . GLY A 1 365 ? 3.590 0.800 -14.161 1.00 65.44 365 GLY A CA 1
ATOM 2770 C C . GLY A 1 365 ? 4.777 0.147 -14.885 1.00 65.44 365 GLY A C 1
ATOM 2771 O O . GLY A 1 365 ? 4.645 -0.701 -15.784 1.00 65.44 365 GLY A O 1
ATOM 2772 N N . ASN A 1 366 ? 5.970 0.563 -14.464 1.00 70.88 366 ASN A N 1
ATOM 2773 C CA . ASN A 1 366 ? 7.224 0.209 -15.107 1.00 70.88 366 ASN A CA 1
ATOM 2774 C C . ASN A 1 366 ? 7.603 -1.232 -14.723 1.00 70.88 366 ASN A C 1
ATOM 2776 O O . ASN A 1 366 ? 7.800 -1.579 -13.558 1.00 70.88 366 ASN A O 1
ATOM 2780 N N . GLY A 1 367 ? 7.658 -2.118 -15.718 1.00 83.31 367 GLY A N 1
ATOM 2781 C CA . GLY A 1 367 ? 8.127 -3.491 -15.535 1.00 83.31 367 GLY A CA 1
ATOM 2782 C C . GLY A 1 367 ? 7.160 -4.407 -14.790 1.00 83.31 367 GLY A C 1
ATOM 2783 O O . GLY A 1 367 ? 6.269 -5.006 -15.408 1.00 83.31 367 GLY A O 1
ATOM 2784 N N . ARG A 1 368 ? 7.421 -4.635 -13.498 1.00 88.69 368 ARG A N 1
ATOM 2785 C CA . ARG A 1 368 ? 6.766 -5.671 -12.684 1.00 88.69 368 ARG A CA 1
ATOM 2786 C C . ARG A 1 368 ? 6.077 -5.044 -11.489 1.00 88.69 368 ARG A C 1
ATOM 2788 O O . ARG A 1 368 ? 6.745 -4.506 -10.617 1.00 88.69 368 ARG A O 1
ATOM 2795 N N . ILE A 1 369 ? 4.770 -5.225 -11.386 1.00 92.31 369 ILE A N 1
ATOM 2796 C CA . ILE A 1 369 ? 3.980 -4.699 -10.277 1.00 92.31 369 ILE A CA 1
ATOM 2797 C C . ILE A 1 369 ? 3.349 -5.850 -9.521 1.00 92.31 369 ILE A C 1
ATOM 2799 O O . ILE A 1 369 ? 2.752 -6.757 -10.110 1.00 92.31 369 ILE A O 1
ATOM 2803 N N . ARG A 1 370 ? 3.443 -5.784 -8.200 1.00 93.62 370 ARG A N 1
ATOM 2804 C CA . ARG A 1 370 ? 2.658 -6.594 -7.288 1.00 93.62 370 ARG A CA 1
ATOM 2805 C C . ARG A 1 370 ? 2.018 -5.700 -6.244 1.00 93.62 370 ARG A C 1
ATOM 2807 O O . ARG A 1 370 ? 2.725 -5.048 -5.485 1.00 93.62 370 ARG A O 1
ATOM 2814 N N . ILE A 1 371 ? 0.696 -5.740 -6.155 1.00 95.56 371 ILE A N 1
ATOM 2815 C CA . ILE A 1 371 ? -0.050 -5.064 -5.091 1.00 95.56 371 ILE A CA 1
ATOM 2816 C C . ILE A 1 371 ? -0.797 -6.133 -4.310 1.00 95.56 371 ILE A C 1
ATOM 2818 O O . ILE A 1 371 ? -1.602 -6.871 -4.877 1.00 95.56 371 ILE A O 1
ATOM 2822 N N . ALA A 1 372 ? -0.518 -6.245 -3.020 1.00 95.50 372 ALA A N 1
ATOM 2823 C CA . ALA A 1 372 ? -1.133 -7.227 -2.145 1.00 95.50 372 ALA A CA 1
ATOM 2824 C C . ALA A 1 372 ? -1.830 -6.522 -0.985 1.00 95.50 372 ALA A C 1
ATOM 2826 O O . ALA A 1 372 ? -1.193 -5.862 -0.170 1.00 95.50 372 ALA A O 1
ATOM 2827 N N . LEU A 1 373 ? -3.144 -6.698 -0.915 1.00 96.38 373 LEU A N 1
ATOM 2828 C CA . LEU A 1 373 ? -3.999 -6.114 0.103 1.00 96.38 373 LEU A CA 1
ATOM 2829 C C . LEU A 1 373 ? -4.506 -7.193 1.064 1.00 96.38 373 LEU A C 1
ATOM 2831 O O . LEU A 1 373 ? -4.975 -8.252 0.655 1.00 96.38 373 LEU A O 1
ATOM 2835 N N . SER A 1 374 ? -4.429 -6.917 2.354 1.00 95.50 374 SER A N 1
ATOM 2836 C CA . SER A 1 374 ? -4.897 -7.757 3.448 1.00 95.50 374 SER A CA 1
ATOM 2837 C C . SER A 1 374 ? -5.869 -6.946 4.297 1.00 95.50 374 SER A C 1
ATOM 2839 O O . SER A 1 374 ? -5.590 -5.795 4.620 1.00 95.50 374 SER A O 1
ATOM 2841 N N . VAL A 1 375 ? -7.018 -7.522 4.643 1.00 96.81 375 VAL A N 1
ATOM 2842 C CA . VAL A 1 375 ? -8.001 -6.911 5.543 1.00 96.81 375 VAL A CA 1
ATOM 2843 C C . VAL A 1 375 ? -8.393 -7.910 6.615 1.00 96.81 375 VAL A C 1
ATOM 2845 O O . VAL A 1 375 ? -8.929 -8.969 6.306 1.00 96.81 375 VAL A O 1
ATOM 2848 N N . SER A 1 376 ? -8.188 -7.552 7.877 1.00 95.62 376 SER A N 1
ATOM 2849 C CA . SER A 1 376 ? -8.615 -8.327 9.038 1.00 95.62 376 SER A CA 1
ATOM 2850 C C . SER A 1 376 ? -9.821 -7.680 9.711 1.00 95.62 376 SER A C 1
ATOM 2852 O O . SER A 1 376 ? -9.721 -6.599 10.290 1.00 95.62 376 SER A O 1
ATOM 2854 N N . LEU A 1 377 ? -10.963 -8.367 9.663 1.00 96.75 377 LEU A N 1
ATOM 2855 C CA . LEU A 1 377 ? -12.222 -7.976 10.298 1.00 96.75 377 LEU A CA 1
ATOM 2856 C C . LEU A 1 377 ? -12.286 -8.571 11.711 1.00 96.75 377 LEU A C 1
ATOM 2858 O O . LEU A 1 377 ? -12.795 -9.677 11.926 1.00 96.75 377 LEU A O 1
ATOM 2862 N N . LEU A 1 378 ? -11.696 -7.855 12.673 1.00 95.69 378 LEU A N 1
ATOM 2863 C CA . LEU A 1 378 ? -11.412 -8.359 14.022 1.00 95.69 378 LEU A CA 1
ATOM 2864 C C . LEU A 1 378 ? -12.555 -8.131 15.020 1.00 95.69 378 LEU A C 1
ATOM 2866 O O . LEU A 1 378 ? -12.549 -8.714 16.100 1.00 95.69 378 LEU A O 1
ATOM 2870 N N . ARG A 1 379 ? -13.562 -7.318 14.689 1.00 96.31 379 ARG A N 1
ATOM 2871 C CA . ARG A 1 379 ? -14.700 -7.047 15.584 1.00 96.31 379 ARG A CA 1
ATOM 2872 C C . ARG A 1 379 ? -16.047 -7.228 14.917 1.00 96.31 379 ARG A C 1
ATOM 2874 O O . ARG A 1 379 ? -16.174 -7.197 13.693 1.00 96.31 379 ARG A O 1
ATOM 2881 N N . SER A 1 380 ? -17.054 -7.438 15.758 1.00 95.50 380 SER A N 1
ATOM 2882 C CA . SER A 1 380 ? -18.408 -7.753 15.330 1.00 95.50 380 SER A CA 1
ATOM 2883 C C . SER A 1 380 ? -18.967 -6.700 14.381 1.00 95.50 380 SER A C 1
ATOM 2885 O O . SER A 1 380 ? -18.768 -5.501 14.586 1.00 95.50 380 SER A O 1
ATOM 2887 N N . LYS A 1 381 ? -19.686 -7.168 13.355 1.00 96.94 381 LYS A N 1
ATOM 2888 C CA . LYS A 1 381 ? -20.336 -6.326 12.335 1.00 96.94 381 LYS A CA 1
ATOM 2889 C C . LYS A 1 381 ? -19.403 -5.403 11.542 1.00 96.94 381 LYS A C 1
ATOM 2891 O O . LYS A 1 381 ? -19.889 -4.511 10.855 1.00 96.94 381 LYS A O 1
ATOM 2896 N N . SER A 1 382 ? -18.088 -5.602 11.614 1.00 97.81 382 SER A N 1
ATOM 2897 C CA . SER A 1 382 ? -17.166 -4.855 10.760 1.00 97.81 382 SER A CA 1
ATOM 2898 C C . SER A 1 382 ? -17.356 -5.212 9.282 1.00 97.81 382 SER A C 1
ATOM 2900 O O . SER A 1 382 ? -17.780 -6.325 8.935 1.00 97.81 382 SER A O 1
ATOM 2902 N N . HIS A 1 383 ? -17.066 -4.246 8.414 1.00 98.50 383 HIS A N 1
ATOM 2903 C CA . HIS A 1 383 ? -17.271 -4.356 6.975 1.00 98.50 383 HIS A CA 1
ATOM 2904 C C . HIS A 1 383 ? -16.000 -4.032 6.185 1.00 98.50 383 HIS A C 1
ATOM 2906 O O . HIS A 1 383 ? -15.259 -3.114 6.537 1.00 98.50 383 HIS A O 1
ATOM 2912 N N . ALA A 1 384 ? -15.788 -4.744 5.077 1.00 98.62 384 ALA A N 1
ATOM 2913 C CA . ALA A 1 384 ? -14.778 -4.396 4.083 1.00 98.62 384 ALA A CA 1
ATOM 2914 C C . ALA A 1 384 ? -15.318 -4.475 2.651 1.00 98.62 384 ALA A C 1
ATOM 2916 O O . ALA A 1 384 ? -15.764 -5.530 2.209 1.00 98.62 384 ALA A O 1
ATOM 2917 N N . SER A 1 385 ? -15.185 -3.400 1.883 1.00 98.50 385 SER A N 1
ATOM 2918 C CA . SER A 1 385 ? -15.377 -3.414 0.433 1.00 98.50 385 SER A CA 1
ATOM 2919 C C . SER A 1 385 ? -14.031 -3.221 -0.256 1.00 98.50 385 SER A C 1
ATOM 2921 O O . SER A 1 385 ? -13.376 -2.209 -0.037 1.00 98.50 385 SER A O 1
ATOM 2923 N N . VAL A 1 386 ? -13.614 -4.158 -1.105 1.00 98.25 386 VAL A N 1
ATOM 2924 C CA . VAL A 1 386 ? -12.329 -4.108 -1.818 1.00 98.25 386 VAL A CA 1
ATOM 2925 C C . VAL A 1 386 ? -12.571 -4.142 -3.322 1.00 98.25 386 VAL A C 1
ATOM 2927 O O . VAL A 1 386 ? -12.988 -5.157 -3.880 1.00 98.25 386 VAL A O 1
ATOM 2930 N N . ASN A 1 387 ? -12.281 -3.033 -3.991 1.00 98.00 387 ASN A N 1
ATOM 2931 C CA . ASN A 1 387 ? -12.406 -2.892 -5.434 1.00 98.00 387 ASN A CA 1
ATOM 2932 C C . ASN A 1 387 ? -11.013 -2.790 -6.050 1.00 98.00 387 ASN A C 1
ATOM 2934 O O . ASN A 1 387 ? -10.301 -1.827 -5.797 1.00 98.00 387 ASN A O 1
ATOM 2938 N N . GLY A 1 388 ? -10.616 -3.770 -6.849 1.00 97.06 388 GLY A N 1
ATOM 2939 C CA . GLY A 1 388 ? -9.343 -3.781 -7.550 1.00 97.06 388 GLY A CA 1
ATOM 2940 C C . GLY A 1 388 ? -9.510 -3.587 -9.054 1.00 97.06 388 GLY A C 1
ATOM 2941 O O . GLY A 1 388 ? -10.430 -4.127 -9.684 1.00 97.06 388 GLY A O 1
ATOM 2942 N N . PHE A 1 389 ? -8.595 -2.824 -9.636 1.00 96.38 389 PHE A N 1
ATOM 2943 C CA . PHE A 1 389 ? -8.472 -2.627 -11.067 1.00 96.38 389 PHE A CA 1
ATOM 2944 C C . PHE A 1 389 ? -7.004 -2.734 -11.493 1.00 96.38 389 PHE A C 1
ATOM 2946 O O . PHE A 1 389 ? -6.146 -2.062 -10.930 1.00 96.38 389 PHE A O 1
ATOM 2953 N N . SER A 1 390 ? -6.700 -3.567 -12.487 1.00 93.62 390 SER A N 1
ATOM 2954 C CA . SER A 1 390 ? -5.361 -3.613 -13.090 1.00 93.62 390 SER A CA 1
ATOM 2955 C C . SER A 1 390 ? -5.433 -3.388 -14.596 1.00 93.62 390 SER A C 1
ATOM 2957 O O . SER A 1 390 ? -6.148 -4.115 -15.294 1.00 93.62 390 SER A O 1
ATOM 2959 N N . LEU A 1 391 ? -4.637 -2.455 -15.099 1.00 91.81 391 LEU A N 1
ATOM 2960 C CA . LEU A 1 391 ? -4.381 -2.238 -16.514 1.00 91.81 391 LEU A CA 1
ATOM 2961 C C . LEU A 1 391 ? -2.920 -2.594 -16.805 1.00 91.81 391 LEU A C 1
ATOM 2963 O O . LEU A 1 391 ? -2.026 -2.147 -16.094 1.00 91.81 391 LEU A O 1
ATOM 2967 N N . ALA A 1 392 ? -2.671 -3.405 -17.830 1.00 89.62 392 ALA A N 1
ATOM 2968 C CA . ALA A 1 392 ? -1.314 -3.688 -18.294 1.00 89.62 392 ALA A CA 1
ATOM 2969 C C . ALA A 1 392 ? -1.272 -3.805 -19.822 1.00 89.62 392 ALA A C 1
ATOM 2971 O O . ALA A 1 392 ? -2.163 -4.402 -20.434 1.00 89.62 392 ALA A O 1
ATOM 2972 N N . GLY A 1 393 ? -0.224 -3.257 -20.433 1.00 87.19 393 GLY A N 1
ATOM 2973 C CA . GLY A 1 393 ? 0.018 -3.285 -21.874 1.00 87.19 393 GLY A CA 1
ATOM 2974 C C . GLY A 1 393 ? 1.463 -3.652 -22.222 1.00 87.19 393 GLY A C 1
ATOM 2975 O O . GLY A 1 393 ? 2.321 -3.796 -21.351 1.00 87.19 393 GLY A O 1
ATOM 2976 N N . GLY A 1 394 ? 1.752 -3.832 -23.511 1.00 85.19 394 GLY A N 1
ATOM 2977 C CA . GLY A 1 394 ? 3.121 -4.094 -23.967 1.00 85.19 394 GLY A CA 1
ATOM 2978 C C . GLY A 1 394 ? 3.669 -5.416 -23.434 1.00 85.19 394 GLY A C 1
ATOM 2979 O O . GLY A 1 394 ? 3.118 -6.474 -23.729 1.00 85.19 394 GLY A O 1
ATOM 2980 N N . ALA A 1 395 ? 4.746 -5.343 -22.650 1.00 83.25 395 ALA A N 1
ATOM 2981 C CA . ALA A 1 395 ? 5.373 -6.474 -21.958 1.00 83.25 395 ALA A CA 1
ATOM 2982 C C . ALA A 1 395 ? 5.266 -6.391 -20.418 1.00 83.25 395 ALA A C 1
ATOM 2984 O O . ALA A 1 395 ? 5.958 -7.130 -19.709 1.00 83.25 395 ALA A O 1
ATOM 2985 N N . GLN A 1 396 ? 4.409 -5.504 -19.900 1.00 86.88 396 GLN A N 1
ATOM 2986 C CA . GLN A 1 396 ? 4.232 -5.274 -18.464 1.00 86.88 396 GLN A CA 1
ATOM 2987 C C . GLN A 1 396 ? 3.682 -6.507 -17.741 1.00 86.88 396 GLN A C 1
ATOM 2989 O O . GLN A 1 396 ? 2.957 -7.335 -18.311 1.00 86.88 396 GLN A O 1
ATOM 2994 N N . ARG A 1 397 ? 4.006 -6.619 -16.450 1.00 88.75 397 ARG A N 1
ATOM 2995 C CA . ARG A 1 397 ? 3.521 -7.700 -15.588 1.00 88.75 397 ARG A CA 1
ATOM 2996 C C . ARG A 1 397 ? 2.844 -7.131 -14.354 1.00 88.75 397 ARG A C 1
ATOM 2998 O O . ARG A 1 397 ? 3.473 -6.402 -13.600 1.00 88.75 397 ARG A O 1
ATOM 3005 N N . THR A 1 398 ? 1.596 -7.521 -14.122 1.00 91.75 398 THR A N 1
ATOM 3006 C CA . THR A 1 398 ? 0.830 -7.130 -12.935 1.00 91.75 398 THR A CA 1
ATOM 3007 C C . THR A 1 398 ? 0.346 -8.361 -12.162 1.00 91.75 398 THR A C 1
ATOM 3009 O O . THR A 1 398 ? -0.131 -9.342 -12.740 1.00 91.75 398 THR A O 1
ATOM 3012 N N . ASP A 1 399 ? 0.508 -8.340 -10.843 1.00 93.00 399 ASP A N 1
ATOM 3013 C CA . ASP A 1 399 ? 0.042 -9.361 -9.902 1.00 93.00 399 ASP A CA 1
ATOM 3014 C C . ASP A 1 399 ? -0.707 -8.680 -8.753 1.00 93.00 399 ASP A C 1
ATOM 3016 O O . ASP A 1 399 ? -0.101 -8.091 -7.859 1.00 93.00 399 ASP A O 1
ATOM 3020 N N . MET A 1 400 ? -2.036 -8.740 -8.777 1.00 94.81 400 MET A N 1
ATOM 3021 C CA . MET A 1 400 ? -2.863 -8.169 -7.719 1.00 94.81 400 MET A CA 1
ATOM 3022 C C . MET A 1 400 ? -3.368 -9.259 -6.786 1.00 94.81 400 MET A C 1
ATOM 3024 O O . MET A 1 400 ? -3.889 -10.293 -7.217 1.00 94.81 400 MET A O 1
ATOM 3028 N N . LYS A 1 401 ? -3.263 -9.023 -5.483 1.00 94.31 401 LYS A N 1
ATOM 3029 C CA . LYS A 1 401 ? -3.697 -9.989 -4.489 1.00 94.31 401 LYS A CA 1
ATOM 3030 C C . LYS A 1 401 ? -4.506 -9.392 -3.375 1.00 94.31 401 LYS A C 1
ATOM 3032 O O . LYS A 1 401 ? -4.332 -8.240 -3.000 1.00 94.31 401 LYS A O 1
ATOM 3037 N N . THR A 1 402 ? -5.379 -10.228 -2.839 1.00 94.75 402 THR A N 1
ATOM 3038 C CA . THR A 1 402 ? -6.275 -9.858 -1.753 1.00 94.75 402 THR A CA 1
ATOM 3039 C C . THR A 1 402 ? -6.422 -11.001 -0.760 1.00 94.75 402 THR A C 1
ATOM 3041 O O . THR A 1 402 ? -6.486 -12.172 -1.147 1.00 94.75 402 THR A O 1
ATOM 3044 N N . ASN A 1 403 ? -6.471 -10.644 0.517 1.00 92.88 403 ASN A N 1
ATOM 3045 C CA . ASN A 1 403 ? -6.774 -11.525 1.634 1.00 92.88 403 ASN A CA 1
ATOM 3046 C C . ASN A 1 403 ? -7.796 -10.833 2.533 1.00 92.88 403 ASN A C 1
ATOM 3048 O O . ASN A 1 403 ? -7.509 -9.747 3.029 1.00 92.88 403 ASN A O 1
ATOM 3052 N N . ILE A 1 404 ? -8.970 -11.416 2.745 1.00 94.31 404 ILE A N 1
ATOM 3053 C CA . ILE A 1 404 ? -9.997 -10.839 3.618 1.00 94.31 404 ILE A CA 1
ATOM 3054 C C . ILE A 1 404 ? -10.294 -11.830 4.737 1.00 94.31 404 ILE A C 1
ATOM 3056 O O . ILE A 1 404 ? -10.959 -12.832 4.526 1.00 94.31 404 ILE A O 1
ATOM 3060 N N . HIS A 1 405 ? -9.828 -11.542 5.945 1.00 91.31 405 HIS A N 1
ATOM 3061 C CA . HIS A 1 405 ? -10.018 -12.391 7.111 1.00 91.31 405 HIS A CA 1
ATOM 3062 C C . HIS A 1 405 ? -11.281 -12.005 7.882 1.00 91.31 405 HIS A C 1
ATOM 3064 O O . HIS A 1 405 ? -11.311 -11.004 8.601 1.00 91.31 405 HIS A O 1
ATOM 3070 N N . HIS A 1 406 ? -12.309 -12.848 7.796 1.00 92.69 406 HIS A N 1
ATOM 3071 C CA . HIS A 1 406 ? -13.493 -12.774 8.652 1.00 92.69 406 HIS A CA 1
ATOM 3072 C C . HIS A 1 406 ? -13.222 -13.434 10.008 1.00 92.69 406 HIS A C 1
ATOM 3074 O O . HIS A 1 406 ? -13.459 -14.628 10.188 1.00 92.69 406 HIS A O 1
ATOM 3080 N N . VAL A 1 407 ? -12.710 -12.664 10.972 1.00 90.38 407 VAL A N 1
ATOM 3081 C CA . VAL A 1 407 ? -12.313 -13.215 12.278 1.00 90.38 407 VAL A CA 1
ATOM 3082 C C . VAL A 1 407 ? -13.452 -13.147 13.296 1.00 90.38 407 VAL A C 1
ATOM 3084 O O . VAL A 1 407 ? -13.715 -14.125 13.995 1.00 90.38 407 VAL A O 1
ATOM 3087 N N . ALA A 1 408 ? -14.150 -12.012 13.371 1.00 91.88 408 ALA A N 1
ATOM 3088 C CA . ALA A 1 408 ? -15.289 -11.827 14.269 1.00 91.88 408 ALA A CA 1
ATOM 3089 C C . ALA A 1 408 ? -16.639 -12.199 13.631 1.00 91.88 408 ALA A C 1
ATOM 3091 O O . ALA A 1 408 ? -16.786 -12.308 12.410 1.00 91.88 408 ALA A O 1
ATOM 3092 N N . GLN A 1 409 ? -17.660 -12.358 14.479 1.00 91.00 409 GLN A N 1
ATOM 3093 C CA . GLN A 1 409 ? -19.020 -12.690 14.052 1.00 91.00 409 GLN A CA 1
ATOM 3094 C C . GLN A 1 409 ? -19.740 -11.519 13.368 1.00 91.00 409 GLN A C 1
ATOM 3096 O O . GLN A 1 409 ? -19.532 -10.349 13.687 1.00 91.00 409 GLN A O 1
ATOM 3101 N N . GLY A 1 410 ? -20.646 -11.842 12.442 1.00 94.62 410 GLY A N 1
ATOM 3102 C CA . GLY A 1 410 ? -21.494 -10.852 11.766 1.00 94.62 410 GLY A CA 1
ATOM 3103 C C . GLY A 1 410 ? -20.738 -9.897 10.839 1.00 94.62 410 GLY A C 1
ATOM 3104 O O . GLY A 1 410 ? -21.305 -8.897 10.416 1.00 94.62 410 GLY A O 1
ATOM 3105 N N . THR A 1 411 ? -19.473 -10.183 10.545 1.00 97.19 411 THR A N 1
ATOM 3106 C CA . THR A 1 411 ? -18.655 -9.412 9.610 1.00 97.19 411 THR A CA 1
ATOM 3107 C C . THR A 1 411 ? -19.134 -9.618 8.177 1.00 97.19 411 THR A C 1
ATOM 3109 O O . THR A 1 411 ? -19.689 -10.665 7.836 1.00 97.19 411 THR A O 1
ATOM 3112 N N . SER A 1 412 ? -18.933 -8.620 7.320 1.00 98.38 412 SER A N 1
ATOM 3113 C CA . SER A 1 412 ? -19.338 -8.687 5.912 1.00 98.38 412 SER A CA 1
ATOM 3114 C C . SER A 1 412 ? -18.251 -8.137 5.000 1.00 98.38 412 SER A C 1
ATOM 3116 O O . SER A 1 412 ? -17.477 -7.269 5.396 1.00 98.38 412 SER A O 1
ATOM 3118 N N . SER A 1 413 ? -18.172 -8.663 3.782 1.00 98.50 413 SER A N 1
ATOM 3119 C CA . SER A 1 413 ? -17.255 -8.141 2.782 1.00 98.50 413 SER A CA 1
ATOM 3120 C C . SER A 1 413 ? -17.855 -8.163 1.385 1.00 98.50 413 SER A C 1
ATOM 3122 O O . SER A 1 413 ? -18.754 -8.950 1.082 1.00 98.50 413 SER A O 1
ATOM 3124 N N . ALA A 1 414 ? -17.364 -7.262 0.543 1.00 98.31 414 ALA A N 1
ATOM 3125 C CA . ALA A 1 414 ? -17.632 -7.229 -0.882 1.00 98.31 414 ALA A CA 1
ATOM 3126 C C . ALA A 1 414 ? -16.303 -7.099 -1.620 1.00 98.31 414 ALA A C 1
ATOM 3128 O O . ALA A 1 414 ? -15.435 -6.325 -1.221 1.00 98.31 414 ALA A O 1
ATOM 3129 N N . GLN A 1 415 ? -16.145 -7.850 -2.705 1.00 97.94 415 GLN A N 1
ATOM 3130 C CA . GLN A 1 415 ? -14.955 -7.766 -3.530 1.00 97.94 415 GLN A CA 1
ATOM 3131 C C . GLN A 1 415 ? -15.314 -7.685 -5.009 1.00 97.94 415 GLN A C 1
ATOM 3133 O O . GLN A 1 415 ? -16.082 -8.501 -5.520 1.00 97.94 415 GLN A O 1
ATOM 3138 N N . MET A 1 416 ? -14.700 -6.733 -5.705 1.00 97.69 416 MET A N 1
ATOM 3139 C CA . MET A 1 416 ? -14.733 -6.639 -7.158 1.00 97.69 416 MET A CA 1
ATOM 3140 C C . MET A 1 416 ? -13.306 -6.553 -7.687 1.00 97.69 416 MET A C 1
ATOM 3142 O O . MET A 1 416 ? -12.545 -5.710 -7.239 1.00 97.69 416 MET A O 1
ATOM 3146 N N . GLN A 1 41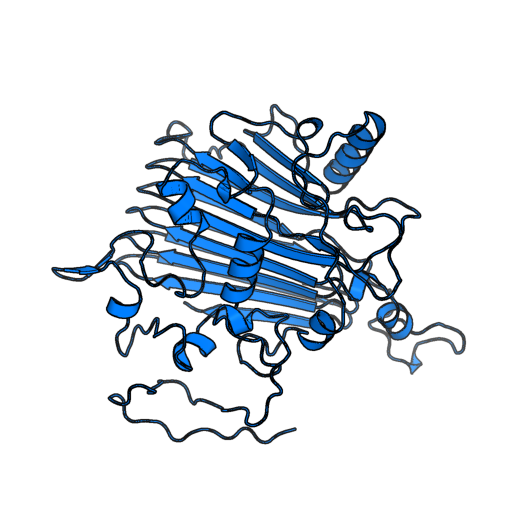7 ? -12.955 -7.386 -8.665 1.00 96.88 417 GLN A N 1
ATOM 3147 C CA . GLN A 1 417 ? -11.700 -7.268 -9.406 1.00 96.88 417 GLN A CA 1
ATOM 3148 C C . GLN A 1 417 ? -11.998 -7.136 -10.895 1.00 96.88 417 GLN A C 1
ATOM 3150 O O . GLN A 1 417 ? -12.738 -7.949 -11.455 1.00 96.88 417 GLN A O 1
ATOM 3155 N N . LYS A 1 418 ? -11.382 -6.153 -11.550 1.00 97.06 418 LYS A N 1
ATOM 3156 C CA . LYS A 1 418 ? -11.414 -5.997 -13.007 1.00 97.06 418 LYS A CA 1
ATOM 3157 C C . LYS A 1 418 ? -9.997 -5.881 -13.550 1.00 97.06 418 LYS A C 1
ATOM 3159 O O . LYS A 1 418 ? -9.207 -5.092 -13.054 1.00 97.06 418 LYS A O 1
ATOM 3164 N N . ASN A 1 419 ? -9.696 -6.635 -14.600 1.00 94.44 419 ASN A N 1
ATOM 3165 C CA . ASN A 1 419 ? -8.384 -6.614 -15.239 1.00 94.44 419 ASN A CA 1
ATOM 3166 C C . ASN A 1 419 ? -8.556 -6.312 -16.728 1.00 94.44 419 ASN A C 1
ATOM 3168 O O . ASN A 1 419 ? -9.388 -6.940 -17.385 1.00 94.44 419 ASN A O 1
ATOM 3172 N N . MET A 1 420 ? -7.763 -5.385 -17.257 1.00 93.38 420 MET A N 1
ATOM 3173 C CA . MET A 1 420 ? -7.646 -5.111 -18.687 1.00 93.38 420 MET A CA 1
ATOM 3174 C C . MET A 1 420 ? -6.197 -5.333 -19.107 1.00 93.38 420 MET A C 1
ATOM 3176 O O . MET A 1 420 ? -5.296 -4.671 -18.604 1.00 93.38 420 MET A O 1
ATOM 3180 N N . ILE A 1 421 ? -5.971 -6.294 -20.000 1.00 90.62 421 ILE A N 1
ATOM 3181 C CA . ILE A 1 421 ? -4.632 -6.720 -20.412 1.00 90.62 421 ILE A CA 1
ATOM 3182 C C . ILE A 1 421 ? -4.554 -6.650 -21.936 1.00 90.62 421 ILE A C 1
ATOM 3184 O O . ILE A 1 421 ? -5.386 -7.248 -22.621 1.00 90.62 421 ILE A O 1
ATOM 3188 N N . GLY A 1 422 ? -3.576 -5.909 -22.453 1.00 86.81 422 GLY A N 1
ATOM 3189 C CA . GLY A 1 422 ? -3.346 -5.710 -23.883 1.00 86.81 422 GLY A CA 1
ATOM 3190 C C . GLY A 1 422 ? -1.945 -6.136 -24.330 1.00 86.81 422 GLY A C 1
ATOM 3191 O O . GLY A 1 422 ? -1.005 -6.192 -23.536 1.00 86.81 422 GLY A O 1
ATOM 3192 N N . GLY A 1 423 ? -1.794 -6.420 -25.625 1.00 85.19 423 GLY A N 1
ATOM 3193 C CA . GLY A 1 423 ? -0.515 -6.827 -26.209 1.00 85.19 423 GLY A CA 1
ATOM 3194 C C . GLY A 1 423 ? -0.012 -8.160 -25.651 1.00 85.19 423 GLY A C 1
ATOM 3195 O O . GLY A 1 423 ? -0.717 -9.168 -25.693 1.00 85.19 423 GLY A O 1
ATOM 3196 N N . ARG A 1 424 ? 1.218 -8.166 -25.126 1.00 83.06 424 ARG A N 1
ATOM 3197 C CA . ARG A 1 424 ? 1.884 -9.344 -24.540 1.00 83.06 424 ARG A CA 1
ATOM 3198 C C . ARG A 1 424 ? 1.995 -9.265 -23.018 1.00 83.06 424 ARG A C 1
ATOM 3200 O O . ARG A 1 424 ? 2.738 -10.047 -22.419 1.00 83.06 424 ARG A O 1
ATOM 3207 N N . ALA A 1 425 ? 1.287 -8.323 -22.401 1.00 87.94 425 ALA A N 1
ATOM 3208 C CA . ALA A 1 425 ? 1.303 -8.147 -20.965 1.00 87.94 425 ALA A CA 1
ATOM 3209 C C . ALA A 1 425 ? 0.720 -9.374 -20.259 1.00 87.94 425 ALA A C 1
ATOM 3211 O O . ALA A 1 425 ? -0.107 -10.113 -20.801 1.00 87.94 425 ALA A O 1
ATOM 3212 N N . THR A 1 426 ? 1.137 -9.582 -19.015 1.00 89.44 426 THR A N 1
ATOM 3213 C CA . THR A 1 426 ? 0.585 -10.638 -18.163 1.00 89.44 426 THR A CA 1
ATOM 3214 C C . THR A 1 426 ? -0.034 -10.027 -16.923 1.00 89.44 426 THR A C 1
ATOM 3216 O O . THR A 1 426 ? 0.646 -9.326 -16.178 1.00 89.44 426 THR A O 1
ATOM 3219 N N . GLY A 1 427 ? -1.303 -10.339 -16.681 1.00 90.88 427 GLY A N 1
ATOM 3220 C CA . GLY A 1 427 ? -1.994 -10.008 -15.442 1.00 90.88 427 GLY A CA 1
ATOM 3221 C C . GLY A 1 427 ? -2.344 -11.264 -14.662 1.00 90.88 427 GLY A C 1
ATOM 3222 O O . GLY A 1 427 ? -2.764 -12.267 -15.243 1.00 90.88 427 GLY A O 1
ATOM 3223 N N . SER A 1 428 ? -2.199 -11.209 -13.346 1.00 92.00 428 SER A N 1
ATOM 3224 C CA . SER A 1 428 ? -2.683 -12.247 -12.444 1.00 92.00 428 SER A CA 1
ATOM 3225 C C . SER A 1 428 ? -3.432 -11.628 -11.275 1.00 92.00 428 SER A C 1
ATOM 3227 O O . SER A 1 428 ? -3.102 -10.539 -10.813 1.00 92.00 428 SER A O 1
ATOM 3229 N N . PHE A 1 429 ? -4.474 -12.326 -10.833 1.00 94.00 429 PHE A N 1
ATOM 3230 C CA . PHE A 1 429 ? -5.214 -11.975 -9.635 1.00 94.00 429 PHE A CA 1
ATOM 3231 C C . PHE A 1 429 ? -5.356 -13.203 -8.741 1.00 94.00 429 PHE A C 1
ATOM 3233 O O . PHE A 1 429 ? -5.713 -14.283 -9.223 1.00 94.00 429 PHE A O 1
ATOM 3240 N N . ARG A 1 430 ? -5.111 -13.032 -7.439 1.00 91.38 430 ARG A N 1
ATOM 3241 C CA . ARG A 1 430 ? -5.394 -14.050 -6.419 1.00 91.38 430 ARG A CA 1
ATOM 3242 C C . ARG A 1 430 ? -6.162 -13.428 -5.259 1.00 91.38 430 ARG A C 1
ATOM 3244 O O . ARG A 1 430 ? -5.610 -12.632 -4.505 1.00 91.38 430 ARG A O 1
ATOM 3251 N N . GLY A 1 431 ? -7.414 -13.840 -5.097 1.00 91.12 431 GLY A N 1
ATOM 3252 C CA . GLY A 1 431 ? -8.228 -13.497 -3.936 1.00 91.12 431 GLY A CA 1
ATOM 3253 C C . GLY A 1 431 ? -8.385 -14.663 -2.975 1.00 91.12 431 GLY A C 1
ATOM 3254 O O . GLY A 1 431 ? -8.540 -15.810 -3.401 1.00 91.12 431 GLY A O 1
ATOM 3255 N N . ARG A 1 432 ? -8.338 -14.355 -1.681 1.00 88.75 432 ARG A N 1
ATOM 3256 C CA . ARG A 1 432 ? -8.670 -15.260 -0.584 1.00 88.75 432 ARG A CA 1
ATOM 3257 C C . ARG A 1 432 ? -9.613 -14.544 0.381 1.00 88.75 432 ARG A C 1
ATOM 3259 O O . ARG A 1 432 ? -9.390 -13.378 0.698 1.00 88.75 432 ARG A O 1
ATOM 3266 N N . ILE A 1 433 ? -10.640 -15.263 0.823 1.00 90.06 433 ILE A N 1
ATOM 3267 C CA . ILE A 1 433 ? -11.598 -14.860 1.855 1.00 90.06 433 ILE A CA 1
ATOM 3268 C C . ILE A 1 433 ? -11.654 -15.996 2.874 1.00 90.06 433 ILE A C 1
ATOM 3270 O O . ILE A 1 433 ? -11.729 -17.161 2.411 1.00 90.06 433 ILE A O 1
#

Radius of gyration: 21.96 Å; chains: 1; bounding box: 51×65×69 Å

pLDDT: mean 84.45, std 15.47, range [37.72, 98.81]

Foldseek 3Di:
DPDFDFDDQDPLPDLQHDPDRDRDPPPQDFQPPVCLVVVVADGDTCPQLLCVQFPPVLQSQFAAVAAQDFEADDDDPVRLVLLQVLCVVVVQDDDPVQAPWAWEAELLYTYPSNIGADPQWDKPFALVSDPDVLSNVQLPDFPLQQVQFANAWFDDPPDTDGGLCVLADSVAHSDDCPRSVSSNVGSSCRSLSVVLNVPRGIEGGGAFDAQACVVPDPVDADRAHEAEYEAEQQSNDADDDQRHAYEHRYHYEHEAHHNAHHEYEYEYAYSYDPPGDGGAYEYRYEHEYEWAALYEYEYEYYYHLADDAQPCLQPDPVPADPPGDHLVNVVVPDSLLSHEAEYEYEYEHHYANTEYEYEYEYAAGGRTYEHEYEYAPRYALYEYEYEYEYEHHHAHEYEYEYHYHPSHPNYYYHYHYDYHYYRNYYYYYYYYD

InterPro domains:
  IPR000825 SUF system FeS cluster assembly, SufBD core domain [PF01458] (244-433)
  IPR037284 SUF system FeS cluster assembly, SufBD superfamily [SSF101960] (187-433)
  IPR055346 SUF system FeS cluster assembly, SufBD [PTHR43575] (41-307)